Protein AF-0000000086880904 (afdb_homodimer)

Structure (mmCIF, N/CA/C/O backbone):
data_AF-0000000086880904-model_v1
#
loop_
_entity.id
_entity.type
_entity.pdbx_description
1 polymer 'Nitrite reductase'
#
loop_
_atom_site.group_PDB
_atom_site.id
_atom_site.type_symbol
_atom_site.label_atom_id
_atom_site.label_alt_id
_atom_site.label_comp_id
_atom_site.label_asym_id
_atom_site.label_entity_id
_atom_site.label_seq_id
_atom_site.pdbx_PDB_ins_code
_atom_site.Cartn_x
_atom_site.Cartn_y
_atom_site.Cartn_z
_atom_site.occupancy
_atom_site.B_iso_or_equiv
_atom_site.auth_seq_id
_atom_site.auth_comp_id
_atom_site.auth_asym_id
_atom_site.auth_atom_id
_atom_site.pdbx_PDB_model_num
ATOM 1 N N . MET A 1 1 ? -9.438 -17.25 8.18 1 93.38 1 MET A N 1
ATOM 2 C CA . MET A 1 1 ? -9.383 -15.883 7.664 1 93.38 1 MET A CA 1
ATOM 3 C C . MET A 1 1 ? -9.125 -15.883 6.16 1 93.38 1 MET A C 1
ATOM 5 O O . MET A 1 1 ? -8.273 -16.625 5.672 1 93.38 1 MET A O 1
ATOM 9 N N . ILE A 1 2 ? -9.938 -15.188 5.418 1 96.69 2 ILE A N 1
ATOM 10 C CA . ILE A 1 2 ? -9.773 -15.109 3.971 1 96.69 2 ILE A CA 1
ATOM 11 C C . ILE A 1 2 ? -9.359 -13.695 3.572 1 96.69 2 ILE A C 1
ATOM 13 O O . ILE A 1 2 ? -9.641 -12.734 4.289 1 96.69 2 ILE A O 1
ATOM 17 N N . ALA A 1 3 ? -8.656 -13.586 2.455 1 97.81 3 ALA A N 1
ATOM 18 C CA . ALA A 1 3 ? -8.297 -12.32 1.816 1 97.81 3 ALA A CA 1
ATOM 19 C C . ALA A 1 3 ? -9.117 -12.094 0.554 1 97.81 3 ALA A C 1
ATOM 21 O O . ALA A 1 3 ? -9.172 -12.953 -0.327 1 97.81 3 ALA A O 1
ATOM 22 N N . VAL A 1 4 ? -9.742 -10.961 0.472 1 98.38 4 VAL A N 1
ATOM 23 C CA . VAL A 1 4 ? -10.688 -10.695 -0.604 1 98.38 4 VAL A CA 1
ATOM 24 C C . VAL A 1 4 ? -10.266 -9.445 -1.367 1 98.38 4 VAL A C 1
ATOM 26 O O . VAL A 1 4 ? -9.906 -8.43 -0.76 1 98.38 4 VAL A O 1
ATOM 29 N N . SER A 1 5 ? -10.281 -9.477 -2.67 1 97.69 5 SER A N 1
ATOM 30 C CA . SER A 1 5 ? -9.922 -8.336 -3.506 1 97.69 5 SER A CA 1
ATOM 31 C C . SER A 1 5 ? -10.68 -8.367 -4.832 1 97.69 5 SER A C 1
ATOM 33 O O . SER A 1 5 ? -11.172 -9.414 -5.246 1 97.69 5 SER A O 1
ATOM 35 N N . PRO A 1 6 ? -10.828 -7.203 -5.488 1 96.56 6 PRO A N 1
ATOM 36 C CA . PRO A 1 6 ? -11.297 -7.254 -6.875 1 96.56 6 PRO A CA 1
ATOM 37 C C . PRO A 1 6 ? -10.273 -7.871 -7.824 1 96.56 6 PRO A C 1
ATOM 39 O O . PRO A 1 6 ? -9.125 -8.086 -7.438 1 96.56 6 PRO A O 1
ATOM 42 N N . PRO A 1 7 ? -10.719 -8.227 -8.984 1 94.75 7 PRO A N 1
ATOM 43 C CA . PRO A 1 7 ? -9.773 -8.781 -9.953 1 94.75 7 PRO A CA 1
ATOM 44 C C . PRO A 1 7 ? -8.844 -7.719 -10.539 1 94.75 7 PRO A C 1
ATOM 46 O O . PRO A 1 7 ? -9.102 -6.52 -10.398 1 94.75 7 PRO A O 1
ATOM 49 N N . ILE A 1 8 ? -7.75 -8.172 -11.094 1 93.94 8 ILE A N 1
ATOM 50 C CA . ILE A 1 8 ? -6.934 -7.277 -11.898 1 93.94 8 ILE A CA 1
ATOM 51 C C . ILE A 1 8 ? -7.758 -6.746 -13.07 1 93.94 8 ILE A C 1
ATOM 53 O O . ILE A 1 8 ? -8.328 -7.523 -13.844 1 93.94 8 ILE A O 1
ATOM 57 N N . GLN A 1 9 ? -7.871 -5.473 -13.172 1 91.62 9 GLN A N 1
ATOM 58 C CA . GLN A 1 9 ? -8.719 -4.844 -14.188 1 91.62 9 GLN A CA 1
ATOM 59 C C . GLN A 1 9 ? -8.219 -3.441 -14.523 1 91.62 9 GLN A C 1
ATOM 61 O O . GLN A 1 9 ? -7.402 -2.873 -13.797 1 91.62 9 GLN A O 1
ATOM 66 N N . VAL A 1 10 ? -8.648 -2.93 -15.656 1 88.38 10 VAL A N 1
ATOM 67 C CA . VAL A 1 10 ? -8.32 -1.559 -16.031 1 88.38 10 VAL A CA 1
ATOM 68 C C . VAL A 1 10 ? -8.906 -0.588 -15.008 1 88.38 10 VAL A C 1
ATOM 70 O O . VAL A 1 10 ? -10.055 -0.751 -14.57 1 88.38 10 VAL A O 1
ATOM 73 N N . GLY A 1 11 ? -8.133 0.399 -14.656 1 86.19 11 GLY A N 1
ATOM 74 C CA . GLY A 1 11 ? -8.625 1.425 -13.742 1 86.19 11 GLY A CA 1
ATOM 75 C C . GLY A 1 11 ? -8.25 1.169 -12.297 1 86.19 11 GLY A C 1
ATOM 76 O O . GLY A 1 11 ? -8.516 1.998 -11.43 1 86.19 11 GLY A O 1
ATOM 77 N N . GLY A 1 12 ? -7.668 -0.008 -12 1 89.06 12 GLY A N 1
ATOM 78 C CA . GLY A 1 12 ? -7.16 -0.252 -10.656 1 89.06 12 GLY A CA 1
ATOM 79 C C . GLY A 1 12 ? -8.016 -1.216 -9.859 1 89.06 12 GLY A C 1
ATOM 80 O O . GLY A 1 12 ? -8.719 -2.055 -10.438 1 89.06 12 GLY A O 1
ATOM 81 N N . SER A 1 13 ? -7.801 -1.229 -8.508 1 94.12 13 SER A N 1
ATOM 82 C CA . SER A 1 13 ? -8.57 -2.074 -7.598 1 94.12 13 SER A CA 1
ATOM 83 C C . SER A 1 13 ? -9.945 -1.471 -7.316 1 94.12 13 SER A C 1
ATOM 85 O O . SER A 1 13 ? -10.117 -0.738 -6.34 1 94.12 13 SER A O 1
ATOM 87 N N . LEU A 1 14 ? -10.859 -1.812 -8.141 1 96.44 14 LEU A N 1
ATOM 88 C CA . LEU A 1 14 ? -12.18 -1.19 -8.125 1 96.44 14 LEU A CA 1
ATOM 89 C C . LEU A 1 14 ? -13.219 -2.137 -7.539 1 96.44 14 LEU A C 1
ATOM 91 O O . LEU A 1 14 ? -13.352 -3.279 -7.984 1 96.44 14 LEU A O 1
ATOM 95 N N . PHE A 1 15 ? -13.883 -1.699 -6.531 1 97.94 15 PHE A N 1
ATOM 96 C CA . PHE A 1 15 ? -15.008 -2.418 -5.949 1 97.94 15 PHE A CA 1
ATOM 97 C C . PHE A 1 15 ? -16.328 -1.832 -6.422 1 97.94 15 PHE A C 1
ATOM 99 O O . PHE A 1 15 ? -16.469 -0.613 -6.551 1 97.94 15 PHE A O 1
ATOM 106 N N . THR A 1 16 ? -17.281 -2.668 -6.691 1 97.81 16 THR A N 1
ATOM 107 C CA . THR A 1 16 ? -18.641 -2.217 -6.938 1 97.81 16 THR A CA 1
ATOM 108 C C . THR A 1 16 ? -19.422 -2.107 -5.629 1 97.81 16 THR A C 1
ATOM 110 O O . THR A 1 16 ? -18.984 -2.635 -4.602 1 97.81 16 THR A O 1
ATOM 113 N N . ALA A 1 17 ? -20.578 -1.416 -5.785 1 97.62 17 ALA A N 1
ATOM 114 C CA . ALA A 1 17 ? -21.453 -1.32 -4.629 1 97.62 17 ALA A CA 1
ATOM 115 C C . ALA A 1 17 ? -21.891 -2.705 -4.148 1 97.62 17 ALA A C 1
ATOM 117 O O . ALA A 1 17 ? -21.938 -2.967 -2.945 1 97.62 17 ALA A O 1
ATOM 118 N N . VAL A 1 18 ? -22.188 -3.574 -5.051 1 97.69 18 VAL A N 1
ATOM 119 C CA . VAL A 1 18 ? -22.641 -4.93 -4.754 1 97.69 18 VAL A CA 1
ATOM 120 C C . VAL A 1 18 ? -21.547 -5.684 -3.992 1 97.69 18 VAL A C 1
ATOM 122 O O . VAL A 1 18 ? -21.844 -6.359 -3.002 1 97.69 18 VAL A O 1
ATOM 125 N N . GLN A 1 19 ? -20.391 -5.555 -4.379 1 98.19 19 GLN A N 1
ATOM 126 C CA . GLN A 1 19 ? -19.266 -6.254 -3.768 1 98.19 19 GLN A CA 1
ATOM 127 C C . GLN A 1 19 ? -19.016 -5.766 -2.344 1 98.19 19 GLN A C 1
ATOM 129 O O . GLN A 1 19 ? -18.859 -6.57 -1.424 1 98.19 19 GLN A O 1
ATOM 134 N N . LEU A 1 20 ? -18.984 -4.434 -2.123 1 98.19 20 LEU A N 1
ATOM 135 C CA . LEU A 1 20 ? -18.781 -3.885 -0.788 1 98.19 20 LEU A CA 1
ATOM 136 C C . LEU A 1 20 ? -19.938 -4.273 0.139 1 98.19 20 LEU A C 1
ATOM 138 O O . LEU A 1 20 ? -19.703 -4.574 1.313 1 98.19 20 LEU A O 1
ATOM 142 N N . SER A 1 21 ? -21.094 -4.246 -0.4 1 97.44 21 SER A N 1
ATOM 143 C CA . SER A 1 21 ? -22.266 -4.656 0.382 1 97.44 21 SER A CA 1
ATOM 144 C C . SER A 1 21 ? -22.156 -6.117 0.807 1 97.44 21 SER A C 1
ATOM 146 O O . SER A 1 21 ? -22.469 -6.461 1.949 1 97.44 21 SER A O 1
ATOM 148 N N . ALA A 1 22 ? -21.781 -6.93 -0.114 1 97.5 22 ALA A N 1
ATOM 149 C CA . ALA A 1 22 ? -21.641 -8.352 0.195 1 97.5 22 ALA A CA 1
ATOM 150 C C . ALA A 1 22 ? -20.609 -8.562 1.306 1 97.5 22 ALA A C 1
ATOM 152 O O . ALA A 1 22 ? -20.828 -9.383 2.205 1 97.5 22 ALA A O 1
ATOM 153 N N . ILE A 1 23 ? -19.5 -7.871 1.259 1 97.88 23 ILE A N 1
ATOM 154 C CA . ILE A 1 23 ? -18.453 -7.969 2.285 1 97.88 23 ILE A CA 1
ATOM 155 C C . ILE A 1 23 ? -19.031 -7.512 3.629 1 97.88 23 ILE A C 1
ATOM 157 O O . ILE A 1 23 ? -18.844 -8.18 4.648 1 97.88 23 ILE A O 1
ATOM 161 N N . SER A 1 24 ? -19.703 -6.395 3.607 1 97.5 24 SER A N 1
ATOM 162 C CA . SER A 1 24 ? -20.297 -5.852 4.824 1 97.5 24 SER A CA 1
ATOM 163 C C . SER A 1 24 ? -21.266 -6.852 5.465 1 97.5 24 SER A C 1
ATOM 165 O O . SER A 1 24 ? -21.312 -6.984 6.688 1 97.5 24 SER A O 1
ATOM 167 N N . LYS A 1 25 ? -21.969 -7.602 4.734 1 96.12 25 LYS A N 1
ATOM 168 C CA . LYS A 1 25 ? -23 -8.523 5.215 1 96.12 25 LYS A CA 1
ATOM 169 C C . LYS A 1 25 ? -22.375 -9.758 5.852 1 96.12 25 LYS A C 1
ATOM 171 O O . LYS A 1 25 ? -23.031 -10.484 6.598 1 96.12 25 LYS A O 1
ATOM 176 N N . LEU A 1 26 ? -21.156 -10.039 5.527 1 95.44 26 LEU A N 1
ATOM 177 C CA . LEU A 1 26 ? -20.469 -11.18 6.117 1 95.44 26 LEU A CA 1
ATOM 178 C C . LEU A 1 26 ? -20.047 -10.875 7.555 1 95.44 26 LEU A C 1
ATOM 180 O O . LEU A 1 26 ? -19.688 -11.781 8.305 1 95.44 26 LEU A O 1
ATOM 184 N N . MET A 1 27 ? -20.094 -9.594 7.973 1 94.88 27 MET A N 1
ATOM 185 C CA . MET A 1 27 ? -19.5 -9.141 9.227 1 94.88 27 MET A CA 1
ATOM 186 C C . MET A 1 27 ? -20.531 -9.102 10.344 1 94.88 27 MET A C 1
ATOM 188 O O . MET A 1 27 ? -21.656 -8.648 10.141 1 94.88 27 MET A O 1
ATOM 192 N N . GLY A 1 28 ? -20.141 -9.617 11.484 1 91.75 28 GLY A N 1
ATOM 193 C CA . GLY A 1 28 ? -20.953 -9.422 12.672 1 91.75 28 GLY A CA 1
ATOM 194 C C . GLY A 1 28 ? -20.984 -7.984 13.156 1 91.75 28 GLY A C 1
ATOM 195 O O . GLY A 1 28 ? -20.203 -7.156 12.688 1 91.75 28 GLY A O 1
ATOM 196 N N . PRO A 1 29 ? -21.844 -7.727 14.102 1 90.69 29 PRO A N 1
ATOM 197 C CA . PRO A 1 29 ? -22.047 -6.344 14.539 1 90.69 29 PRO A CA 1
ATOM 198 C C . PRO A 1 29 ? -20.781 -5.719 15.125 1 90.69 29 PRO A C 1
ATOM 200 O O . PRO A 1 29 ? -20.578 -4.508 15 1 90.69 29 PRO A O 1
ATOM 203 N N . GLU A 1 30 ? -19.969 -6.469 15.703 1 92.88 30 GLU A N 1
ATOM 204 C CA . GLU A 1 30 ? -18.766 -5.922 16.344 1 92.88 30 GLU A CA 1
ATOM 205 C C . GLU A 1 30 ? -17.516 -6.25 15.547 1 92.88 30 GLU A C 1
ATOM 207 O O . GLU A 1 30 ? -16.391 -5.961 15.992 1 92.88 30 GLU A O 1
ATOM 212 N N . GLN A 1 31 ? -17.719 -6.934 14.5 1 94.5 31 GLN A N 1
ATOM 213 C CA . GLN A 1 31 ? -16.578 -7.371 13.711 1 94.5 31 GLN A CA 1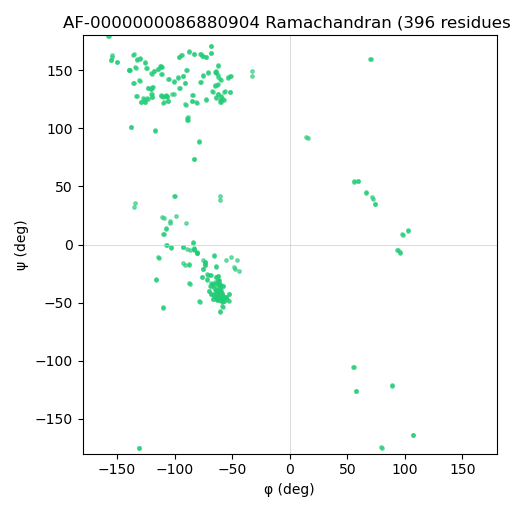
ATOM 214 C C . GLN A 1 31 ? -16.016 -6.227 12.867 1 94.5 31 GLN A C 1
ATOM 216 O O . GLN A 1 31 ? -16.781 -5.391 12.375 1 94.5 31 GLN A O 1
ATOM 221 N N . LYS A 1 32 ? -14.766 -6.172 12.789 1 96.06 32 LYS A N 1
ATOM 222 C CA . LYS A 1 32 ? -14.07 -5.25 11.898 1 96.06 32 LYS A CA 1
ATOM 223 C C . LYS A 1 32 ? -13.234 -6.008 10.867 1 96.06 32 LYS A C 1
ATOM 225 O O . LYS A 1 32 ? -12.828 -7.148 11.102 1 96.06 32 LYS A O 1
ATOM 230 N N . THR A 1 33 ? -13.102 -5.426 9.734 1 96.62 33 THR A N 1
ATOM 231 C CA . THR A 1 33 ? -12.258 -6.031 8.703 1 96.62 33 THR A CA 1
ATOM 232 C C . THR A 1 33 ? -11.109 -5.102 8.32 1 96.62 33 THR A C 1
ATOM 234 O O . THR A 1 33 ? -11.312 -3.895 8.156 1 96.62 33 THR A O 1
ATOM 237 N N . GLU A 1 34 ? -9.984 -5.688 8.219 1 95.31 34 GLU A N 1
ATOM 238 C CA . GLU A 1 34 ? -8.773 -4.926 7.918 1 95.31 34 GLU A CA 1
ATOM 239 C C . GLU A 1 34 ? -8.617 -4.711 6.414 1 95.31 34 GLU A C 1
ATOM 241 O O . GLU A 1 34 ? -8.719 -5.66 5.633 1 95.31 34 GLU A O 1
ATOM 246 N N . MET A 1 35 ? -8.414 -3.473 5.996 1 96.25 35 MET A N 1
ATOM 247 C CA . MET A 1 35 ? -7.883 -3.156 4.676 1 96.25 35 MET A CA 1
ATOM 248 C C . MET A 1 35 ? -6.355 -3.191 4.68 1 96.25 35 MET A C 1
ATOM 250 O O . MET A 1 35 ? -5.719 -2.482 5.461 1 96.25 35 MET A O 1
ATOM 254 N N . THR A 1 36 ? -5.805 -3.988 3.816 1 93.62 36 THR A N 1
ATOM 255 C CA . THR A 1 36 ? -4.359 -4.172 3.82 1 93.62 36 THR A CA 1
ATOM 256 C C . THR A 1 36 ? -3.689 -3.219 2.832 1 93.62 36 THR A C 1
ATOM 258 O O . THR A 1 36 ? -4.352 -2.672 1.946 1 93.62 36 THR A O 1
ATOM 261 N N . PRO A 1 37 ? -2.4 -2.998 2.936 1 90.31 37 PRO A N 1
ATOM 262 C CA . PRO A 1 37 ? -1.683 -2.164 1.968 1 90.31 37 PRO A CA 1
ATOM 263 C C . PRO A 1 37 ? -1.645 -2.781 0.571 1 90.31 37 PRO A C 1
ATOM 265 O O . PRO A 1 37 ? -1.263 -2.113 -0.393 1 90.31 37 PRO A O 1
ATOM 268 N N . PHE A 1 38 ? -2.053 -3.99 0.419 1 89.88 38 PHE A N 1
ATOM 269 C CA . PHE A 1 38 ? -2.045 -4.656 -0.879 1 89.88 38 PHE A CA 1
ATOM 270 C C . PHE A 1 38 ? -3.453 -4.734 -1.455 1 89.88 38 PHE A C 1
ATOM 272 O O . PHE A 1 38 ? -3.73 -5.574 -2.316 1 89.88 38 PHE A O 1
ATOM 279 N N . LYS A 1 39 ? -4.293 -3.924 -0.942 1 93.69 39 LYS A N 1
ATOM 280 C CA . LYS A 1 39 ? -5.625 -3.678 -1.479 1 93.69 39 LYS A CA 1
ATOM 281 C C . LYS A 1 39 ? -6.504 -4.918 -1.357 1 93.69 39 LYS A C 1
ATOM 283 O O . LYS A 1 39 ? -7.168 -5.312 -2.318 1 93.69 39 LYS A O 1
ATOM 288 N N . GLN A 1 40 ? -6.422 -5.508 -0.217 1 96.56 40 GLN A N 1
ATOM 289 C CA . GLN A 1 40 ? -7.289 -6.629 0.138 1 96.56 40 GLN A CA 1
ATOM 290 C C . GLN A 1 40 ? -8.023 -6.359 1.447 1 96.56 40 GLN A C 1
ATOM 292 O O . GLN A 1 40 ? -7.562 -5.57 2.275 1 96.56 40 GLN A O 1
ATOM 297 N N . PHE A 1 41 ? -9.133 -7.031 1.588 1 97.81 41 PHE A N 1
ATOM 298 C CA . PHE A 1 41 ? -9.773 -7.148 2.895 1 97.81 41 PHE A CA 1
ATOM 299 C C . PHE A 1 41 ? -9.461 -8.5 3.529 1 97.81 41 PHE A C 1
ATOM 301 O O . PHE A 1 41 ? -9.609 -9.539 2.891 1 97.81 41 PHE A O 1
ATOM 308 N N . TYR A 1 42 ? -9.016 -8.477 4.742 1 96.56 42 TYR A N 1
ATOM 309 C CA . TYR A 1 42 ? -8.953 -9.688 5.559 1 96.56 42 TYR A CA 1
ATOM 310 C C . TYR A 1 42 ? -10.242 -9.883 6.348 1 96.56 42 TYR A C 1
ATOM 312 O O . TYR A 1 42 ? -10.617 -9.023 7.152 1 96.56 42 TYR A O 1
ATOM 320 N N . ILE A 1 43 ? -10.875 -10.945 6.125 1 96.12 43 ILE A N 1
ATOM 321 C CA . ILE A 1 43 ? -12.172 -11.18 6.746 1 96.12 43 ILE A CA 1
ATOM 322 C C . ILE A 1 43 ? -12.133 -12.477 7.551 1 96.12 43 ILE A C 1
ATOM 324 O O . ILE A 1 43 ? -11.766 -13.531 7.027 1 96.12 43 ILE A O 1
ATOM 328 N N . GLU A 1 44 ? -12.492 -12.32 8.781 1 94.38 44 GLU A N 1
ATOM 329 C CA . GLU A 1 44 ? -12.617 -13.508 9.617 1 94.38 44 GLU A CA 1
ATOM 330 C C . GLU A 1 44 ? -13.953 -14.211 9.375 1 94.38 44 GLU A C 1
ATOM 332 O O . GLU A 1 44 ? -15.016 -13.625 9.562 1 94.38 44 GLU A O 1
ATOM 337 N N . ILE A 1 45 ? -13.844 -15.383 9.008 1 93.38 45 ILE A N 1
ATOM 338 C CA . ILE A 1 45 ? -15.047 -16.172 8.805 1 93.38 45 ILE A CA 1
ATOM 339 C C . ILE A 1 45 ? -14.891 -17.547 9.461 1 93.38 45 ILE A C 1
ATOM 341 O O . ILE A 1 45 ? -13.766 -18 9.688 1 93.38 45 ILE A O 1
ATOM 345 N N . SER A 1 46 ? -16.031 -18.141 9.867 1 91.69 46 SER A N 1
ATOM 346 C CA . SER A 1 46 ? -15.969 -19.484 10.445 1 91.69 46 SER A CA 1
ATOM 347 C C . SER A 1 46 ? -15.492 -20.5 9.414 1 91.69 46 SER A C 1
ATOM 349 O O . SER A 1 46 ? -15.828 -20.406 8.234 1 91.69 46 SER A O 1
ATOM 351 N N . ALA A 1 47 ? -14.773 -21.562 9.945 1 91.31 47 ALA A N 1
ATOM 352 C CA . ALA A 1 47 ? -14.266 -22.609 9.062 1 91.31 47 ALA A CA 1
ATOM 353 C C . ALA A 1 47 ? -15.406 -23.328 8.352 1 91.31 47 ALA A C 1
ATOM 355 O O . ALA A 1 47 ? -15.281 -23.703 7.184 1 91.31 47 ALA A O 1
ATOM 356 N N . GLU A 1 48 ? -16.5 -23.406 9.023 1 92.75 48 GLU A N 1
ATOM 357 C CA . GLU A 1 48 ? -17.656 -24.156 8.508 1 92.75 48 GLU A CA 1
ATOM 358 C C . GLU A 1 48 ? -18.297 -23.438 7.332 1 92.75 48 GLU A C 1
ATOM 360 O O . GLU A 1 48 ? -18.875 -24.062 6.449 1 92.75 48 GLU A O 1
ATOM 365 N N . SER A 1 49 ? -18.109 -22.109 7.324 1 92.38 49 SER A N 1
ATOM 366 C CA . SER A 1 49 ? -18.812 -21.328 6.309 1 92.38 49 SER A CA 1
ATOM 367 C C . SER A 1 49 ? -17.859 -20.922 5.184 1 92.38 49 SER A C 1
ATOM 369 O O . SER A 1 49 ? -18.297 -20.344 4.188 1 92.38 49 SER A O 1
ATOM 371 N N . GLU A 1 50 ? -16.625 -21.25 5.277 1 93.38 50 GLU A N 1
ATOM 372 C CA . GLU A 1 50 ? -15.617 -20.703 4.375 1 93.38 50 GLU A CA 1
ATOM 373 C C . GLU A 1 50 ? -15.93 -21.047 2.924 1 93.38 50 GLU A C 1
ATOM 375 O O . GLU A 1 50 ? -15.844 -20.188 2.045 1 93.38 50 GLU A O 1
ATOM 380 N N . GLY A 1 51 ? -16.281 -22.297 2.672 1 95 51 GLY A N 1
ATOM 381 C CA . GLY A 1 51 ? -16.578 -22.719 1.312 1 95 51 GLY A CA 1
ATOM 382 C C . GLY A 1 51 ? -17.719 -21.922 0.682 1 95 51 GLY A C 1
ATOM 383 O O . GLY A 1 51 ? -17.562 -21.375 -0.411 1 95 51 GLY A O 1
ATOM 384 N N . VAL A 1 52 ? -18.828 -21.859 1.334 1 95.81 52 VAL A N 1
ATOM 385 C CA . VAL A 1 52 ? -20.016 -21.172 0.829 1 95.81 52 VAL A CA 1
ATOM 386 C C . VAL A 1 52 ? -19.734 -19.688 0.663 1 95.81 52 VAL A C 1
ATOM 388 O O . VAL A 1 52 ? -20.109 -19.078 -0.345 1 95.81 52 VAL A O 1
ATOM 391 N N . VAL A 1 53 ? -19.094 -19.094 1.64 1 96.69 53 VAL A N 1
ATOM 392 C CA . VAL A 1 53 ? -18.781 -17.672 1.608 1 96.69 53 VAL A CA 1
ATOM 393 C C . VAL A 1 53 ? -17.875 -17.375 0.419 1 96.69 53 VAL A C 1
ATOM 395 O O . VAL A 1 53 ? -18.109 -16.422 -0.332 1 96.69 53 VAL A O 1
ATOM 398 N N . THR A 1 54 ? -16.875 -18.203 0.272 1 97.19 54 THR A N 1
ATOM 399 C CA . THR A 1 54 ? -15.93 -18.031 -0.82 1 97.19 54 THR A CA 1
ATOM 400 C C . THR A 1 54 ? -16.625 -18.125 -2.172 1 97.19 54 THR A C 1
ATOM 402 O O . THR A 1 54 ? -16.406 -17.297 -3.051 1 97.19 54 THR A O 1
ATOM 405 N N . ASP A 1 55 ? -17.484 -19.109 -2.342 1 97.44 55 ASP A N 1
ATOM 406 C CA . ASP A 1 55 ? -18.203 -19.281 -3.598 1 97.44 55 ASP A CA 1
ATOM 407 C C . ASP A 1 55 ? -19.094 -18.078 -3.902 1 97.44 55 ASP A C 1
ATOM 409 O O . ASP A 1 55 ? -19.156 -17.625 -5.047 1 97.44 55 ASP A O 1
ATOM 413 N N . ASN A 1 56 ? -19.734 -17.578 -2.949 1 97.38 56 ASN A N 1
ATOM 414 C CA . ASN A 1 56 ? -20.594 -16.406 -3.115 1 97.38 56 ASN A CA 1
ATOM 415 C C . ASN A 1 56 ? -19.797 -15.18 -3.543 1 97.38 56 ASN A C 1
ATOM 417 O O . ASN A 1 56 ? -20.203 -14.453 -4.457 1 97.38 56 ASN A O 1
ATOM 421 N N . LEU A 1 57 ? -18.703 -14.914 -2.881 1 98.31 57 LEU A N 1
ATOM 422 C CA . LEU A 1 57 ? -17.875 -13.766 -3.207 1 98.31 57 LEU A CA 1
ATOM 423 C C . LEU A 1 57 ? -17.312 -13.883 -4.621 1 98.31 57 LEU A C 1
ATOM 425 O O . LEU A 1 57 ? -17.281 -12.898 -5.363 1 98.31 57 LEU A O 1
ATOM 429 N N . ARG A 1 58 ? -16.922 -15.086 -4.957 1 98.06 58 ARG A N 1
ATOM 430 C CA . ARG A 1 58 ? -16.391 -15.312 -6.297 1 98.06 58 ARG A CA 1
ATOM 431 C C . ARG A 1 58 ? -17.469 -15.109 -7.352 1 98.06 58 ARG A C 1
ATOM 433 O O . ARG A 1 58 ? -17.203 -14.617 -8.445 1 98.06 58 ARG A O 1
ATOM 440 N N . SER A 1 59 ? -18.656 -15.492 -7.078 1 98.19 59 SER A N 1
ATOM 441 C CA . SER A 1 59 ? -19.766 -15.391 -8.031 1 98.19 59 SER A CA 1
ATOM 442 C C . SER A 1 59 ? -20.078 -13.938 -8.375 1 98.19 59 SER A C 1
ATOM 444 O O . SER A 1 59 ? -20.672 -13.648 -9.414 1 98.19 59 SER A O 1
ATOM 446 N N . ILE A 1 60 ? -19.625 -13.016 -7.539 1 97.5 60 ILE A N 1
ATOM 447 C CA . ILE A 1 60 ? -19.875 -11.609 -7.812 1 97.5 60 ILE A CA 1
ATOM 448 C C . ILE A 1 60 ? -18.594 -10.922 -8.258 1 97.5 60 ILE A C 1
ATOM 450 O O . ILE A 1 60 ? -18.469 -9.695 -8.18 1 97.5 60 ILE A O 1
ATOM 454 N N . GLY A 1 61 ? -17.609 -11.727 -8.586 1 97.69 61 GLY A N 1
ATOM 455 C CA . GLY A 1 61 ? -16.453 -11.211 -9.305 1 97.69 61 GLY A CA 1
ATOM 456 C C . GLY A 1 61 ? -15.281 -10.898 -8.398 1 97.69 61 GLY A C 1
ATOM 457 O O . GLY A 1 61 ? -14.32 -10.258 -8.82 1 97.69 61 GLY A O 1
ATOM 458 N N . LEU A 1 62 ? -15.359 -11.289 -7.145 1 98.31 62 LEU A N 1
ATOM 459 C CA . LEU A 1 62 ? -14.234 -11.062 -6.246 1 98.31 62 LEU A CA 1
ATOM 460 C C . LEU A 1 62 ? -13.273 -12.25 -6.266 1 98.31 62 LEU A C 1
ATOM 462 O O . LEU A 1 62 ? -13.68 -13.367 -6.574 1 98.31 62 LEU A O 1
ATOM 466 N N . GLU A 1 63 ? -12.078 -11.945 -6.043 1 97.94 63 GLU A N 1
ATOM 467 C CA . GLU A 1 63 ? -11.07 -12.977 -5.789 1 97.94 63 GLU A CA 1
ATOM 468 C C . GLU A 1 63 ? -10.953 -13.273 -4.297 1 97.94 63 GLU A C 1
ATOM 470 O O . GLU A 1 63 ? -11.008 -12.359 -3.471 1 97.94 63 GLU A O 1
ATOM 475 N N . VAL A 1 64 ? -10.828 -14.531 -3.982 1 98.12 64 VAL A N 1
ATOM 476 C CA . VAL A 1 64 ? -10.703 -14.961 -2.596 1 98.12 64 VAL A CA 1
ATOM 477 C C . VAL A 1 64 ? -9.492 -15.883 -2.449 1 98.12 64 VAL A C 1
ATOM 479 O O . VAL A 1 64 ? -9.391 -16.891 -3.148 1 98.12 64 VAL A O 1
ATOM 482 N N . ASN A 1 65 ? -8.586 -15.547 -1.606 1 97.38 65 ASN A N 1
ATOM 483 C CA . ASN A 1 65 ? -7.375 -16.312 -1.329 1 97.38 65 ASN A CA 1
ATOM 484 C C . ASN A 1 65 ? -7.141 -16.469 0.171 1 97.38 65 ASN A C 1
ATOM 486 O O . ASN A 1 65 ? -7.758 -15.766 0.975 1 97.38 65 ASN A O 1
ATOM 490 N N . PRO A 1 66 ? -6.336 -17.469 0.556 1 96 66 PRO A N 1
ATOM 491 C CA . PRO A 1 66 ? -5.965 -17.531 1.972 1 96 66 PRO A CA 1
ATOM 492 C C . PRO A 1 66 ? -5.207 -16.281 2.428 1 96 66 PRO A C 1
ATOM 494 O O . PRO A 1 66 ? -4.41 -15.727 1.669 1 96 66 PRO A O 1
ATOM 497 N N . ALA A 1 67 ? -5.543 -15.922 3.66 1 94.12 67 ALA A N 1
ATOM 498 C CA . ALA A 1 67 ? -4.727 -14.883 4.281 1 94.12 67 ALA A CA 1
ATOM 499 C C . ALA A 1 67 ? -3.463 -15.469 4.898 1 94.12 67 ALA A C 1
ATOM 501 O O . ALA A 1 67 ? -3.309 -16.688 4.965 1 94.12 67 ALA A O 1
ATOM 502 N N . GLY A 1 68 ? -2.447 -14.695 5.23 1 93.25 68 GLY A N 1
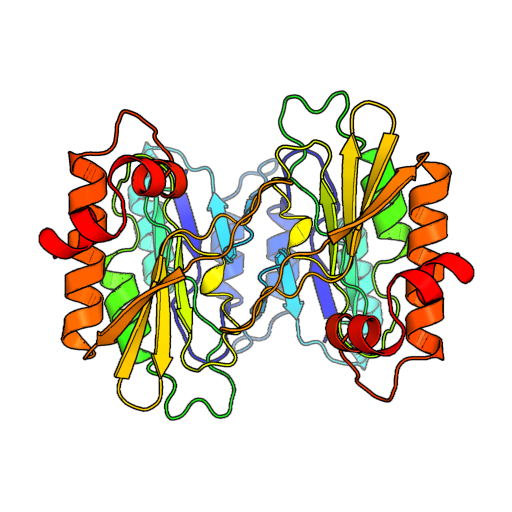ATOM 503 C CA . GLY A 1 68 ? -1.278 -15.156 5.965 1 93.25 68 GLY A CA 1
ATOM 504 C C . GLY A 1 68 ? -0.179 -15.688 5.062 1 93.25 68 GLY A C 1
ATOM 505 O O . GLY A 1 68 ? 0.243 -15.008 4.125 1 93.25 68 GLY A O 1
ATOM 506 N N . TYR A 1 69 ? 0.172 -17 5.332 1 96.12 69 TYR A N 1
ATOM 507 C CA . TYR A 1 69 ? 1.357 -17.594 4.727 1 96.12 69 TYR A CA 1
ATOM 508 C C . TYR A 1 69 ? 1.054 -18.094 3.322 1 96.12 69 TYR A C 1
ATOM 510 O O . TYR A 1 69 ? 1.022 -19.312 3.086 1 96.12 69 TYR A O 1
ATOM 518 N N . ALA A 1 70 ? 0.907 -17.203 2.385 1 97.75 70 ALA A N 1
ATOM 519 C CA . ALA A 1 70 ? 0.608 -17.484 0.984 1 97.75 70 ALA A CA 1
ATOM 520 C C . ALA A 1 70 ? 1.083 -16.359 0.076 1 97.75 70 ALA A C 1
ATOM 522 O O . ALA A 1 70 ? 1.33 -15.242 0.542 1 97.75 70 ALA A O 1
ATOM 523 N N . THR A 1 71 ? 1.253 -16.719 -1.182 1 98.12 71 THR A N 1
ATOM 524 C CA . THR A 1 71 ? 1.383 -15.648 -2.164 1 98.12 71 THR A CA 1
ATOM 525 C C . THR A 1 71 ? 0.115 -14.805 -2.209 1 98.12 71 THR A C 1
ATOM 527 O O . THR A 1 71 ? -0.992 -15.336 -2.307 1 98.12 71 THR A O 1
ATOM 530 N N . LYS A 1 72 ? 0.278 -13.547 -2.125 1 97.5 72 LYS A N 1
ATOM 531 C CA . LYS A 1 72 ? -0.857 -12.633 -2.234 1 97.5 72 LYS A CA 1
ATOM 532 C C . LYS A 1 72 ? -1.317 -12.5 -3.682 1 97.5 72 LYS A C 1
ATOM 534 O O . LYS A 1 72 ? -0.588 -12.859 -4.605 1 97.5 72 LYS A O 1
ATOM 539 N N . ALA A 1 73 ? -2.578 -11.984 -3.771 1 96.81 73 ALA A N 1
ATOM 540 C CA . ALA A 1 73 ? -2.977 -11.555 -5.109 1 96.81 73 ALA A CA 1
ATOM 541 C C . ALA A 1 73 ? -1.959 -10.586 -5.699 1 96.81 73 ALA A C 1
ATOM 543 O O . ALA A 1 73 ? -1.414 -9.734 -4.984 1 96.81 73 ALA A O 1
ATOM 544 N N . LEU A 1 74 ? -1.78 -10.742 -7.023 1 97.19 74 LEU A N 1
ATOM 545 C CA . LEU A 1 74 ? -0.814 -9.914 -7.734 1 97.19 74 LEU A CA 1
ATOM 546 C C . LEU A 1 74 ? -1.112 -8.438 -7.527 1 97.19 74 LEU A C 1
ATOM 548 O O . LEU A 1 74 ? -2.27 -8.016 -7.594 1 97.19 74 LEU A O 1
ATOM 552 N N . ILE A 1 75 ? -0.066 -7.727 -7.191 1 95.56 75 ILE A N 1
ATOM 553 C CA . ILE A 1 75 ? -0.176 -6.277 -7.059 1 95.56 75 ILE A CA 1
ATOM 554 C C . ILE A 1 75 ? 0.102 -5.613 -8.406 1 95.56 75 ILE A C 1
ATOM 556 O O . ILE A 1 75 ? 1.239 -5.617 -8.883 1 95.56 75 ILE A O 1
ATOM 560 N N . ALA A 1 76 ? -0.92 -5.078 -9.008 1 93.12 76 ALA A N 1
ATOM 561 C CA . ALA A 1 76 ? -0.778 -4.492 -10.336 1 93.12 76 ALA A CA 1
ATOM 562 C C . ALA A 1 76 ? -1.234 -3.035 -10.344 1 93.12 76 ALA A C 1
ATOM 564 O O . ALA A 1 76 ? -2.02 -2.619 -9.492 1 93.12 76 ALA A O 1
ATOM 565 N N . CYS A 1 77 ? -0.664 -2.291 -11.211 1 86.5 77 CYS A N 1
ATOM 566 C CA . CYS A 1 77 ? -1.121 -0.921 -11.414 1 86.5 77 CYS A CA 1
ATOM 567 C C . CYS A 1 77 ? -2.477 -0.898 -12.109 1 86.5 77 CYS A C 1
ATOM 569 O O . CYS A 1 77 ? -2.822 -1.832 -12.836 1 86.5 77 CYS A O 1
ATOM 571 N N . ASN A 1 78 ? -3.326 0.167 -11.789 1 75.75 78 ASN A N 1
ATOM 572 C CA . ASN A 1 78 ? -4.613 0.362 -12.453 1 75.75 78 ASN A CA 1
ATOM 573 C C . ASN A 1 78 ? -4.445 0.558 -13.961 1 75.75 78 ASN A C 1
ATOM 575 O O . ASN A 1 78 ? -5.43 0.701 -14.68 1 75.75 78 ASN A O 1
ATOM 579 N N . PHE A 1 79 ? -3.588 -0.137 -14.477 1 70.56 79 PHE A N 1
ATOM 580 C CA . PHE A 1 79 ? -3.244 0.019 -15.883 1 70.56 79 PHE A CA 1
ATOM 581 C C . PHE A 1 79 ? -3.807 1.324 -16.438 1 70.56 79 PHE A C 1
ATOM 583 O O . PHE A 1 79 ? -5 1.597 -16.297 1 70.56 79 PHE A O 1
ATOM 590 N N . CYS A 1 80 ? -2.76 2.461 -16.328 1 66.38 80 CYS A N 1
ATOM 591 C CA . CYS A 1 80 ? -3.061 3.812 -16.797 1 66.38 80 CYS A CA 1
ATOM 592 C C . CYS A 1 80 ? -3.994 3.787 -18 1 66.38 80 CYS A C 1
ATOM 594 O O . CYS A 1 80 ? -4.117 2.764 -18.672 1 66.38 80 CYS A O 1
ATOM 596 N N . ARG A 1 81 ? -4.84 4.777 -18.203 1 52.22 81 ARG A N 1
ATOM 597 C CA . ARG A 1 81 ? -5.719 5.016 -19.344 1 52.22 81 ARG A CA 1
ATOM 598 C C . ARG A 1 81 ? -4.965 4.871 -20.656 1 52.22 81 ARG A C 1
ATOM 600 O O . ARG A 1 81 ? -5.578 4.809 -21.719 1 52.22 81 ARG A O 1
ATOM 607 N N . GLY A 1 82 ? -3.719 4.93 -20.719 1 52.62 82 GLY A N 1
ATOM 608 C CA . GLY A 1 82 ? -2.986 4.762 -21.953 1 52.62 82 GLY A CA 1
ATOM 609 C C . GLY A 1 82 ? -2.598 3.32 -22.234 1 52.62 82 GLY A 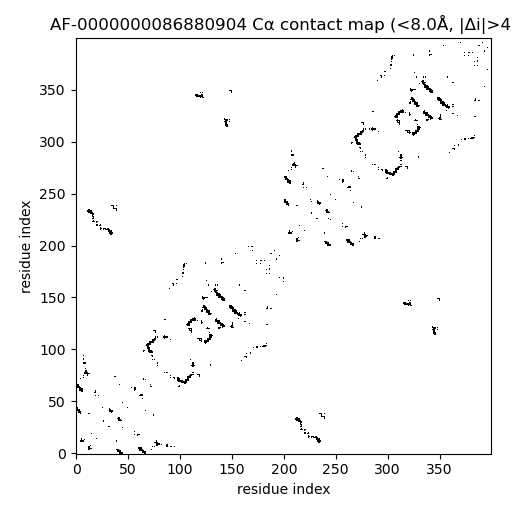C 1
ATOM 610 O O . GLY A 1 82 ? -1.676 3.057 -23 1 52.62 82 GLY A O 1
ATOM 611 N N . ALA A 1 83 ? -3.262 2.406 -21.578 1 52.94 83 ALA A N 1
ATOM 612 C CA . ALA A 1 83 ? -3.111 0.961 -21.438 1 52.94 83 ALA A CA 1
ATOM 613 C C . ALA A 1 83 ? -2.83 0.3 -22.781 1 52.94 83 ALA A C 1
ATOM 615 O O . ALA A 1 83 ? -2.66 -0.919 -22.859 1 52.94 83 ALA A O 1
ATOM 616 N N . GLU A 1 84 ? -3.1 0.758 -23.797 1 56.38 84 GLU A N 1
ATOM 617 C CA . GLU A 1 84 ? -3.289 -0.21 -24.875 1 56.38 84 GLU A CA 1
ATOM 618 C C . GLU A 1 84 ? -2.172 -1.248 -24.891 1 56.38 84 GLU A C 1
ATOM 620 O O . GLU A 1 84 ? -2.395 -2.404 -25.266 1 56.38 84 GLU A O 1
ATOM 625 N N . ASP A 1 85 ? -1.044 -0.944 -24.094 1 73.19 85 ASP A N 1
ATOM 626 C CA . ASP A 1 85 ? 0.021 -1.931 -24.25 1 73.19 85 ASP A CA 1
ATOM 627 C C . ASP A 1 85 ? 0.604 -2.32 -22.891 1 73.19 85 ASP A C 1
ATOM 629 O O . ASP A 1 85 ? 1.774 -2.695 -22.797 1 73.19 85 ASP A O 1
ATOM 633 N N . SER A 1 86 ? -0.28 -2.287 -21.891 1 81.75 86 SER A N 1
ATOM 634 C CA . SER A 1 86 ? 0.267 -2.463 -20.547 1 81.75 86 SER A CA 1
ATOM 635 C C . SER A 1 86 ? 0.368 -3.939 -20.188 1 81.75 86 SER A C 1
ATOM 637 O O . SER A 1 86 ? 0.955 -4.289 -19.156 1 81.75 86 SER A O 1
ATOM 639 N N . GLY A 1 87 ? -0.08 -4.848 -20.969 1 89.31 87 GLY A N 1
ATOM 640 C CA . GLY A 1 87 ? 0.032 -6.273 -20.703 1 89.31 87 GLY A CA 1
ATOM 641 C C . GLY A 1 87 ? -0.876 -6.746 -19.594 1 89.31 87 GLY A C 1
ATOM 642 O O . GLY A 1 87 ? -0.465 -7.547 -18.75 1 89.31 87 GLY A O 1
ATOM 643 N N . LEU A 1 88 ? -2.08 -6.215 -19.562 1 90.31 88 LEU A N 1
ATOM 644 C CA . LEU A 1 88 ? -3.055 -6.582 -18.547 1 90.31 88 LEU A CA 1
ATOM 645 C C . LEU A 1 88 ? -3.357 -8.078 -18.594 1 90.31 88 LEU A C 1
ATOM 647 O O . LEU A 1 88 ? -3.539 -8.711 -17.547 1 90.31 88 LEU A O 1
ATOM 651 N N . ASP A 1 89 ? -3.434 -8.586 -19.734 1 91.44 89 ASP A N 1
ATOM 652 C CA . ASP A 1 89 ? -3.707 -10.008 -19.906 1 91.44 89 ASP A CA 1
ATOM 653 C C . ASP A 1 89 ? -2.625 -10.859 -19.25 1 91.44 89 ASP A C 1
ATOM 655 O O . ASP A 1 89 ? -2.924 -11.891 -18.641 1 91.44 89 ASP A O 1
ATOM 659 N N . ILE A 1 90 ? -1.403 -10.43 -19.344 1 93.19 90 ILE A N 1
ATOM 660 C CA . ILE A 1 90 ? -0.285 -11.141 -18.75 1 93.19 90 ILE A CA 1
ATOM 661 C C . ILE A 1 90 ? -0.378 -11.055 -17.219 1 93.19 90 ILE A C 1
ATOM 663 O O . ILE A 1 90 ? -0.157 -12.047 -16.516 1 93.19 90 ILE A O 1
ATOM 667 N N . ALA A 1 91 ? -0.705 -9.914 -16.734 1 95.06 91 ALA A N 1
ATOM 668 C CA . ALA A 1 91 ? -0.885 -9.734 -15.297 1 95.06 91 ALA A CA 1
ATOM 669 C C . ALA A 1 91 ? -1.974 -10.664 -14.766 1 95.06 91 ALA A C 1
ATOM 671 O O . ALA A 1 91 ? -1.812 -11.273 -13.703 1 95.06 91 ALA A O 1
ATOM 672 N N . GLN A 1 92 ? -3.068 -10.742 -15.508 1 95.06 92 GLN A N 1
ATOM 673 C CA . GLN A 1 92 ? -4.176 -11.602 -15.109 1 95.06 92 GLN A CA 1
ATOM 674 C C . GLN A 1 92 ? -3.76 -13.07 -15.094 1 95.06 92 GLN A C 1
ATOM 676 O O . GLN A 1 92 ? -4.078 -13.797 -14.148 1 95.06 92 GLN A O 1
ATOM 681 N N . LYS A 1 93 ? -3.074 -13.469 -16.125 1 96.25 93 LYS A N 1
ATOM 682 C CA . LYS A 1 93 ? -2.586 -14.836 -16.203 1 96.25 93 LYS A CA 1
ATOM 683 C C . LYS A 1 93 ? -1.624 -15.148 -15.055 1 96.25 93 LYS A C 1
ATOM 685 O O . LYS A 1 93 ? -1.722 -16.203 -14.422 1 96.25 93 LYS A O 1
ATOM 690 N N . LEU A 1 94 ? -0.732 -14.258 -14.797 1 97.31 94 LEU A N 1
ATOM 691 C CA . LEU A 1 94 ? 0.209 -14.43 -13.695 1 97.31 94 LEU A CA 1
ATOM 692 C C . LEU A 1 94 ? -0.526 -14.539 -12.367 1 97.31 94 LEU A C 1
ATOM 694 O O . LEU A 1 94 ? -0.223 -15.414 -11.555 1 97.31 94 LEU A O 1
ATOM 698 N N . ASN A 1 95 ? -1.447 -13.641 -12.141 1 97.38 95 ASN A N 1
ATOM 699 C CA . ASN A 1 95 ? -2.23 -13.672 -10.914 1 97.38 95 ASN A CA 1
ATOM 700 C C . ASN A 1 95 ? -2.926 -15.016 -10.719 1 97.38 95 ASN A C 1
ATOM 702 O O . ASN A 1 95 ? -2.91 -15.578 -9.625 1 97.38 95 ASN A O 1
ATOM 706 N N . GLN A 1 96 ? -3.523 -15.5 -11.781 1 97 96 GLN A N 1
ATOM 707 C CA . GLN A 1 96 ? -4.215 -16.781 -11.719 1 97 96 GLN A CA 1
ATOM 708 C C . GLN A 1 96 ? -3.258 -17.906 -11.336 1 97 96 GLN A C 1
ATOM 710 O O . GLN A 1 96 ? -3.639 -18.844 -10.625 1 97 96 GLN A O 1
ATOM 715 N N . ALA A 1 97 ? -2.084 -17.797 -11.781 1 97.75 97 ALA A N 1
ATOM 716 C CA . ALA A 1 97 ? -1.098 -18.859 -11.555 1 97.75 97 ALA A CA 1
ATOM 717 C C . ALA A 1 97 ? -0.57 -18.812 -10.125 1 97.75 97 ALA A C 1
ATOM 719 O O . ALA A 1 97 ? -0.231 -19.844 -9.555 1 97.75 97 ALA A O 1
ATOM 720 N N . ILE A 1 98 ? -0.558 -17.641 -9.477 1 98 98 ILE A N 1
ATOM 721 C CA . ILE A 1 98 ? 0.299 -17.562 -8.297 1 98 98 ILE A CA 1
ATOM 722 C C . ILE A 1 98 ? -0.557 -17.328 -7.055 1 98 98 ILE A C 1
ATOM 724 O O . ILE A 1 98 ? -0.13 -17.641 -5.938 1 98 98 ILE A O 1
ATOM 728 N N . ALA A 1 99 ? -1.684 -16.672 -7.203 1 97.94 99 ALA A N 1
ATOM 729 C CA . ALA A 1 99 ? -2.432 -16.188 -6.047 1 97.94 99 ALA A CA 1
ATOM 730 C C . ALA A 1 99 ? -2.859 -17.344 -5.148 1 97.94 99 ALA A C 1
ATOM 732 O O . ALA A 1 99 ? -3.447 -18.312 -5.621 1 97.94 99 ALA A O 1
ATOM 733 N N . GLY A 1 100 ? -2.477 -17.266 -3.838 1 97.69 100 GLY A N 1
ATOM 734 C CA . GLY A 1 100 ? -2.986 -18.203 -2.85 1 97.69 100 GLY A CA 1
ATOM 735 C C . GLY A 1 100 ? -2.084 -19.406 -2.645 1 97.69 100 GLY A C 1
ATOM 736 O O . GLY A 1 100 ? -2.342 -20.234 -1.774 1 97.69 100 GLY A O 1
ATOM 737 N N . ILE A 1 101 ? -1.022 -19.516 -3.432 1 98.25 101 ILE A N 1
ATOM 738 C CA . ILE A 1 101 ? -0.064 -20.594 -3.193 1 98.25 101 ILE A CA 1
ATOM 739 C C . ILE A 1 101 ? 0.516 -20.453 -1.786 1 98.25 101 ILE A C 1
ATOM 741 O O . ILE A 1 101 ? 0.996 -19.391 -1.401 1 98.25 101 ILE A O 1
ATOM 745 N N . LEU A 1 102 ? 0.436 -21.547 -1.032 1 97.75 102 LEU A N 1
ATOM 746 C CA . LEU A 1 102 ? 1.01 -21.516 0.308 1 97.75 102 LEU A CA 1
ATOM 747 C C . LEU A 1 102 ? 2.529 -21.406 0.246 1 97.75 102 LEU A C 1
ATOM 749 O O . LEU A 1 102 ? 3.174 -22.109 -0.541 1 97.75 102 LEU A O 1
ATOM 753 N N . THR A 1 103 ? 3.145 -20.531 0.979 1 98.38 103 THR A N 1
ATOM 754 C CA . THR A 1 103 ? 4.578 -20.281 1.023 1 98.38 103 THR A CA 1
ATOM 755 C C . THR A 1 103 ? 5.059 -20.125 2.465 1 98.38 103 THR A C 1
ATOM 757 O O . THR A 1 103 ? 4.25 -19.938 3.377 1 98.38 103 THR A O 1
ATOM 760 N N . PRO A 1 104 ? 6.371 -20.234 2.697 1 97.94 104 PRO A N 1
ATOM 761 C CA . PRO A 1 104 ? 6.906 -20.156 4.059 1 97.94 104 PRO A CA 1
ATOM 762 C C . PRO A 1 104 ? 6.508 -18.875 4.781 1 97.94 104 PRO A C 1
ATOM 764 O O . PRO A 1 104 ? 6.18 -18.906 5.969 1 97.94 104 PRO A O 1
ATOM 767 N N . THR A 1 105 ? 6.598 -17.766 4.176 1 97.69 105 THR A N 1
ATOM 768 C CA . THR A 1 105 ? 6.082 -16.469 4.598 1 97.69 105 THR A CA 1
ATOM 769 C C . THR A 1 105 ? 5.293 -15.812 3.473 1 97.69 105 THR A C 1
ATOM 771 O O . THR A 1 105 ? 5.355 -16.25 2.322 1 97.69 105 THR A O 1
ATOM 774 N N . PRO A 1 106 ? 4.453 -14.867 3.816 1 96.94 106 PRO A N 1
ATOM 775 C CA . PRO A 1 106 ? 3.709 -14.211 2.744 1 96.94 106 PRO A CA 1
ATOM 776 C C . PRO A 1 106 ? 4.613 -13.695 1.627 1 96.94 106 PRO A C 1
ATOM 778 O O . PRO A 1 106 ? 5.66 -13.102 1.9 1 96.94 106 PRO A O 1
ATOM 781 N N . LEU A 1 107 ? 4.262 -13.992 0.431 1 98.19 107 LEU A N 1
ATOM 782 C CA . LEU A 1 107 ? 5.012 -13.547 -0.741 1 98.19 107 LEU A CA 1
ATOM 783 C C . LEU A 1 107 ? 4.223 -12.508 -1.528 1 98.19 107 LEU A C 1
ATOM 785 O O . LEU A 1 107 ? 3.066 -12.742 -1.889 1 98.19 107 LEU A O 1
ATOM 789 N N . LYS A 1 108 ? 4.809 -11.414 -1.81 1 97.75 108 LYS A N 1
ATOM 790 C CA . LYS A 1 108 ? 4.203 -10.336 -2.58 1 97.75 108 LYS A CA 1
ATOM 791 C C . LYS A 1 108 ? 4.852 -10.203 -3.953 1 97.75 108 LYS A C 1
ATOM 793 O O . LYS A 1 108 ? 6.055 -9.945 -4.055 1 97.75 108 LYS A O 1
ATOM 798 N N . ILE A 1 109 ? 4.039 -10.328 -4.93 1 98.38 109 ILE A N 1
ATOM 799 C CA . ILE A 1 109 ? 4.504 -10.25 -6.309 1 98.38 109 ILE A CA 1
ATOM 800 C C . ILE A 1 109 ? 3.809 -9.094 -7.02 1 98.38 109 ILE A C 1
ATOM 802 O O . ILE A 1 109 ? 2.586 -8.953 -6.953 1 98.38 109 ILE A O 1
ATOM 806 N N . GLY A 1 110 ? 4.602 -8.25 -7.594 1 97 110 GLY A N 1
ATOM 807 C CA . GLY A 1 110 ? 4.066 -7.086 -8.281 1 97 110 GLY A CA 1
ATOM 808 C C . GLY A 1 110 ? 4.273 -7.137 -9.789 1 97 110 GLY A C 1
ATOM 809 O O . GLY A 1 110 ? 5.219 -7.762 -10.266 1 97 110 GLY A O 1
ATOM 810 N N . TYR A 1 111 ? 3.385 -6.445 -10.516 1 96.38 111 TYR A N 1
ATOM 811 C CA . TYR A 1 111 ? 3.451 -6.289 -11.961 1 96.38 111 TYR A CA 1
ATOM 812 C C . TYR A 1 111 ? 3.227 -4.836 -12.367 1 96.38 111 TYR A C 1
ATOM 814 O O . TYR A 1 111 ? 2.256 -4.211 -11.938 1 96.38 111 TYR A O 1
ATOM 822 N N . ALA A 1 112 ? 4.125 -4.348 -13.141 1 94.94 112 ALA A N 1
ATOM 823 C CA . ALA A 1 112 ? 3.969 -3.025 -13.734 1 94.94 112 ALA A CA 1
ATOM 824 C C . ALA A 1 112 ? 3.99 -3.104 -15.258 1 94.94 112 ALA A C 1
ATOM 826 O O . ALA A 1 112 ? 4.883 -3.725 -15.844 1 94.94 112 ALA A O 1
ATOM 827 N N . GLY A 1 113 ? 3.051 -2.43 -15.836 1 92.81 113 GLY A N 1
ATOM 828 C CA . GLY A 1 113 ? 2.932 -2.465 -17.281 1 92.81 113 GLY A CA 1
ATOM 829 C C . GLY A 1 113 ? 3.902 -1.534 -17.984 1 92.81 113 GLY A C 1
ATOM 830 O O . GLY A 1 113 ? 3.996 -1.536 -19.219 1 92.81 113 GLY A O 1
ATOM 831 N N . CYS A 1 114 ? 4.598 -0.738 -17.297 1 92.06 114 CYS A N 1
ATOM 832 C CA . CYS A 1 114 ? 5.625 0.137 -17.859 1 92.06 114 CYS A CA 1
ATOM 833 C C . CYS A 1 114 ? 6.637 0.541 -16.797 1 92.06 114 CYS A C 1
ATOM 835 O O . CYS A 1 114 ? 6.48 0.19 -15.617 1 92.06 114 CYS A O 1
ATOM 837 N N . ALA A 1 115 ? 7.621 1.312 -17.188 1 91.25 115 ALA A N 1
ATOM 838 C CA . ALA A 1 115 ? 8.75 1.654 -16.328 1 91.25 115 ALA A CA 1
ATOM 839 C C . ALA A 1 115 ? 8.336 2.656 -15.258 1 91.25 115 ALA A C 1
ATOM 841 O O . ALA A 1 115 ? 9.07 2.873 -14.289 1 91.25 115 ALA A O 1
ATOM 842 N N . LEU A 1 116 ? 7.188 3.359 -15.414 1 89.69 116 LEU A N 1
ATOM 843 C CA . LEU A 1 116 ? 6.73 4.27 -14.367 1 89.69 116 LEU A CA 1
ATOM 844 C C . LEU A 1 116 ? 6.441 3.51 -13.078 1 89.69 116 LEU A C 1
ATOM 846 O O . LEU A 1 116 ? 6.551 4.07 -11.984 1 89.69 116 LEU A O 1
ATOM 850 N N . GLY A 1 117 ? 6.094 2.223 -13.258 1 90.88 117 GLY A N 1
ATOM 851 C CA . GLY A 1 117 ? 6.035 1.309 -12.125 1 90.88 117 GLY A CA 1
ATOM 852 C C . GLY A 1 117 ? 5.129 1.794 -11.016 1 90.88 117 GLY A C 1
ATOM 853 O O . GLY A 1 117 ? 5.531 1.831 -9.852 1 90.88 117 GLY A O 1
ATOM 854 N N . THR A 1 118 ? 3.855 2.105 -11.352 1 88.94 118 THR A N 1
ATOM 855 C CA . THR A 1 118 ? 2.941 2.68 -10.367 1 88.94 118 THR A CA 1
ATOM 856 C C . THR A 1 118 ? 2.498 1.624 -9.359 1 88.94 118 THR A C 1
ATOM 858 O O . THR A 1 118 ? 1.987 1.957 -8.289 1 88.94 118 THR A O 1
ATOM 861 N N . SER A 1 119 ? 2.734 0.345 -9.719 1 92.38 119 SER A N 1
ATOM 862 C CA . SER A 1 119 ? 2.426 -0.74 -8.789 1 92.38 119 SER A CA 1
ATOM 863 C C . SER A 1 119 ? 3.561 -0.958 -7.793 1 92.38 119 SER A C 1
ATOM 865 O O . SER A 1 119 ? 3.525 -1.902 -7.004 1 92.38 119 SER A O 1
ATOM 867 N N . GLU A 1 120 ? 4.574 -0.189 -7.852 1 95 120 GLU A N 1
ATOM 868 C CA . GLU A 1 120 ? 5.719 -0.228 -6.945 1 95 120 GLU A CA 1
ATOM 869 C C . GLU A 1 120 ? 6.41 -1.589 -6.984 1 95 120 GLU A C 1
ATOM 871 O O . GLU A 1 120 ? 6.641 -2.203 -5.941 1 95 120 GLU A O 1
ATOM 876 N N . PRO A 1 121 ? 6.785 -1.997 -8.188 1 96.56 121 PRO A N 1
ATOM 877 C CA . PRO A 1 121 ? 7.281 -3.365 -8.344 1 96.56 121 PRO A CA 1
ATOM 878 C C . PRO A 1 121 ? 8.578 -3.613 -7.578 1 96.56 121 PRO A C 1
ATOM 880 O O . PRO A 1 121 ? 8.82 -4.727 -7.102 1 96.56 121 PRO A O 1
ATOM 883 N N . LEU A 1 122 ? 9.391 -2.668 -7.336 1 97.81 122 LEU A N 1
ATOM 884 C CA . LEU A 1 122 ? 10.688 -2.879 -6.711 1 97.81 122 LEU A CA 1
ATOM 885 C C . LEU A 1 122 ? 10.555 -3.012 -5.199 1 97.81 122 LEU A C 1
ATOM 887 O O . LEU A 1 122 ? 11.523 -3.32 -4.508 1 97.81 122 LEU A O 1
ATOM 891 N N . LEU A 1 123 ? 9.414 -2.781 -4.727 1 97.12 123 LEU A N 1
ATOM 892 C CA . LEU A 1 123 ? 9.18 -2.951 -3.295 1 97.12 123 LEU A CA 1
ATOM 893 C C . LEU A 1 123 ? 8.664 -4.352 -2.992 1 97.12 123 LEU A C 1
ATOM 895 O O . LEU A 1 123 ? 8.469 -4.707 -1.828 1 97.12 123 LEU A O 1
ATOM 899 N N . ARG A 1 124 ? 8.461 -5.156 -3.949 1 97.5 124 ARG A N 1
ATOM 900 C CA . ARG A 1 124 ? 7.879 -6.484 -3.809 1 97.5 124 ARG A CA 1
ATOM 901 C C . ARG A 1 124 ? 8.969 -7.551 -3.725 1 97.5 124 ARG A C 1
ATOM 903 O O . ARG A 1 124 ? 10.102 -7.316 -4.129 1 97.5 124 ARG A O 1
ATOM 910 N N . ASP A 1 125 ? 8.555 -8.719 -3.203 1 98.31 125 ASP A N 1
ATOM 911 C CA . ASP A 1 125 ? 9.484 -9.844 -3.219 1 98.31 125 ASP A CA 1
ATOM 912 C C . ASP A 1 125 ? 9.945 -10.156 -4.641 1 98.31 125 ASP A C 1
ATOM 914 O O . ASP A 1 125 ? 11.133 -10.406 -4.875 1 98.31 125 ASP A O 1
ATOM 918 N N . ILE A 1 126 ? 9.008 -10.234 -5.484 1 98.5 126 ILE A N 1
ATOM 919 C CA . ILE A 1 126 ? 9.227 -10.398 -6.918 1 98.5 126 ILE A CA 1
ATOM 920 C C . ILE A 1 126 ? 8.461 -9.328 -7.684 1 98.5 126 ILE A C 1
ATOM 922 O O . ILE A 1 126 ? 7.266 -9.117 -7.449 1 98.5 126 ILE A O 1
ATOM 926 N N . GLY A 1 127 ? 9.141 -8.578 -8.531 1 98.25 127 GLY A N 1
ATOM 927 C CA . GLY A 1 127 ? 8.531 -7.562 -9.367 1 98.25 127 GLY A CA 1
ATOM 928 C C . GLY A 1 127 ? 8.734 -7.805 -10.852 1 98.25 127 GLY A C 1
ATOM 929 O O . GLY A 1 127 ? 9.852 -8.086 -11.289 1 98.25 127 GLY A O 1
ATOM 930 N N . ILE A 1 128 ? 7.699 -7.758 -11.586 1 98.06 128 ILE A N 1
ATOM 931 C CA . ILE A 1 128 ? 7.738 -7.852 -13.047 1 98.06 128 ILE A CA 1
ATOM 932 C C . ILE A 1 128 ? 7.438 -6.488 -13.656 1 98.06 128 ILE A C 1
ATOM 934 O O . ILE A 1 128 ? 6.438 -5.852 -13.312 1 98.06 128 ILE A O 1
ATOM 938 N N . VAL A 1 129 ? 8.289 -6.043 -14.555 1 96.5 129 VAL A N 1
ATOM 939 C CA . VAL A 1 129 ? 8.094 -4.766 -15.227 1 96.5 129 VAL A CA 1
ATOM 940 C C . VAL A 1 129 ? 8.133 -4.965 -16.734 1 96.5 129 VAL A C 1
ATOM 942 O O . VAL A 1 129 ? 9.109 -5.492 -17.281 1 96.5 129 VAL A O 1
ATOM 945 N N . LYS A 1 130 ? 7.09 -4.574 -17.391 1 95.38 130 LYS A N 1
ATOM 946 C CA . LYS A 1 130 ? 7.078 -4.617 -18.859 1 95.38 130 LYS A CA 1
ATOM 947 C C . LYS A 1 130 ? 7.965 -3.525 -19.438 1 95.38 130 LYS A C 1
ATOM 949 O O . LYS A 1 130 ? 7.844 -2.355 -19.078 1 95.38 130 LYS A O 1
ATOM 954 N N . MET A 1 131 ? 8.844 -3.932 -20.234 1 93.62 131 MET A N 1
ATOM 955 C CA . MET A 1 131 ? 9.742 -3.057 -20.984 1 93.62 131 MET A CA 1
ATOM 956 C C . MET A 1 131 ? 9.531 -3.203 -22.484 1 93.62 131 MET A C 1
ATOM 958 O O . MET A 1 131 ? 10.102 -4.098 -23.109 1 93.62 131 MET A O 1
ATOM 962 N N . LYS A 1 132 ? 8.75 -2.25 -23.031 1 89.62 132 LYS A N 1
ATOM 963 C CA . LYS A 1 132 ? 8.367 -2.34 -24.438 1 89.62 132 LYS A CA 1
ATOM 964 C C . LYS A 1 132 ? 7.699 -3.678 -24.734 1 89.62 132 LYS A C 1
ATOM 966 O O . LYS A 1 132 ? 6.566 -3.922 -24.312 1 89.62 132 LYS A O 1
ATOM 971 N N . ASP A 1 133 ? 8.414 -4.59 -25.406 1 90.5 133 ASP A N 1
ATOM 972 C CA . ASP A 1 133 ? 7.766 -5.836 -25.812 1 90.5 133 ASP A CA 1
ATOM 973 C C . ASP A 1 133 ? 8.289 -7.016 -25 1 90.5 133 ASP A C 1
ATOM 975 O O . ASP A 1 133 ? 8.008 -8.172 -25.312 1 90.5 133 ASP A O 1
ATOM 979 N N . LYS A 1 134 ? 9.062 -6.672 -23.969 1 96.31 134 LYS A N 1
ATOM 980 C CA . LYS A 1 134 ? 9.617 -7.699 -23.094 1 96.31 134 LYS A CA 1
ATOM 981 C C . LYS A 1 134 ? 9.383 -7.355 -21.625 1 96.31 134 LYS A C 1
ATOM 983 O O . LYS A 1 134 ? 8.625 -6.434 -21.312 1 96.31 134 LYS A O 1
ATOM 988 N N . PHE A 1 135 ? 9.977 -8.219 -20.766 1 97.44 135 PHE A N 1
ATOM 989 C CA . PHE A 1 135 ? 9.75 -8.055 -19.344 1 97.44 135 PHE A CA 1
ATOM 990 C C . PHE A 1 135 ? 11.055 -8.203 -18.562 1 97.44 135 PHE A C 1
ATOM 992 O O . PHE A 1 135 ? 11.875 -9.062 -18.891 1 97.44 135 PHE A O 1
ATOM 999 N N . ASP A 1 136 ? 11.18 -7.371 -17.625 1 98.06 136 ASP A N 1
ATOM 1000 C CA . ASP A 1 136 ? 12.25 -7.523 -16.656 1 98.06 136 ASP A CA 1
ATOM 1001 C C . ASP A 1 136 ? 11.711 -8.031 -15.32 1 98.06 136 ASP A C 1
ATOM 1003 O O . ASP A 1 136 ? 10.602 -7.668 -14.914 1 98.06 136 ASP A O 1
ATOM 1007 N N . MET A 1 137 ? 12.484 -8.875 -14.703 1 98.44 137 MET A N 1
ATOM 1008 C CA . MET A 1 137 ? 12.141 -9.398 -13.383 1 98.44 137 MET A CA 1
ATOM 1009 C C . MET A 1 137 ? 13.094 -8.875 -12.32 1 98.44 137 MET A C 1
ATOM 1011 O O . MET A 1 137 ? 14.312 -8.922 -12.492 1 98.44 137 MET A O 1
ATOM 1015 N N . TYR A 1 138 ? 12.555 -8.344 -11.305 1 98.25 138 TYR A N 1
ATOM 1016 C CA . TYR A 1 138 ? 13.281 -7.883 -10.133 1 98.25 138 TYR A CA 1
ATOM 1017 C C . TYR A 1 138 ? 12.969 -8.758 -8.922 1 98.25 138 TYR A C 1
ATOM 1019 O O . TYR A 1 138 ? 11.844 -9.25 -8.773 1 98.25 138 TYR A O 1
ATOM 1027 N N . ILE A 1 139 ? 13.961 -8.969 -8 1 97.94 139 ILE A N 1
ATOM 1028 C CA . ILE A 1 139 ? 13.68 -9.789 -6.832 1 97.94 139 ILE A CA 1
ATOM 1029 C C . ILE A 1 139 ? 14.344 -9.172 -5.598 1 97.94 139 ILE A C 1
ATOM 1031 O O . ILE A 1 139 ? 15.328 -8.445 -5.715 1 97.94 139 ILE A O 1
ATOM 1035 N N . GLY A 1 140 ? 13.711 -9.414 -4.445 1 96.62 140 GLY A N 1
ATOM 1036 C CA . GLY A 1 140 ? 14.383 -9.156 -3.182 1 96.62 140 GLY A CA 1
ATOM 1037 C C . GLY A 1 140 ? 13.922 -7.879 -2.508 1 96.62 140 GLY A C 1
ATOM 1038 O O . GLY A 1 140 ? 14.594 -7.367 -1.612 1 96.62 140 GLY A O 1
ATOM 1039 N N . GLY A 1 141 ? 12.859 -7.285 -2.959 1 97.19 141 GLY A N 1
ATOM 1040 C CA . GLY A 1 141 ? 12.328 -6.109 -2.281 1 97.19 141 GLY A CA 1
ATOM 1041 C C . GLY A 1 141 ? 11.82 -6.406 -0.884 1 97.19 141 GLY A C 1
ATOM 1042 O O . GLY A 1 141 ? 11.227 -7.461 -0.645 1 97.19 141 GLY A O 1
ATOM 1043 N N . ASP A 1 142 ? 12.109 -5.582 0.053 1 96.06 142 ASP A N 1
ATOM 1044 C CA . ASP A 1 142 ? 11.594 -5.609 1.421 1 96.06 142 ASP A CA 1
ATOM 1045 C C . ASP A 1 142 ? 11.242 -4.207 1.903 1 96.06 142 ASP A C 1
ATOM 1047 O O . ASP A 1 142 ? 12.117 -3.453 2.334 1 96.06 142 ASP A O 1
ATOM 1051 N N . PRO A 1 143 ? 10.031 -3.906 1.881 1 94.56 143 PRO A N 1
ATOM 1052 C CA . PRO A 1 143 ? 9.625 -2.516 2.109 1 94.56 143 PRO A CA 1
ATOM 1053 C C . PRO A 1 143 ? 9.531 -2.164 3.592 1 94.56 143 PRO A C 1
ATOM 1055 O O . PRO A 1 143 ? 9.289 -1.007 3.943 1 94.56 143 PRO A O 1
ATOM 1058 N N . LYS A 1 144 ? 9.711 -3.031 4.512 1 92.81 144 LYS A N 1
ATOM 1059 C CA . LYS A 1 144 ? 9.414 -2.793 5.922 1 92.81 144 LYS A CA 1
ATOM 1060 C C . LYS A 1 144 ? 10.672 -2.389 6.688 1 92.81 144 LYS A C 1
ATOM 1062 O O . LYS A 1 144 ? 11.758 -2.91 6.426 1 92.81 144 LYS A O 1
ATOM 1067 N N . GLY A 1 145 ? 10.367 -1.426 7.676 1 91 145 GLY A N 1
ATOM 1068 C CA . GLY A 1 145 ? 11.359 -1.109 8.688 1 91 145 GLY A CA 1
ATOM 1069 C C . GLY A 1 145 ? 12.43 -0.146 8.203 1 91 145 GLY A C 1
ATOM 1070 O O . GLY A 1 145 ? 12.328 0.393 7.102 1 91 145 GLY A O 1
ATOM 1071 N N . ILE A 1 146 ? 13.406 0.079 9.086 1 93.31 146 ILE A N 1
ATOM 1072 C CA . ILE A 1 146 ? 14.484 1.018 8.805 1 93.31 146 ILE A CA 1
ATOM 1073 C C . ILE A 1 146 ? 15.562 0.327 7.977 1 93.31 146 ILE A C 1
ATOM 1075 O O . ILE A 1 146 ? 16.516 0.971 7.52 1 93.31 146 ILE A O 1
ATOM 1079 N N . LYS A 1 147 ? 15.414 -0.95 7.734 1 93.94 147 LYS A N 1
ATOM 1080 C CA . LYS A 1 147 ? 16.312 -1.707 6.871 1 93.94 147 LYS A CA 1
ATOM 1081 C C . LYS A 1 147 ? 15.633 -2.096 5.562 1 93.94 147 LYS A C 1
ATOM 1083 O O . LYS A 1 147 ? 15.961 -3.127 4.973 1 93.94 147 LYS A O 1
ATOM 1088 N N . ALA A 1 148 ? 14.648 -1.388 5.195 1 96.44 148 ALA A N 1
ATOM 1089 C CA . ALA A 1 148 ? 13.945 -1.61 3.938 1 96.44 148 ALA A CA 1
ATOM 1090 C C . ALA A 1 148 ? 14.922 -1.668 2.766 1 96.44 148 ALA A C 1
ATOM 1092 O O . ALA A 1 148 ? 15.961 -1.006 2.785 1 96.44 148 ALA A O 1
ATOM 1093 N N . SER A 1 149 ? 14.656 -2.477 1.778 1 96.5 149 SER A N 1
ATOM 1094 C CA . SER A 1 149 ? 15.508 -2.635 0.606 1 96.5 149 SER A CA 1
ATOM 1095 C C . SER A 1 149 ? 14.68 -2.75 -0.669 1 96.5 149 SER A C 1
ATOM 1097 O O . SER A 1 149 ? 13.547 -3.244 -0.64 1 96.5 149 SER A O 1
ATOM 1099 N N . LEU A 1 150 ? 15.219 -2.307 -1.764 1 97.69 150 LEU A N 1
ATOM 1100 C CA . LEU A 1 150 ? 14.594 -2.398 -3.078 1 97.69 150 LEU A CA 1
ATOM 1101 C C . LEU A 1 150 ? 15.031 -3.67 -3.801 1 97.69 150 LEU A C 1
ATOM 1103 O O . LEU A 1 150 ? 16.172 -4.113 -3.646 1 97.69 150 LEU A O 1
ATOM 1107 N N . ALA A 1 151 ? 14.117 -4.18 -4.52 1 97.75 151 ALA A N 1
ATOM 1108 C CA . ALA A 1 151 ? 14.453 -5.324 -5.363 1 97.75 151 ALA A CA 1
ATOM 1109 C C . ALA A 1 151 ? 15.5 -4.945 -6.406 1 97.75 151 ALA A C 1
ATOM 1111 O O . ALA A 1 151 ? 15.609 -3.775 -6.789 1 97.75 151 ALA A O 1
ATOM 1112 N N . GLU A 1 152 ? 16.266 -5.945 -6.844 1 96.75 152 GLU A N 1
ATOM 1113 C CA . GLU A 1 152 ? 17.297 -5.754 -7.863 1 96.75 152 GLU A CA 1
ATOM 1114 C C . GLU A 1 152 ? 16.953 -6.516 -9.141 1 96.75 152 GLU A C 1
ATOM 1116 O O . GLU A 1 152 ? 16.266 -7.547 -9.094 1 96.75 152 GLU A O 1
ATOM 1121 N N . LEU A 1 153 ? 17.469 -5.926 -10.234 1 97.69 153 LEU A N 1
ATOM 1122 C CA . LEU A 1 153 ? 17.25 -6.617 -11.508 1 97.69 153 LEU A CA 1
ATOM 1123 C C . LEU A 1 153 ? 17.828 -8.031 -11.461 1 97.69 153 LEU A C 1
ATOM 1125 O O . LEU A 1 153 ? 19 -8.219 -11.133 1 97.69 153 LEU A O 1
ATOM 1129 N N . PHE A 1 154 ? 16.984 -8.969 -11.758 1 97.88 154 PHE A N 1
ATOM 1130 C CA . PHE A 1 154 ? 17.359 -10.375 -11.68 1 97.88 154 PHE A CA 1
ATOM 1131 C C . PHE A 1 154 ? 17.453 -10.984 -13.07 1 97.88 154 PHE A C 1
ATOM 1133 O O . PHE A 1 154 ? 18.484 -11.578 -13.422 1 97.88 154 PHE A O 1
ATOM 1140 N N . LEU A 1 155 ? 16.438 -10.891 -13.883 1 97.88 155 LEU A N 1
ATOM 1141 C CA . LEU A 1 155 ? 16.391 -11.312 -15.281 1 97.88 155 LEU A CA 1
ATOM 1142 C C . LEU A 1 155 ? 15.836 -10.203 -16.172 1 97.88 155 LEU A C 1
ATOM 1144 O O . LEU A 1 155 ? 14.883 -9.523 -15.789 1 97.88 155 LEU A O 1
ATOM 1148 N N . ALA A 1 156 ? 16.453 -10.086 -17.375 1 97.38 156 ALA A N 1
ATOM 1149 C CA . ALA A 1 156 ? 16.016 -9.07 -18.328 1 97.38 156 ALA A CA 1
ATOM 1150 C C . ALA A 1 156 ? 15.539 -9.695 -19.641 1 97.38 156 ALA A C 1
ATOM 1152 O O . ALA A 1 156 ? 16.031 -10.758 -20.031 1 97.38 156 ALA A O 1
ATOM 1153 N N . GLY A 1 157 ? 14.539 -9 -20.203 1 97.62 157 GLY A N 1
ATOM 1154 C CA . GLY A 1 157 ? 14.148 -9.336 -21.578 1 97.62 157 GLY A CA 1
ATOM 1155 C C . GLY A 1 157 ? 13.375 -10.641 -21.672 1 97.62 157 GLY A C 1
ATOM 1156 O O . GLY A 1 157 ? 13.523 -11.391 -22.641 1 97.62 157 GLY A O 1
ATOM 1157 N N . LEU A 1 158 ? 12.609 -10.93 -20.734 1 97.88 158 LEU A N 1
ATOM 1158 C CA . LEU A 1 158 ? 11.805 -12.148 -20.734 1 97.88 158 LEU A CA 1
ATOM 1159 C C . LEU A 1 158 ? 10.625 -12.023 -21.688 1 97.88 158 LEU A C 1
ATOM 1161 O O . LEU A 1 158 ? 10.055 -10.945 -21.828 1 97.88 158 LEU A O 1
ATOM 1165 N N . THR A 1 159 ? 10.258 -13.148 -22.328 1 97 159 THR A N 1
ATOM 1166 C CA . THR A 1 159 ? 9 -13.219 -23.062 1 97 159 THR A CA 1
ATOM 1167 C C . THR A 1 159 ? 7.828 -13.406 -22.094 1 97 159 THR A C 1
ATOM 1169 O O . THR A 1 159 ? 8.016 -13.75 -20.938 1 97 159 THR A O 1
ATOM 1172 N N . GLU A 1 160 ? 6.641 -13.156 -22.609 1 92.56 160 GLU A N 1
ATOM 1173 C CA . GLU A 1 160 ? 5.434 -13.344 -21.812 1 92.56 160 GLU A CA 1
ATOM 1174 C C . GLU A 1 160 ? 5.379 -14.75 -21.219 1 92.56 160 GLU A C 1
ATOM 1176 O O . GLU A 1 160 ? 5.094 -14.922 -20.031 1 92.56 160 GLU A O 1
ATOM 1181 N N . ALA A 1 161 ? 5.617 -15.719 -22 1 93.44 161 ALA A N 1
ATOM 1182 C CA . ALA A 1 161 ? 5.555 -17.109 -21.562 1 93.44 161 ALA A CA 1
ATOM 1183 C C . ALA A 1 161 ? 6.582 -17.391 -20.469 1 93.44 161 ALA A C 1
ATOM 1185 O O . ALA A 1 161 ? 6.312 -18.156 -19.531 1 93.44 161 ALA A O 1
ATOM 1186 N N . GLU A 1 162 ? 7.688 -16.766 -20.562 1 97.12 162 GLU A N 1
ATOM 1187 C CA . G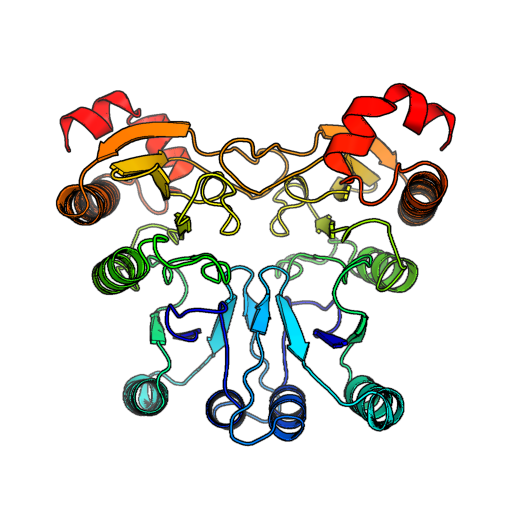LU A 1 162 ? 8.773 -17 -19.609 1 97.12 162 GLU A CA 1
ATOM 1188 C C . GLU A 1 162 ? 8.445 -16.406 -18.234 1 97.12 162 GLU A C 1
ATOM 1190 O O . GLU A 1 162 ? 8.898 -16.922 -17.219 1 97.12 162 GLU A O 1
ATOM 1195 N N . VAL A 1 163 ? 7.684 -15.352 -18.203 1 97.38 163 VAL A N 1
ATOM 1196 C CA . VAL A 1 163 ? 7.422 -14.641 -16.953 1 97.38 163 VAL A CA 1
ATOM 1197 C C . VAL A 1 163 ? 6.746 -15.57 -15.961 1 97.38 163 VAL A C 1
ATOM 1199 O O . VAL A 1 163 ? 7.281 -15.828 -14.875 1 97.38 163 VAL A O 1
ATOM 1202 N N . THR A 1 164 ? 5.613 -16.109 -16.344 1 97.44 164 THR A N 1
ATOM 1203 C CA . THR A 1 164 ? 4.848 -16.953 -15.438 1 97.44 164 THR A CA 1
ATOM 1204 C C . THR A 1 164 ? 5.645 -18.203 -15.062 1 97.44 164 THR A C 1
ATOM 1206 O O . THR A 1 164 ? 5.684 -18.594 -13.891 1 97.44 164 THR A O 1
ATOM 1209 N N . GLN A 1 165 ? 6.262 -18.781 -16.031 1 97.5 165 GLN A N 1
ATOM 1210 C CA . GLN A 1 165 ? 7.043 -20 -15.812 1 97.5 165 GLN A CA 1
ATOM 1211 C C . GLN A 1 165 ? 8.148 -19.75 -14.789 1 97.5 165 GLN A C 1
ATOM 1213 O O . GLN A 1 165 ? 8.312 -20.547 -13.852 1 97.5 165 GLN A O 1
ATOM 1218 N N . LYS A 1 166 ? 8.883 -18.734 -14.953 1 98.12 166 LYS A N 1
ATOM 1219 C CA . LYS A 1 166 ? 10.023 -18.469 -14.094 1 98.12 166 LYS A CA 1
ATOM 1220 C C . LYS A 1 166 ? 9.57 -18.062 -12.688 1 98.12 166 LYS A C 1
ATOM 1222 O O . LYS A 1 166 ? 10.188 -18.453 -11.695 1 98.12 166 LYS A O 1
ATOM 1227 N N . VAL A 1 167 ? 8.531 -17.266 -12.562 1 98.19 167 VAL A N 1
ATOM 1228 C CA . VAL A 1 167 ? 7.992 -16.906 -11.258 1 98.19 167 VAL A CA 1
ATOM 1229 C C . VAL A 1 167 ? 7.578 -18.156 -10.5 1 98.19 167 VAL A C 1
ATOM 1231 O O . VAL A 1 167 ? 7.902 -18.328 -9.32 1 98.19 167 VAL A O 1
ATOM 1234 N N . MET A 1 168 ? 6.906 -19.062 -11.234 1 97.94 168 MET A N 1
ATOM 1235 C CA . MET A 1 168 ? 6.461 -20.312 -10.625 1 97.94 168 MET A CA 1
ATOM 1236 C C . MET A 1 168 ? 7.648 -21.141 -10.148 1 97.94 168 MET A C 1
ATOM 1238 O O . MET A 1 168 ? 7.617 -21.734 -9.07 1 97.94 168 MET A O 1
ATOM 1242 N N . LYS A 1 169 ? 8.648 -21.172 -10.914 1 97.88 169 LYS A N 1
ATOM 1243 C CA . LYS A 1 169 ? 9.852 -21.906 -10.531 1 97.88 169 LYS A CA 1
ATOM 1244 C C . LYS A 1 169 ? 10.484 -21.312 -9.281 1 97.88 169 LYS A C 1
ATOM 1246 O O . LYS A 1 169 ? 10.961 -22.031 -8.406 1 97.88 169 LYS A O 1
ATOM 1251 N N . ILE A 1 170 ? 10.523 -20.031 -9.219 1 98 170 ILE A N 1
ATOM 1252 C CA . ILE A 1 170 ? 11.086 -19.359 -8.055 1 98 170 ILE A CA 1
ATOM 1253 C C . ILE A 1 170 ? 10.266 -19.688 -6.816 1 98 170 ILE A C 1
ATOM 1255 O O . ILE A 1 170 ? 10.82 -20.016 -5.762 1 98 170 ILE A O 1
ATOM 1259 N N . ILE A 1 171 ? 8.93 -19.594 -6.91 1 98.19 171 ILE A N 1
ATOM 1260 C CA . ILE A 1 171 ? 8.047 -19.906 -5.789 1 98.19 171 ILE A CA 1
ATOM 1261 C C . ILE A 1 171 ? 8.273 -21.344 -5.332 1 98.19 171 ILE A C 1
ATOM 1263 O O . ILE A 1 171 ? 8.414 -21.609 -4.137 1 98.19 171 ILE A O 1
ATOM 1267 N N . ASP A 1 172 ? 8.359 -22.219 -6.297 1 97.69 172 ASP A N 1
ATOM 1268 C CA . ASP A 1 172 ? 8.57 -23.625 -5.969 1 97.69 172 ASP A CA 1
ATOM 1269 C C . ASP A 1 172 ? 9.906 -23.844 -5.266 1 97.69 172 ASP A C 1
ATOM 1271 O O . ASP A 1 172 ? 9.992 -24.562 -4.273 1 97.69 172 ASP A O 1
ATOM 1275 N N . TYR A 1 173 ? 10.914 -23.219 -5.828 1 97.5 173 TYR A N 1
ATOM 1276 C CA . TYR A 1 173 ? 12.242 -23.328 -5.23 1 97.5 173 TYR A CA 1
ATOM 1277 C C . TYR A 1 173 ? 12.25 -22.797 -3.805 1 97.5 173 TYR A C 1
ATOM 1279 O O . TYR A 1 173 ? 12.844 -23.391 -2.91 1 97.5 173 TYR A O 1
ATOM 1287 N N . TYR A 1 174 ? 11.641 -21.703 -3.574 1 97.62 174 TYR A N 1
ATOM 1288 C CA . TYR A 1 174 ? 11.523 -21.094 -2.256 1 97.62 174 TYR A CA 1
ATOM 1289 C C . TYR A 1 174 ? 10.82 -22.031 -1.281 1 97.62 174 TYR A C 1
ATOM 1291 O O . TYR A 1 174 ? 11.305 -22.266 -0.172 1 97.62 174 TYR A O 1
ATOM 1299 N N . LYS A 1 175 ? 9.742 -22.641 -1.699 1 97.62 175 LYS A N 1
ATOM 1300 C CA . LYS A 1 175 ? 8.953 -23.547 -0.87 1 97.62 175 LYS A CA 1
ATOM 1301 C C . LYS A 1 175 ? 9.789 -24.75 -0.425 1 97.62 175 LYS A C 1
ATOM 1303 O O . LYS A 1 175 ? 9.641 -25.219 0.703 1 97.62 175 LYS A O 1
ATOM 1308 N N . ILE A 1 176 ? 10.641 -25.141 -1.234 1 96.56 176 ILE A N 1
ATOM 1309 C CA . ILE A 1 176 ? 11.391 -26.375 -0.994 1 96.56 176 ILE A CA 1
ATOM 1310 C C . ILE A 1 176 ? 12.625 -26.062 -0.148 1 96.56 176 ILE A C 1
ATOM 1312 O O . ILE A 1 176 ? 13.008 -26.859 0.711 1 96.56 176 ILE A O 1
ATOM 1316 N N . HIS A 1 177 ? 13.195 -24.922 -0.314 1 96.62 177 HIS A N 1
ATOM 1317 C CA . HIS A 1 177 ? 14.555 -24.75 0.202 1 96.62 177 HIS A CA 1
ATOM 1318 C C . HIS A 1 177 ? 14.578 -23.719 1.336 1 96.62 177 HIS A C 1
ATOM 1320 O O . HIS A 1 177 ? 15.602 -23.578 2.012 1 96.62 177 HIS A O 1
ATOM 1326 N N . ALA A 1 178 ? 13.492 -23 1.524 1 97.19 178 ALA A N 1
ATOM 1327 C CA . ALA A 1 178 ? 13.492 -22.047 2.629 1 97.19 178 ALA A CA 1
ATOM 1328 C C . ALA A 1 178 ? 13.656 -22.766 3.969 1 97.19 178 ALA A C 1
ATOM 1330 O O . ALA A 1 178 ? 13.148 -23.859 4.16 1 97.19 178 ALA A O 1
ATOM 1331 N N . LYS A 1 179 ? 14.312 -22.188 4.906 1 96.94 179 LYS A N 1
ATOM 1332 C CA . LYS A 1 179 ? 14.453 -22.688 6.27 1 96.94 179 LYS A CA 1
ATOM 1333 C C . LYS A 1 179 ? 13.32 -22.172 7.156 1 96.94 179 LYS A C 1
ATOM 1335 O O . LYS A 1 179 ? 13.273 -21 7.504 1 96.94 179 LYS A O 1
ATOM 1340 N N . GLY A 1 180 ? 12.406 -23.016 7.508 1 95.19 180 GLY A N 1
ATOM 1341 C CA . GLY A 1 180 ? 11.281 -22.609 8.344 1 95.19 180 GLY A CA 1
ATOM 1342 C C . GLY A 1 180 ? 10.469 -21.469 7.742 1 95.19 180 GLY A C 1
ATOM 1343 O O . GLY A 1 180 ? 10.008 -21.578 6.605 1 95.19 180 GLY A O 1
ATOM 1344 N N . LYS A 1 181 ? 10.344 -20.438 8.578 1 95.94 181 LYS A N 1
ATOM 1345 C CA . LYS A 1 181 ? 9.594 -19.266 8.133 1 95.94 181 LYS A CA 1
ATOM 1346 C C . LYS A 1 181 ? 10.531 -18.156 7.676 1 95.94 181 LYS A C 1
ATOM 1348 O O . LYS A 1 181 ? 10.32 -16.984 8 1 95.94 181 LYS A O 1
ATOM 1353 N N . GLU A 1 182 ? 11.531 -18.609 6.961 1 96.56 182 GLU A N 1
ATOM 1354 C CA . GLU A 1 182 ? 12.5 -17.656 6.426 1 96.56 182 GLU A CA 1
ATOM 1355 C C . GLU A 1 182 ? 11.844 -16.703 5.426 1 96.56 182 GLU A C 1
ATOM 1357 O O . GLU A 1 182 ? 11.211 -17.156 4.461 1 96.56 182 GLU A O 1
ATOM 1362 N N . LYS A 1 183 ? 12.023 -15.422 5.68 1 95.62 183 LYS A N 1
ATOM 1363 C CA . LYS A 1 183 ? 11.516 -14.422 4.734 1 95.62 183 LYS A CA 1
ATOM 1364 C C . LYS A 1 183 ? 12.227 -14.539 3.389 1 95.62 183 LYS A C 1
ATOM 1366 O O . LYS A 1 183 ? 13.414 -14.852 3.33 1 95.62 183 LYS A O 1
ATOM 1371 N N . PHE A 1 184 ? 11.531 -14.234 2.328 1 96.75 184 PHE A N 1
ATOM 1372 C CA . PHE A 1 184 ? 12.07 -14.383 0.984 1 96.75 184 PHE A CA 1
ATOM 1373 C C . PHE A 1 184 ? 13.344 -13.562 0.818 1 96.75 184 PHE A C 1
ATOM 1375 O O . PHE A 1 184 ? 14.312 -14.023 0.21 1 96.75 184 PHE A O 1
ATOM 1382 N N . SER A 1 185 ? 13.352 -12.312 1.284 1 94.31 185 SER A N 1
ATOM 1383 C CA . SER A 1 185 ? 14.531 -11.461 1.18 1 94.31 185 SER A CA 1
ATOM 1384 C C . SER A 1 185 ? 15.727 -12.094 1.878 1 94.31 185 SER A C 1
ATOM 1386 O O . SER A 1 185 ? 16.844 -12.062 1.356 1 94.31 185 SER A O 1
ATOM 1388 N N . LYS A 1 186 ? 15.547 -12.602 3.047 1 94.12 186 LYS A N 1
ATOM 1389 C CA . LYS A 1 186 ? 16.609 -13.297 3.773 1 94.12 186 LYS A CA 1
ATOM 1390 C C . LYS A 1 186 ? 17.047 -14.555 3.037 1 94.12 186 LYS A C 1
ATOM 1392 O O . LYS A 1 186 ? 18.234 -14.875 2.986 1 94.12 186 LYS A O 1
ATOM 1397 N N . PHE A 1 187 ? 16.047 -15.305 2.535 1 96.75 187 PHE A N 1
ATOM 1398 C CA . PHE A 1 187 ? 16.297 -16.5 1.734 1 96.75 187 PHE A CA 1
ATOM 1399 C C . PHE A 1 187 ? 17.234 -16.188 0.57 1 96.75 187 PHE A C 1
ATOM 1401 O O . PHE A 1 187 ? 18.172 -16.922 0.308 1 96.75 187 PHE A O 1
ATOM 1408 N N . LEU A 1 188 ? 17 -15.047 -0.083 1 95.69 188 LEU A N 1
ATOM 1409 C CA . LEU A 1 188 ? 17.812 -14.648 -1.232 1 95.69 188 LEU A CA 1
ATOM 1410 C C . LEU A 1 188 ? 19.234 -14.305 -0.805 1 95.69 188 LEU A C 1
ATOM 1412 O O . LEU A 1 188 ? 20.188 -14.508 -1.566 1 95.69 188 LEU A O 1
ATOM 1416 N N . LYS A 1 189 ? 19.391 -13.711 0.36 1 93.44 189 LYS A N 1
ATOM 1417 C CA . LYS A 1 189 ? 20.719 -13.414 0.876 1 93.44 189 LYS A CA 1
ATOM 1418 C C . LYS A 1 189 ? 21.5 -14.695 1.152 1 93.44 189 LYS A C 1
ATOM 1420 O O . LYS A 1 189 ? 22.719 -14.719 1.018 1 93.44 189 LYS A O 1
ATOM 1425 N N . ARG A 1 190 ? 20.828 -15.727 1.529 1 94.88 190 ARG A N 1
ATOM 1426 C CA . ARG A 1 190 ? 21.453 -17 1.856 1 94.88 190 ARG A CA 1
ATOM 1427 C C . ARG A 1 190 ? 21.812 -17.781 0.592 1 94.88 190 ARG A C 1
ATOM 1429 O O . ARG A 1 190 ? 22.938 -18.266 0.458 1 94.88 190 ARG A O 1
ATOM 1436 N N . ILE A 1 191 ? 21.016 -17.984 -0.399 1 91.69 191 ILE A N 1
ATOM 1437 C CA . ILE A 1 191 ? 21.266 -18.828 -1.566 1 91.69 191 ILE A CA 1
ATOM 1438 C C . ILE A 1 191 ? 21.875 -17.969 -2.682 1 91.69 191 ILE A C 1
ATOM 1440 O O . ILE A 1 191 ? 22.438 -18.516 -3.641 1 91.69 191 ILE A O 1
ATOM 1444 N N . THR A 1 192 ? 21.875 -16.75 -2.74 1 84.69 192 THR A N 1
ATOM 1445 C CA . THR A 1 192 ? 22.359 -15.758 -3.689 1 84.69 192 THR A CA 1
ATOM 1446 C C . THR A 1 192 ? 21.531 -15.789 -4.973 1 84.69 192 THR A C 1
ATOM 1448 O O . THR A 1 192 ? 20.922 -16.812 -5.301 1 84.69 192 THR A O 1
ATOM 1451 N N . ALA A 1 193 ? 21.562 -14.75 -5.711 1 86.5 193 ALA A N 1
ATOM 1452 C CA . ALA A 1 193 ? 20.859 -14.617 -6.984 1 86.5 193 ALA A CA 1
ATOM 1453 C C . ALA A 1 193 ? 21.453 -15.539 -8.039 1 86.5 193 ALA A C 1
ATOM 1455 O O . ALA A 1 193 ? 20.734 -16.078 -8.883 1 86.5 193 ALA A O 1
ATOM 1456 N N . GLU A 1 194 ? 22.719 -15.719 -7.922 1 88.75 194 GLU A N 1
ATOM 1457 C CA . GLU A 1 194 ? 23.422 -16.562 -8.883 1 88.75 194 GLU A CA 1
ATOM 1458 C C . GLU A 1 194 ? 22.969 -18.031 -8.758 1 88.75 194 GLU A C 1
ATOM 1460 O O . GLU A 1 194 ? 22.75 -18.703 -9.766 1 88.75 194 GLU A O 1
ATOM 1465 N N . GLU A 1 195 ? 22.859 -18.469 -7.609 1 90.94 195 GLU A N 1
ATOM 1466 C CA . GLU A 1 195 ? 22.375 -19.828 -7.383 1 90.94 195 GLU A CA 1
ATOM 1467 C C . GLU A 1 195 ? 20.938 -19.984 -7.871 1 90.94 195 GLU A C 1
ATOM 1469 O O . GLU A 1 195 ? 20.578 -21 -8.469 1 90.94 195 GLU A O 1
ATOM 1474 N N . LEU A 1 196 ? 20.109 -19 -7.59 1 93.19 196 LEU A N 1
ATOM 1475 C CA . LEU A 1 196 ? 18.719 -19.031 -8.023 1 93.19 196 LEU A CA 1
ATOM 1476 C C . LEU A 1 196 ? 18.625 -19.062 -9.547 1 93.19 196 LEU A C 1
ATOM 1478 O O . LEU A 1 196 ? 17.781 -19.75 -10.109 1 93.19 196 LEU A O 1
ATOM 1482 N N . LYS A 1 197 ? 19.531 -18.422 -10.227 1 92.69 197 LYS A N 1
ATOM 1483 C CA . LYS A 1 197 ? 19.547 -18.391 -11.688 1 92.69 197 LYS A CA 1
ATOM 1484 C C . LYS A 1 197 ? 19.859 -19.766 -12.266 1 92.69 197 LYS A C 1
ATOM 1486 O O . LYS A 1 197 ? 19.297 -20.141 -13.297 1 92.69 197 LYS A O 1
ATOM 1491 N N . ARG A 1 198 ? 20.641 -20.453 -11.586 1 91.06 198 ARG A N 1
ATOM 1492 C CA . ARG A 1 198 ? 21.047 -21.781 -12.062 1 91.06 198 ARG A CA 1
ATOM 1493 C C . ARG A 1 198 ? 19.875 -22.75 -12.016 1 91.06 198 ARG A C 1
ATOM 1495 O O . ARG A 1 198 ? 19.812 -23.703 -12.805 1 91.06 198 ARG A O 1
ATOM 1502 N N . MET A 1 199 ? 19.016 -22.453 -11.164 1 87.44 199 MET A N 1
ATOM 1503 C CA . MET A 1 199 ? 17.891 -23.359 -10.984 1 87.44 199 MET A CA 1
ATOM 1504 C C . MET A 1 199 ? 16.75 -23.031 -11.953 1 87.44 199 MET A C 1
ATOM 1506 O O . MET A 1 199 ? 15.859 -23.859 -12.172 1 87.44 199 MET A O 1
ATOM 1510 N N . LEU A 1 200 ? 16.734 -21.844 -12.562 1 85.75 200 LEU A N 1
ATOM 1511 C CA . LEU A 1 200 ? 15.641 -21.375 -13.398 1 85.75 200 LEU A CA 1
ATOM 1512 C C . LEU A 1 200 ? 15.789 -21.875 -14.836 1 85.75 200 LEU A C 1
ATOM 1514 O O . LEU A 1 200 ? 14.797 -22.078 -15.539 1 85.75 200 LEU A O 1
ATOM 1518 N N . MET B 1 1 ? -14.109 14.43 -5.949 1 93.5 1 MET B N 1
ATOM 1519 C CA . MET B 1 1 ? -13.688 13.109 -5.48 1 93.5 1 MET B CA 1
ATOM 1520 C C . MET B 1 1 ? -13.148 13.188 -4.055 1 93.5 1 MET B C 1
ATOM 1522 O O . MET B 1 1 ? -12.367 14.086 -3.73 1 93.5 1 MET B O 1
ATOM 1526 N N . ILE B 1 2 ? -13.641 12.367 -3.182 1 96.75 2 ILE B N 1
ATOM 1527 C CA . ILE B 1 2 ? -13.188 12.352 -1.795 1 96.75 2 ILE B CA 1
ATOM 1528 C C . ILE B 1 2 ? -12.422 11.055 -1.519 1 96.75 2 ILE B C 1
ATOM 1530 O O . ILE B 1 2 ? -12.641 10.047 -2.188 1 96.75 2 ILE B O 1
ATOM 1534 N N . ALA B 1 3 ? -11.508 11.117 -0.554 1 97.88 3 ALA B N 1
ATOM 1535 C CA . ALA B 1 3 ? -10.789 9.961 -0.024 1 97.88 3 ALA B CA 1
ATOM 1536 C C . ALA B 1 3 ? -11.289 9.594 1.372 1 97.88 3 ALA B C 1
ATOM 1538 O O . ALA B 1 3 ? -11.336 10.453 2.262 1 97.88 3 ALA B O 1
ATOM 1539 N N . VAL B 1 4 ? -11.633 8.367 1.54 1 98.44 4 VAL B N 1
ATOM 1540 C CA . VAL B 1 4 ? -12.273 7.938 2.777 1 98.44 4 VAL B CA 1
ATOM 1541 C C . VAL B 1 4 ? -11.461 6.812 3.416 1 98.44 4 VAL B C 1
ATOM 1543 O O . VAL B 1 4 ? -11.031 5.883 2.729 1 98.44 4 VAL B O 1
ATOM 1546 N N . SER B 1 5 ? -11.234 6.875 4.703 1 97.75 5 SER B N 1
ATOM 1547 C CA . SER B 1 5 ? -10.492 5.844 5.43 1 97.75 5 SER B CA 1
ATOM 1548 C C . SER B 1 5 ? -10.961 5.742 6.875 1 97.75 5 SER B C 1
ATOM 1550 O O . SER B 1 5 ? -11.562 6.68 7.406 1 97.75 5 SER B O 1
ATOM 1552 N N . PRO B 1 6 ? -10.742 4.59 7.523 1 96.69 6 PRO B N 1
ATOM 1553 C CA . PRO B 1 6 ? -10.93 4.566 8.977 1 96.69 6 PRO B CA 1
ATOM 1554 C C . PRO B 1 6 ? -9.883 5.391 9.719 1 96.69 6 PRO B C 1
ATOM 1556 O O . PRO B 1 6 ? -8.891 5.82 9.125 1 96.69 6 PRO B O 1
ATOM 1559 N N . PRO B 1 7 ? -10.164 5.668 10.953 1 94.81 7 PRO B N 1
ATOM 1560 C CA . PRO B 1 7 ? -9.164 6.414 11.727 1 94.81 7 PRO B CA 1
ATOM 1561 C C . PRO B 1 7 ? -7.949 5.57 12.094 1 94.81 7 PRO B C 1
ATOM 1563 O O . PRO B 1 7 ? -7.988 4.344 11.984 1 94.81 7 PRO B O 1
ATOM 1566 N N . ILE B 1 8 ? -6.883 6.242 12.43 1 94.06 8 ILE B N 1
ATOM 1567 C CA . ILE B 1 8 ? -5.758 5.539 13.047 1 94.06 8 ILE B CA 1
ATOM 1568 C C . ILE B 1 8 ? -6.211 4.887 14.352 1 94.06 8 ILE B C 1
ATOM 1570 O O . ILE B 1 8 ? -6.762 5.551 15.227 1 94.06 8 ILE B O 1
ATOM 1574 N N . GLN B 1 9 ? -6.043 3.625 14.453 1 91.75 9 GLN B N 1
ATOM 1575 C CA . GLN B 1 9 ? -6.527 2.863 15.602 1 91.75 9 GLN B CA 1
ATOM 1576 C C . GLN B 1 9 ? -5.703 1.599 15.812 1 91.75 9 GLN B C 1
ATOM 1578 O O . GLN B 1 9 ? -4.941 1.192 14.93 1 91.75 9 GLN B O 1
ATOM 1583 N N . VAL B 1 10 ? -5.809 1.019 16.984 1 88.25 10 VAL B N 1
ATOM 1584 C CA . VAL B 1 10 ? -5.145 -0.249 17.266 1 88.25 10 VAL B CA 1
ATOM 1585 C C . VAL B 1 10 ? -5.699 -1.339 16.359 1 88.25 10 VAL B C 1
ATOM 1587 O O . VAL B 1 10 ? -6.91 -1.425 16.141 1 88.25 10 VAL B O 1
ATOM 1590 N N . GLY B 1 11 ? -4.824 -2.148 15.836 1 86 11 GLY B N 1
ATOM 1591 C CA . GLY B 1 11 ? -5.25 -3.273 15.016 1 86 11 GLY B CA 1
ATOM 1592 C C . GLY B 1 11 ? -5.227 -2.969 13.531 1 86 11 GLY B C 1
ATOM 1593 O O . GLY B 1 11 ? -5.496 -3.85 12.711 1 86 11 GLY B O 1
ATOM 1594 N N . GLY B 1 12 ? -4.961 -1.712 13.148 1 89 12 GLY B N 1
ATOM 1595 C CA . GLY B 1 12 ? -4.785 -1.392 11.742 1 89 12 GLY B CA 1
ATOM 1596 C C . GLY B 1 12 ? -5.957 -0.631 11.156 1 89 12 GLY B C 1
ATOM 1597 O O . GLY B 1 12 ? -6.684 0.057 11.875 1 89 12 GLY B O 1
ATOM 1598 N N . SER B 1 13 ? -6.02 -0.594 9.773 1 94.12 13 SER B N 1
ATOM 1599 C CA . SER B 1 13 ? -7.105 0.063 9.055 1 94.12 13 SER B CA 1
ATOM 1600 C C . SER B 1 13 ? -8.359 -0.809 9.031 1 94.12 13 SER B C 1
ATOM 1602 O O . SER B 1 13 ? -8.555 -1.594 8.102 1 94.12 13 SER B O 1
ATOM 1604 N N . LEU B 1 14 ? -9.141 -0.637 10.031 1 96.38 14 LEU B N 1
ATOM 1605 C CA . LEU B 1 14 ? -10.289 -1.514 10.258 1 96.38 14 LEU B CA 1
ATOM 1606 C C . LEU B 1 14 ? -11.594 -0.808 9.906 1 96.38 14 LEU B C 1
ATOM 1608 O O . LEU B 1 14 ? -11.859 0.289 10.398 1 96.38 14 LEU B O 1
ATOM 1612 N N . PHE B 1 15 ? -12.344 -1.387 9.039 1 97.88 15 PHE B N 1
ATOM 1613 C CA . PHE B 1 15 ? -13.68 -0.922 8.703 1 97.88 15 PHE B CA 1
ATOM 1614 C C . PHE B 1 15 ? -14.734 -1.754 9.422 1 97.88 15 PHE B C 1
ATOM 1616 O O . PHE B 1 15 ? -14.594 -2.971 9.547 1 97.88 15 PHE B O 1
ATOM 1623 N N . THR B 1 16 ? -15.75 -1.114 9.891 1 97.75 16 THR B N 1
ATOM 1624 C CA . THR B 1 16 ? -16.922 -1.827 10.391 1 97.75 16 THR B CA 1
ATOM 1625 C C . THR B 1 16 ? -17.906 -2.117 9.258 1 97.75 16 THR B C 1
ATOM 1627 O O . THR B 1 16 ? -17.797 -1.535 8.172 1 97.75 16 THR B O 1
ATOM 1630 N N . ALA B 1 17 ? -18.844 -3.029 9.625 1 97.56 17 ALA B N 1
ATOM 1631 C CA . ALA B 1 17 ? -19.906 -3.326 8.664 1 97.56 17 ALA B CA 1
ATOM 1632 C C . ALA B 1 17 ? -20.688 -2.066 8.312 1 97.56 17 ALA B C 1
ATOM 1634 O O . ALA B 1 17 ? -21.031 -1.843 7.141 1 97.56 17 ALA B O 1
ATOM 1635 N N . VAL B 1 18 ? -20.984 -1.259 9.273 1 97.69 18 VAL B N 1
ATOM 1636 C CA . VAL B 1 18 ? -21.75 -0.028 9.102 1 97.69 18 VAL B CA 1
ATOM 1637 C C . VAL B 1 18 ? -21.016 0.913 8.156 1 97.69 18 VAL B C 1
ATOM 1639 O O . VAL B 1 18 ? -21.625 1.5 7.254 1 97.69 18 VAL B O 1
ATOM 1642 N N . GLN B 1 19 ? -19.781 1.031 8.305 1 98.19 19 GLN B N 1
ATOM 1643 C CA . GLN B 1 19 ? -18.969 1.932 7.496 1 98.19 19 GLN B CA 1
ATOM 1644 C C . GLN B 1 19 ? -18.922 1.471 6.043 1 98.19 19 GLN B C 1
ATOM 1646 O O . GLN B 1 19 ? -19.109 2.271 5.125 1 98.19 19 GLN B O 1
ATOM 1651 N N . LEU B 1 20 ? -18.672 0.163 5.793 1 98.19 20 LEU B N 1
ATOM 1652 C CA . LEU B 1 20 ? -18.625 -0.361 4.434 1 98.19 20 LEU B CA 1
ATOM 1653 C C . LEU B 1 20 ? -19.984 -0.233 3.758 1 98.19 20 LEU B C 1
ATOM 1655 O O . LEU B 1 20 ? -20.062 0.083 2.568 1 98.19 20 LEU B O 1
ATOM 1659 N N . SER B 1 21 ? -21 -0.473 4.512 1 97.5 21 SER B N 1
ATOM 1660 C CA . SER B 1 21 ? -22.344 -0.322 3.986 1 97.5 21 SER B CA 1
ATOM 1661 C C . SER B 1 21 ? -22.625 1.121 3.578 1 97.5 21 SER B C 1
ATOM 1663 O O . SER B 1 21 ? -23.219 1.373 2.525 1 97.5 21 SER B O 1
ATOM 1665 N N . ALA B 1 22 ? -22.25 2.01 4.422 1 97.5 22 ALA B N 1
ATOM 1666 C CA . ALA B 1 22 ? -22.453 3.426 4.117 1 97.5 22 ALA B CA 1
ATOM 1667 C C . ALA B 1 22 ? -21.734 3.818 2.83 1 97.5 22 ALA B C 1
ATOM 1669 O O . ALA B 1 22 ? -22.281 4.555 2.006 1 97.5 22 ALA B O 1
ATOM 1670 N N . ILE B 1 23 ? -20.516 3.359 2.646 1 97.88 23 ILE B N 1
ATOM 1671 C CA . ILE B 1 23 ? -19.75 3.645 1.438 1 97.88 23 ILE B CA 1
ATOM 1672 C C . ILE B 1 23 ? -20.469 3.057 0.223 1 97.88 23 ILE B C 1
ATOM 1674 O O . ILE B 1 23 ? -20.625 3.732 -0.798 1 97.88 23 ILE B O 1
ATOM 1678 N N . SER B 1 24 ? -20.891 1.826 0.356 1 97.5 24 SER B N 1
ATOM 1679 C CA . SER B 1 24 ? -21.594 1.155 -0.734 1 97.5 24 SER B CA 1
ATOM 1680 C C . SER B 1 24 ? -22.844 1.927 -1.145 1 97.5 24 SER B C 1
ATOM 1682 O O . SER B 1 24 ? -23.156 2.025 -2.334 1 97.5 24 SER B O 1
ATOM 1684 N N . LYS B 1 25 ? -23.516 2.529 -0.28 1 96.06 25 LYS B N 1
ATOM 1685 C CA . LYS B 1 25 ? -24.781 3.213 -0.526 1 96.06 25 LYS B CA 1
ATOM 1686 C C . LYS B 1 25 ? -24.562 4.539 -1.246 1 96.06 25 LYS B C 1
ATOM 1688 O O . LYS B 1 25 ? -25.5 5.098 -1.831 1 96.06 25 LYS B O 1
ATOM 1693 N N . LEU B 1 26 ? -23.391 5.066 -1.159 1 95.44 26 LEU B N 1
ATOM 1694 C CA . LEU B 1 26 ? -23.062 6.309 -1.851 1 95.44 26 LEU B CA 1
ATOM 1695 C C . LEU B 1 26 ? -22.906 6.07 -3.348 1 95.44 26 LEU B C 1
ATOM 1697 O O . LEU B 1 26 ? -22.891 7.02 -4.133 1 95.44 26 LEU B O 1
ATOM 1701 N N . MET B 1 27 ? -22.766 4.793 -3.773 1 94.88 27 MET B N 1
ATOM 1702 C CA . MET B 1 27 ? -22.344 4.461 -5.129 1 94.88 27 MET B CA 1
ATOM 1703 C C . MET B 1 27 ? -23.547 4.188 -6.023 1 94.88 27 MET B C 1
ATOM 1705 O O . MET B 1 27 ? -24.5 3.512 -5.609 1 94.88 27 MET B O 1
ATOM 1709 N N . GLY B 1 28 ? -23.516 4.742 -7.191 1 91.69 28 GLY B N 1
ATOM 1710 C CA . GLY B 1 28 ? -24.5 4.359 -8.203 1 91.69 28 GLY B CA 1
ATOM 1711 C C . GLY B 1 28 ? -24.312 2.938 -8.695 1 91.69 28 GLY B C 1
ATOM 1712 O O . GLY B 1 28 ? -23.297 2.301 -8.414 1 91.69 28 GLY B O 1
ATOM 1713 N N . PRO B 1 29 ? -25.281 2.477 -9.461 1 90.81 29 PRO B N 1
ATOM 1714 C CA . PRO B 1 29 ? -25.266 1.071 -9.867 1 90.81 29 PRO B CA 1
ATOM 1715 C C . PRO B 1 29 ? -24.047 0.708 -10.719 1 90.81 29 PRO B C 1
ATOM 1717 O O . PRO B 1 29 ? -23.578 -0.427 -10.656 1 90.81 29 PRO B O 1
ATOM 1720 N N . GLU B 1 30 ? -23.547 1.601 -11.445 1 92.94 30 GLU B N 1
ATOM 1721 C CA . GLU B 1 30 ? -22.422 1.297 -12.328 1 92.94 30 GLU B CA 1
ATOM 1722 C C . GLU B 1 30 ? -21.125 1.894 -11.789 1 92.94 30 GLU B C 1
ATOM 1724 O O . GLU B 1 30 ? -20.078 1.826 -12.453 1 92.94 30 GLU B O 1
ATOM 1729 N N . GLN B 1 31 ? -21.25 2.529 -10.703 1 94.69 31 GLN B N 1
ATOM 1730 C CA . GLN B 1 31 ? -20.078 3.205 -10.148 1 94.69 31 GLN B CA 1
ATOM 1731 C C . GLN B 1 31 ? -19.156 2.213 -9.453 1 94.69 31 GLN B C 1
ATOM 1733 O O . GLN B 1 31 ? -19.609 1.246 -8.844 1 94.69 31 GLN B O 1
ATOM 1738 N N . LYS B 1 32 ? -17.906 2.412 -9.633 1 96.19 32 LYS B N 1
ATOM 1739 C CA . LYS B 1 32 ? -16.891 1.67 -8.906 1 96.19 32 LYS B CA 1
ATOM 1740 C C . LYS B 1 32 ? -16.031 2.604 -8.039 1 96.19 32 LYS B C 1
ATOM 1742 O O . LYS B 1 32 ? -15.922 3.795 -8.336 1 96.19 32 LYS B O 1
ATOM 1747 N N . THR B 1 33 ? -15.562 2.084 -6.961 1 96.69 33 THR B N 1
ATOM 1748 C CA . THR B 1 33 ? -14.68 2.865 -6.105 1 96.69 33 THR B CA 1
ATOM 1749 C C . THR B 1 33 ? -13.312 2.191 -5.984 1 96.69 33 THR B C 1
ATOM 1751 O O . THR B 1 33 ? -13.227 0.973 -5.809 1 96.69 33 THR B O 1
ATOM 1754 N N . GLU B 1 34 ? -12.328 2.996 -6.098 1 95.38 34 GLU B N 1
ATOM 1755 C CA . GLU B 1 34 ? -10.961 2.496 -6.059 1 95.38 34 GLU B CA 1
ATOM 1756 C C . GLU B 1 34 ? -10.461 2.35 -4.621 1 95.38 34 GLU B C 1
ATOM 1758 O O . GLU B 1 34 ? -10.594 3.273 -3.818 1 95.38 34 GLU B O 1
ATOM 1763 N N . MET B 1 35 ? -9.93 1.188 -4.277 1 96.31 35 MET B N 1
ATOM 1764 C CA . MET B 1 35 ? -9.094 1.01 -3.096 1 96.31 35 MET B CA 1
ATOM 1765 C C . MET B 1 35 ? -7.641 1.354 -3.4 1 96.31 35 MET B C 1
ATOM 1767 O O . MET B 1 35 ? -7.039 0.778 -4.309 1 96.31 35 MET B O 1
ATOM 1771 N N . THR B 1 36 ? -7.113 2.262 -2.646 1 93.69 36 THR B N 1
ATOM 1772 C CA . THR B 1 36 ? -5.762 2.732 -2.932 1 93.69 36 THR B CA 1
ATOM 1773 C C . THR B 1 36 ? -4.734 1.945 -2.121 1 93.69 36 THR B C 1
ATOM 1775 O O . THR B 1 36 ? -5.082 1.285 -1.141 1 93.69 36 THR B O 1
ATOM 1778 N N . PRO B 1 37 ? -3.477 1.979 -2.48 1 90.38 37 PRO B N 1
ATOM 1779 C CA . PRO B 1 37 ? -2.43 1.32 -1.696 1 90.38 37 PRO B CA 1
ATOM 1780 C C . PRO B 1 37 ? -2.234 1.955 -0.321 1 90.38 37 PRO B C 1
ATOM 1782 O O . PRO B 1 37 ? -1.54 1.393 0.53 1 90.38 37 PRO B O 1
ATOM 1785 N N . PHE B 1 38 ? -2.82 3.062 -0.066 1 90.12 38 PHE B N 1
ATOM 1786 C CA . PHE B 1 38 ? -2.686 3.73 1.223 1 90.12 38 PHE B CA 1
ATOM 1787 C C . PHE B 1 38 ? -3.945 3.551 2.061 1 90.12 38 PHE B C 1
ATOM 1789 O O . PHE B 1 38 ? -4.207 4.34 2.971 1 90.12 38 PHE B O 1
ATOM 1796 N N . LYS B 1 39 ? -4.688 2.584 1.715 1 93.75 39 LYS B N 1
ATOM 1797 C CA . LYS B 1 39 ? -5.812 2.082 2.5 1 93.75 39 LYS B CA 1
ATOM 1798 C C . LYS B 1 39 ? -6.93 3.117 2.584 1 93.75 39 LYS B C 1
ATOM 1800 O O . LYS B 1 39 ? -7.453 3.387 3.666 1 93.75 39 LYS B O 1
ATOM 1805 N N . GLN B 1 40 ? -7.211 3.693 1.463 1 96.62 40 GLN B N 1
ATOM 1806 C CA . GLN B 1 40 ? -8.336 4.605 1.312 1 96.62 40 GLN B CA 1
ATOM 1807 C C . GLN B 1 40 ? -9.25 4.168 0.169 1 96.62 40 GLN B C 1
ATOM 1809 O O . GLN B 1 40 ? -8.812 3.463 -0.744 1 96.62 40 GLN B O 1
ATOM 1814 N N . PHE B 1 41 ? -10.469 4.625 0.264 1 97.81 41 PHE B N 1
ATOM 1815 C CA . PHE B 1 41 ? -11.359 4.586 -0.89 1 97.81 41 PHE B CA 1
ATOM 1816 C C . PHE B 1 41 ? -11.461 5.957 -1.547 1 97.81 41 PHE B C 1
ATOM 1818 O O . PHE B 1 41 ? -11.695 6.961 -0.869 1 97.81 41 PHE B O 1
ATOM 1825 N N . TYR B 1 42 ? -11.273 6 -2.822 1 96.62 42 TYR B N 1
ATOM 1826 C CA . TYR B 1 42 ? -11.609 7.18 -3.609 1 96.62 42 TYR B CA 1
ATOM 1827 C C . TYR B 1 42 ? -13.039 7.094 -4.129 1 96.62 42 TYR B C 1
ATOM 1829 O O . TYR B 1 42 ? -13.391 6.164 -4.859 1 96.62 42 TYR B O 1
ATOM 1837 N N . ILE B 1 43 ? -13.82 8.016 -3.785 1 96.25 43 ILE B N 1
ATOM 1838 C CA . ILE B 1 43 ? -15.234 7.977 -4.133 1 96.25 43 ILE B CA 1
ATOM 1839 C C . ILE B 1 43 ? -15.617 9.242 -4.906 1 96.25 43 ILE B C 1
ATOM 1841 O O . ILE B 1 43 ? -15.367 10.352 -4.441 1 96.25 43 ILE B O 1
ATOM 1845 N N . GLU B 1 44 ? -16.188 8.984 -6.035 1 94.5 44 GLU B N 1
ATOM 1846 C CA . GLU B 1 44 ? -16.719 10.109 -6.805 1 94.5 44 GLU B CA 1
ATOM 1847 C C . GLU B 1 44 ? -18.078 10.531 -6.289 1 94.5 44 GLU B C 1
ATOM 1849 O O . GLU B 1 44 ? -19.016 9.727 -6.273 1 94.5 44 GLU B O 1
ATOM 1854 N N . ILE B 1 45 ? -18.156 11.711 -5.93 1 93.5 45 ILE B N 1
ATOM 1855 C CA . ILE B 1 45 ? -19.438 12.242 -5.473 1 93.5 45 ILE B CA 1
ATOM 1856 C C . ILE B 1 45 ? -19.688 13.594 -6.125 1 93.5 45 ILE B C 1
ATOM 1858 O O . ILE B 1 45 ? -18.75 14.273 -6.562 1 93.5 45 ILE B O 1
ATOM 1862 N N . SER B 1 46 ? -20.984 13.938 -6.285 1 91.88 46 SER B N 1
ATOM 1863 C CA . SER B 1 46 ? -21.312 15.25 -6.828 1 91.88 46 SER B CA 1
ATOM 1864 C C . SER B 1 46 ? -20.844 16.359 -5.898 1 91.88 46 SER B C 1
ATOM 1866 O O . SER B 1 46 ? -20.906 16.219 -4.676 1 91.88 46 SER B O 1
ATOM 1868 N N . ALA B 1 47 ? -20.484 17.531 -6.539 1 91.5 47 ALA B N 1
ATOM 1869 C CA . ALA B 1 47 ? -20.031 18.672 -5.762 1 91.5 47 ALA B CA 1
ATOM 1870 C C . ALA B 1 47 ? -21.125 19.172 -4.824 1 91.5 47 ALA B C 1
ATOM 1872 O O . ALA B 1 47 ? -20.859 19.578 -3.695 1 91.5 47 ALA B O 1
ATOM 1873 N N . GLU B 1 48 ? -22.328 19.016 -5.25 1 92.94 48 GLU B N 1
ATOM 1874 C CA . GLU B 1 48 ? -23.469 19.531 -4.504 1 92.94 48 GLU B CA 1
ATOM 1875 C C . GLU B 1 48 ? -23.719 18.719 -3.238 1 92.94 48 GLU B C 1
ATOM 1877 O O . GLU B 1 48 ? -24.219 19.234 -2.244 1 92.94 48 GLU B O 1
ATOM 1882 N N . SER B 1 49 ? -23.281 17.469 -3.291 1 92.38 49 SER B N 1
ATOM 1883 C CA . SER B 1 49 ? -23.594 16.578 -2.176 1 92.38 49 SER B CA 1
ATOM 1884 C C . SER B 1 49 ? -22.375 16.391 -1.264 1 92.38 49 SER B C 1
ATOM 1886 O O . SER B 1 49 ? -22.484 15.75 -0.214 1 92.38 49 SER B O 1
ATOM 1888 N N . GLU B 1 50 ? -21.281 16.953 -1.586 1 93.44 50 GLU B N 1
ATOM 1889 C CA . GLU B 1 50 ? -20.016 16.641 -0.916 1 93.44 50 GLU B CA 1
ATOM 1890 C C . GLU B 1 50 ? -20.094 16.953 0.579 1 93.44 50 GLU B C 1
ATOM 1892 O O . GLU B 1 50 ? -19.672 16.141 1.403 1 93.44 50 GLU B O 1
ATOM 1897 N N . GLY B 1 51 ? -20.625 18.109 0.91 1 95 51 GLY B N 1
ATOM 1898 C CA . GLY B 1 51 ? -20.734 18.484 2.311 1 95 51 GLY B CA 1
ATOM 1899 C C . GLY B 1 51 ? -21.531 17.484 3.137 1 95 51 GLY B C 1
ATOM 1900 O O . GLY B 1 51 ? -21.062 17 4.164 1 95 51 GLY B O 1
ATOM 1901 N N . VAL B 1 52 ? -22.719 17.188 2.717 1 95.81 52 VAL B N 1
ATOM 1902 C CA . VAL B 1 52 ? -23.625 16.297 3.432 1 95.81 52 VAL B CA 1
ATOM 1903 C C . VAL B 1 52 ? -23.016 14.891 3.51 1 95.81 52 VAL B C 1
ATOM 1905 O O . VAL B 1 52 ? -23.062 14.25 4.559 1 95.81 52 VAL B O 1
ATOM 1908 N N . VAL B 1 53 ? -22.484 14.43 2.414 1 96.69 53 VAL B N 1
ATOM 1909 C CA . VAL B 1 53 ? -21.875 13.102 2.355 1 96.69 53 VAL B CA 1
ATOM 1910 C C . VAL B 1 53 ? -20.719 13.016 3.338 1 96.69 53 VAL B C 1
ATOM 1912 O O . VAL B 1 53 ? -20.609 12.055 4.102 1 96.69 53 VAL B O 1
ATOM 1915 N N . THR B 1 54 ? -19.906 14.023 3.305 1 97.19 54 THR B N 1
ATOM 1916 C CA . THR B 1 54 ? -18.75 14.078 4.188 1 97.19 54 THR B CA 1
ATOM 1917 C C . THR B 1 54 ? -19.188 14.047 5.648 1 97.19 54 THR B C 1
ATOM 1919 O O . THR B 1 54 ? -18.625 13.289 6.453 1 97.19 54 THR B O 1
ATOM 1922 N N . ASP B 1 55 ? -20.172 14.844 6.004 1 97.44 55 ASP B N 1
ATOM 1923 C CA . ASP B 1 55 ? -20.656 14.898 7.379 1 97.44 55 ASP B C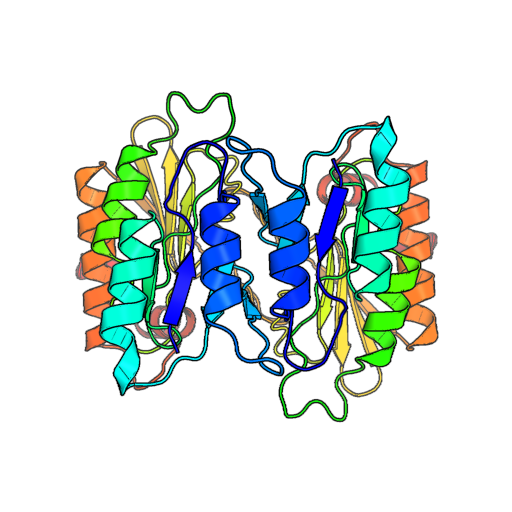A 1
ATOM 1924 C C . ASP B 1 55 ? -21.188 13.547 7.828 1 97.44 55 ASP B C 1
ATOM 1926 O O . ASP B 1 55 ? -20.938 13.109 8.953 1 97.44 55 ASP B O 1
ATOM 1930 N N . ASN B 1 56 ? -21.891 12.906 7.004 1 97.38 56 ASN B N 1
ATOM 1931 C CA . ASN B 1 56 ? -22.453 11.594 7.312 1 97.38 56 ASN B CA 1
ATOM 1932 C C . ASN B 1 56 ? -21.359 10.555 7.555 1 97.38 56 ASN B C 1
ATOM 1934 O O . ASN B 1 56 ? -21.422 9.789 8.516 1 97.38 56 ASN B O 1
ATOM 1938 N N . LEU B 1 57 ? -20.375 10.508 6.688 1 98.38 57 LEU B N 1
ATOM 1939 C CA . LEU B 1 57 ? -19.281 9.555 6.82 1 98.38 57 LEU B CA 1
ATOM 1940 C C . LEU B 1 57 ? -18.5 9.805 8.102 1 98.38 57 LEU B C 1
ATOM 1942 O O . LEU B 1 57 ? -18.109 8.867 8.805 1 98.38 57 LEU B O 1
ATOM 1946 N N . ARG B 1 58 ? -18.281 11.078 8.375 1 98.06 58 ARG B N 1
ATOM 1947 C CA . ARG B 1 58 ? -17.562 11.43 9.586 1 98.06 58 ARG B CA 1
ATOM 1948 C C . ARG B 1 58 ? -18.344 11.031 10.828 1 98.06 58 ARG B C 1
ATOM 1950 O O . ARG B 1 58 ? -17.766 10.625 11.844 1 98.06 58 ARG B O 1
ATOM 1957 N N . SER B 1 59 ? -19.625 11.156 10.805 1 98.25 59 SER B N 1
ATOM 1958 C CA . SER B 1 59 ? -20.484 10.859 11.953 1 98.25 59 SER B CA 1
ATOM 1959 C C . SER B 1 59 ? -20.406 9.375 12.32 1 98.25 59 SER B C 1
ATOM 1961 O O . SER B 1 59 ? -20.719 9 13.445 1 98.25 59 SER B O 1
ATOM 1963 N N . ILE B 1 60 ? -19.953 8.547 11.391 1 97.5 60 ILE B N 1
ATOM 1964 C CA . ILE B 1 60 ? -19.859 7.125 11.68 1 97.5 60 ILE B CA 1
ATOM 1965 C C . ILE B 1 60 ? -18.391 6.727 11.852 1 97.5 60 ILE B C 1
ATOM 1967 O O . ILE B 1 60 ? -18.047 5.551 11.727 1 97.5 60 ILE B O 1
ATOM 1971 N N . GLY B 1 61 ? -17.547 7.715 12 1 97.69 61 GLY B N 1
ATOM 1972 C CA . GLY B 1 61 ? -16.188 7.461 12.469 1 97.69 61 GLY B CA 1
ATOM 1973 C C . GLY B 1 61 ? -15.172 7.383 11.344 1 97.69 61 GLY B C 1
ATOM 1974 O O . GLY B 1 61 ? -14.039 6.965 11.555 1 97.69 61 GLY B O 1
ATOM 1975 N N . LEU B 1 62 ? -15.586 7.711 10.133 1 98.31 62 LEU B N 1
ATOM 1976 C CA . LEU B 1 62 ? -14.641 7.699 9.023 1 98.31 62 LEU B CA 1
ATOM 1977 C C . LEU B 1 62 ? -13.953 9.055 8.883 1 98.31 62 LEU B C 1
ATOM 1979 O O . LEU B 1 62 ? -14.508 10.078 9.297 1 98.31 62 LEU B O 1
ATOM 1983 N N . GLU B 1 63 ? -12.789 8.992 8.422 1 98 63 GLU B N 1
ATOM 1984 C CA . GLU B 1 63 ? -12.086 10.203 7.992 1 98 63 GLU B CA 1
ATOM 1985 C C . GLU B 1 63 ? -12.328 10.484 6.512 1 98 63 GLU B C 1
ATOM 1987 O O . GLU B 1 63 ? -12.359 9.562 5.695 1 98 63 GLU B O 1
ATOM 1992 N N . VAL B 1 64 ? -12.523 11.734 6.203 1 98.19 64 VAL B N 1
ATOM 1993 C CA . VAL B 1 64 ? -12.766 12.156 4.828 1 98.19 64 VAL B CA 1
ATOM 1994 C C . VAL B 1 64 ? -11.82 13.305 4.465 1 98.19 64 VAL B C 1
ATOM 1996 O O . VAL B 1 64 ? -11.781 14.328 5.152 1 98.19 64 VAL B O 1
ATOM 1999 N N . ASN B 1 65 ? -11.047 13.133 3.453 1 97.5 65 ASN B N 1
ATOM 2000 C CA . ASN B 1 65 ? -10.094 14.117 2.957 1 97.5 65 ASN B CA 1
ATOM 2001 C C . ASN B 1 65 ? -10.195 14.281 1.442 1 97.5 65 ASN B C 1
ATOM 2003 O O . ASN B 1 65 ? -10.805 13.453 0.763 1 97.5 65 ASN B O 1
ATOM 2007 N N . PRO B 1 66 ? -9.703 15.43 0.928 1 96.12 66 PRO B N 1
ATOM 2008 C CA . PRO B 1 66 ? -9.625 15.523 -0.532 1 96.12 66 PRO B CA 1
ATOM 2009 C C . PRO B 1 66 ? -8.742 14.445 -1.149 1 96.12 66 PRO B C 1
ATOM 2011 O O . PRO B 1 66 ? -7.719 14.078 -0.572 1 96.12 66 PRO B O 1
ATOM 2014 N N . ALA B 1 67 ? -9.25 14 -2.293 1 94.25 67 ALA B N 1
ATOM 2015 C CA . ALA B 1 67 ? -8.383 13.125 -3.082 1 94.25 67 ALA B CA 1
ATOM 2016 C C . ALA B 1 67 ? -7.41 13.945 -3.928 1 94.25 67 ALA B C 1
ATOM 2018 O O . ALA B 1 67 ? -7.512 15.172 -3.994 1 94.25 67 ALA B O 1
ATOM 2019 N N . GLY B 1 68 ? -6.344 13.391 -4.473 1 93.38 68 GLY B N 1
ATOM 2020 C CA . GLY B 1 68 ? -5.461 14.055 -5.414 1 93.38 68 GLY B CA 1
ATOM 2021 C C . GLY B 1 68 ? -4.332 14.812 -4.742 1 93.38 68 GLY B C 1
ATOM 2022 O O . GLY B 1 68 ? -3.605 14.258 -3.92 1 93.38 68 GLY B O 1
ATOM 2023 N N . TYR B 1 69 ? -4.32 16.172 -5.047 1 96.19 69 TYR B N 1
ATOM 2024 C CA . TYR B 1 69 ? -3.184 17 -4.672 1 96.19 69 TYR B CA 1
ATOM 2025 C C . TYR B 1 69 ? -3.297 17.469 -3.225 1 96.19 69 TYR B C 1
ATOM 2027 O O . TYR B 1 69 ? -3.529 18.641 -2.959 1 96.19 69 TYR B O 1
ATOM 2035 N N . ALA B 1 70 ? -3.062 16.562 -2.307 1 97.81 70 ALA B N 1
ATOM 2036 C CA . ALA B 1 70 ? -3.131 16.812 -0.869 1 97.81 70 ALA B CA 1
ATOM 2037 C C . ALA B 1 70 ? -2.266 15.82 -0.099 1 97.81 70 ALA B C 1
ATOM 2039 O O . ALA B 1 70 ? -1.896 14.773 -0.628 1 97.81 70 ALA B O 1
ATOM 2040 N N . THR B 1 71 ? -1.924 16.234 1.116 1 98.19 71 THR B N 1
ATOM 2041 C CA . THR B 1 71 ? -1.385 15.234 2.031 1 98.19 71 THR B CA 1
ATOM 2042 C C . THR B 1 71 ? -2.418 14.148 2.312 1 98.19 71 THR B C 1
ATOM 2044 O O . THR B 1 71 ? -3.564 14.445 2.652 1 98.19 71 THR B O 1
ATOM 2047 N N . LYS B 1 72 ? -2.025 12.945 2.164 1 97.56 72 LYS B N 1
ATOM 2048 C CA . LYS B 1 72 ? -2.908 11.828 2.471 1 97.56 72 LYS B CA 1
ATOM 2049 C C . LYS B 1 72 ? -3.033 11.617 3.977 1 97.56 72 LYS B C 1
ATOM 2051 O O . LYS B 1 72 ? -2.221 12.133 4.75 1 97.56 72 LYS B O 1
ATOM 2056 N N . ALA B 1 73 ? -4.125 10.867 4.309 1 97.06 73 ALA B N 1
ATOM 2057 C CA . ALA B 1 73 ? -4.152 10.391 5.688 1 97.06 73 ALA B CA 1
ATOM 2058 C C . ALA B 1 73 ? -2.867 9.648 6.039 1 97.06 73 ALA B C 1
ATOM 2060 O O . ALA B 1 73 ? -2.322 8.914 5.211 1 97.06 73 ALA B O 1
ATOM 2061 N N . LEU B 1 74 ? -2.469 9.859 7.309 1 97.19 74 LEU B N 1
ATOM 2062 C CA . LEU B 1 74 ? -1.231 9.258 7.793 1 97.19 74 LEU B CA 1
ATOM 2063 C C . LEU B 1 74 ? -1.259 7.742 7.625 1 97.19 74 LEU B C 1
ATOM 2065 O O . LEU B 1 74 ? -2.27 7.102 7.91 1 97.19 74 LEU B O 1
ATOM 2069 N N . ILE B 1 75 ? -0.177 7.25 7.066 1 95.56 75 ILE B N 1
ATOM 2070 C CA . ILE B 1 75 ? -0.014 5.805 6.934 1 95.56 75 ILE B CA 1
ATOM 2071 C C . ILE B 1 75 ? 0.649 5.238 8.188 1 95.56 75 ILE B C 1
ATOM 2073 O O . ILE B 1 75 ? 1.833 5.48 8.43 1 95.56 75 ILE B O 1
ATOM 2077 N N . ALA B 1 76 ? -0.098 4.508 8.961 1 93.12 76 ALA B N 1
ATOM 2078 C CA . ALA B 1 76 ? 0.415 3.986 10.227 1 93.12 76 ALA B CA 1
ATOM 2079 C C . ALA B 1 76 ? 0.271 2.469 10.289 1 93.12 76 ALA B C 1
ATOM 2081 O O . ALA B 1 76 ? -0.559 1.887 9.586 1 93.12 76 ALA B O 1
ATOM 2082 N N . CYS B 1 77 ? 1.133 1.8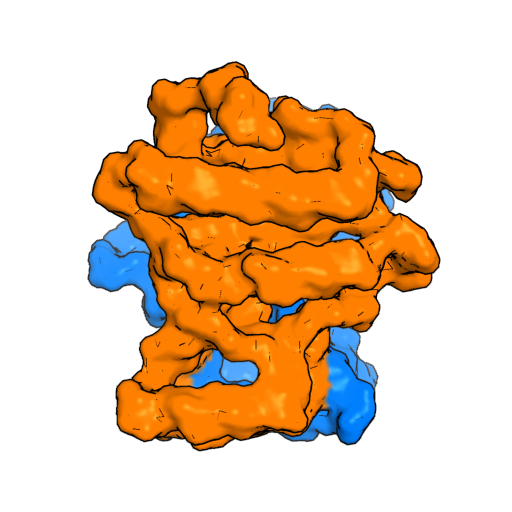67 11.023 1 86.62 77 CYS B N 1
ATOM 2083 C CA . CYS B 1 77 ? 1.021 0.436 11.281 1 86.62 77 CYS B CA 1
ATOM 2084 C C . CYS B 1 77 ? -0.149 0.138 12.211 1 86.62 77 CYS B C 1
ATOM 2086 O O . CYS B 1 77 ? -0.539 0.986 13.016 1 86.62 77 CYS B O 1
ATOM 2088 N N . ASN B 1 78 ? -0.83 -1.085 12.023 1 76.06 78 ASN B N 1
ATOM 2089 C CA . ASN B 1 78 ? -1.899 -1.534 12.906 1 76.06 78 ASN B CA 1
ATOM 2090 C C . ASN B 1 78 ? -1.405 -1.704 14.344 1 76.06 78 ASN B C 1
ATOM 2092 O O . ASN B 1 78 ? -2.191 -1.999 15.242 1 76.06 78 ASN B O 1
ATOM 2096 N N . PHE B 1 79 ? -0.688 -0.869 14.742 1 70.31 79 PHE B N 1
ATOM 2097 C CA . PHE B 1 79 ? -0.03 -0.951 16.047 1 70.31 79 PHE B CA 1
ATOM 2098 C C . PHE B 1 79 ? -0.09 -2.371 16.594 1 70.31 79 PHE B C 1
ATOM 2100 O O . PHE B 1 79 ? -1.172 -2.945 16.719 1 70.31 79 PHE B O 1
ATOM 2107 N N . CYS B 1 80 ? 1.108 -3.176 16.203 1 66.62 80 CYS B N 1
ATOM 2108 C CA . CYS B 1 80 ? 1.286 -4.562 16.625 1 66.62 80 CYS B CA 1
ATOM 2109 C C . CYS B 1 80 ? 0.677 -4.801 18 1 66.62 80 CYS B C 1
ATOM 2111 O O . CYS B 1 80 ? 0.486 -3.857 18.766 1 66.62 80 CYS B O 1
ATOM 2113 N N . ARG B 1 81 ? 0.079 -5.969 18.328 1 52.62 81 ARG B N 1
ATOM 2114 C CA . ARG B 1 81 ? -0.51 -6.426 19.578 1 52.62 81 ARG B CA 1
ATOM 2115 C C . ARG B 1 81 ? 0.424 -6.16 20.75 1 52.62 81 ARG B C 1
ATOM 2117 O O . ARG B 1 81 ? 0.011 -6.234 21.906 1 52.62 81 ARG B O 1
ATOM 2124 N N . GLY B 1 82 ? 1.618 -5.98 20.656 1 53.28 82 GLY B N 1
ATOM 2125 C CA . GLY B 1 82 ? 2.508 -5.703 21.781 1 53.28 82 GLY B CA 1
ATOM 2126 C C . GLY B 1 82 ? 2.811 -4.223 21.938 1 53.28 82 GLY B C 1
ATOM 2127 O O . GLY B 1 82 ? 3.814 -3.855 22.562 1 53.28 82 GLY B O 1
ATOM 2128 N N . ALA B 1 83 ? 1.895 -3.369 21.438 1 53.84 83 ALA B N 1
ATOM 2129 C CA . ALA B 1 83 ? 1.741 -1.95 21.125 1 53.84 83 ALA B CA 1
ATOM 2130 C C . ALA B 1 83 ? 2.027 -1.087 22.344 1 53.84 83 ALA B C 1
ATOM 2132 O O . ALA B 1 83 ? 2.076 0.142 22.25 1 53.84 83 ALA B O 1
ATOM 2133 N N . GLU B 1 84 ? 2.105 -1.541 23.438 1 57.69 84 GLU B N 1
ATOM 2134 C CA . GLU B 1 84 ? 1.854 -0.644 24.547 1 57.69 84 GLU B CA 1
ATOM 2135 C C . GLU B 1 84 ? 2.68 0.633 24.438 1 57.69 84 GLU B C 1
ATOM 2137 O O . GLU B 1 84 ? 2.25 1.7 24.875 1 57.69 84 GLU B O 1
ATOM 2142 N N . ASP B 1 85 ? 3.643 0.587 23.484 1 74.88 85 ASP B N 1
ATOM 2143 C CA . ASP B 1 85 ? 4.469 1.791 23.469 1 74.88 85 ASP B CA 1
ATOM 2144 C C . ASP B 1 85 ? 4.684 2.295 22.047 1 74.88 85 ASP B C 1
ATOM 2146 O O . ASP B 1 85 ? 5.711 2.91 21.75 1 74.88 85 ASP B O 1
ATOM 2150 N N . SER B 1 86 ? 3.637 2.109 21.312 1 81.5 86 SER B N 1
ATOM 2151 C CA . SER B 1 86 ? 3.865 2.379 19.891 1 81.5 86 SER B CA 1
ATOM 2152 C C . SER B 1 86 ? 3.584 3.84 19.562 1 81.5 86 SER B C 1
ATOM 2154 O O . SER B 1 86 ? 3.881 4.297 18.453 1 81.5 86 SER B O 1
ATOM 2156 N N . GLY B 1 87 ? 3.121 4.68 20.469 1 89.19 87 GLY B N 1
ATOM 2157 C CA . GLY B 1 87 ? 2.887 6.094 20.219 1 89.19 87 GLY B CA 1
ATOM 2158 C C . GLY B 1 87 ? 1.695 6.355 19.312 1 89.19 87 GLY B C 1
ATOM 2159 O O . GLY B 1 87 ? 1.76 7.203 18.422 1 89.19 87 GLY B O 1
ATOM 2160 N N . LEU B 1 88 ? 0.639 5.594 19.531 1 90.06 88 LEU B N 1
ATOM 2161 C CA . LEU B 1 88 ? -0.574 5.738 18.719 1 90.06 88 LEU B CA 1
ATOM 2162 C C . LEU B 1 88 ? -1.154 7.141 18.875 1 90.06 88 LEU B C 1
ATOM 2164 O O . LEU B 1 88 ? -1.665 7.707 17.906 1 90.06 88 LEU B O 1
ATOM 2168 N N . ASP B 1 89 ? -1.098 7.648 20.031 1 91.38 89 ASP B N 1
ATOM 2169 C CA . ASP B 1 89 ? -1.611 8.992 20.281 1 91.38 89 ASP B CA 1
ATOM 2170 C C . ASP B 1 89 ? -0.874 10.031 19.453 1 91.38 89 ASP B C 1
ATOM 2172 O O . ASP B 1 89 ? -1.487 10.969 18.938 1 91.38 89 ASP B O 1
ATOM 2176 N N . ILE B 1 90 ? 0.398 9.859 19.297 1 93.19 90 ILE B N 1
ATOM 2177 C CA . ILE B 1 90 ? 1.21 10.773 18.5 1 93.19 90 ILE B CA 1
ATOM 2178 C C . ILE B 1 90 ? 0.837 10.656 17.031 1 93.19 90 ILE B C 1
ATOM 2180 O O . ILE B 1 90 ? 0.709 11.656 16.328 1 93.19 90 ILE B O 1
ATOM 2184 N N . ALA B 1 91 ? 0.653 9.453 16.578 1 95 91 ALA B N 1
ATOM 2185 C CA . ALA B 1 91 ? 0.23 9.227 15.203 1 95 91 ALA B CA 1
ATOM 2186 C C . ALA B 1 91 ? -1.107 9.898 14.914 1 95 91 ALA B C 1
ATOM 2188 O O . ALA B 1 91 ? -1.287 10.516 13.859 1 95 91 ALA B O 1
ATOM 2189 N N . GLN B 1 92 ? -2.016 9.766 15.867 1 95.12 92 GLN B N 1
ATOM 2190 C CA . GLN B 1 92 ? -3.334 10.375 15.711 1 95.12 92 GLN B CA 1
ATOM 2191 C C . GLN B 1 92 ? -3.232 11.898 15.648 1 95.12 92 GLN B C 1
ATOM 2193 O O . GLN B 1 92 ? -3.871 12.531 14.805 1 95.12 92 GLN B O 1
ATOM 2198 N N . LYS B 1 93 ? -2.461 12.445 16.531 1 96.25 93 LYS B N 1
ATOM 2199 C CA . LYS B 1 93 ? -2.256 13.891 16.547 1 96.25 93 LYS B CA 1
ATOM 2200 C C . LYS B 1 93 ? -1.622 14.367 15.234 1 96.25 93 LYS B C 1
ATOM 2202 O O . LYS B 1 93 ? -2.055 15.367 14.664 1 96.25 93 LYS B O 1
ATOM 2207 N N . LEU B 1 94 ? -0.637 13.672 14.797 1 97.31 94 LEU B N 1
ATOM 2208 C CA . LEU B 1 94 ? 0.014 14.016 13.539 1 97.31 94 LEU B CA 1
ATOM 2209 C C . LEU B 1 94 ? -0.975 13.953 12.375 1 97.31 94 LEU B C 1
ATOM 2211 O O . LEU B 1 94 ? -1.022 14.859 11.539 1 97.31 94 LEU B O 1
ATOM 2215 N N . ASN B 1 95 ? -1.72 12.883 12.32 1 97.5 95 ASN B N 1
ATOM 2216 C CA . ASN B 1 95 ? -2.721 12.727 11.273 1 97.5 95 ASN B CA 1
ATOM 2217 C C . ASN B 1 95 ? -3.697 13.898 11.25 1 97.5 95 ASN B C 1
ATOM 2219 O O . ASN B 1 95 ? -4.016 14.43 10.188 1 97.5 95 ASN B O 1
ATOM 2223 N N . GLN B 1 96 ? -4.168 14.273 12.406 1 97 96 GLN B N 1
ATOM 2224 C CA . GLN B 1 96 ? -5.105 15.383 12.516 1 97 96 GLN B CA 1
ATOM 2225 C C . GLN B 1 96 ? -4.488 16.672 11.977 1 97 96 GLN B C 1
ATOM 2227 O O . GLN B 1 96 ? -5.184 17.5 11.375 1 97 96 GLN B O 1
ATOM 2232 N N . ALA B 1 97 ? -3.244 16.812 12.18 1 97.75 97 ALA B N 1
ATOM 2233 C CA . ALA B 1 97 ? -2.559 18.031 11.789 1 97.75 97 ALA B CA 1
ATOM 2234 C C . ALA B 1 97 ? -2.324 18.078 10.281 1 97.75 97 ALA B C 1
ATOM 2236 O O . ALA B 1 97 ? -2.32 19.156 9.672 1 97.75 97 ALA B O 1
ATOM 2237 N N . ILE B 1 98 ? -2.209 16.922 9.617 1 98 98 ILE B N 1
ATOM 2238 C CA . ILE B 1 98 ? -1.603 17 8.289 1 98 98 ILE B CA 1
ATOM 2239 C C . ILE B 1 98 ? -2.623 16.578 7.23 1 98 98 ILE B C 1
ATOM 2241 O O . ILE B 1 98 ? -2.498 16.953 6.062 1 98 98 ILE B O 1
ATOM 2245 N N . ALA B 1 99 ? -3.529 15.703 7.578 1 98 99 ALA B N 1
ATOM 2246 C CA . ALA B 1 99 ? -4.379 15.062 6.578 1 98 99 ALA B CA 1
ATOM 2247 C C . ALA B 1 99 ? -5.203 16.094 5.812 1 98 99 ALA B C 1
ATOM 2249 O O . ALA B 1 99 ? -5.867 16.938 6.414 1 98 99 ALA B O 1
ATOM 2250 N N . GLY B 1 100 ? -5.086 16.078 4.457 1 97.75 100 GLY B N 1
ATOM 2251 C CA . GLY B 1 100 ? -5.965 16.875 3.615 1 97.75 100 GLY B CA 1
ATOM 2252 C C . GLY B 1 100 ? -5.383 18.219 3.262 1 97.75 100 GLY B C 1
ATOM 2253 O O . GLY B 1 100 ? -5.977 18.969 2.486 1 97.75 100 GLY B O 1
ATOM 2254 N N . ILE B 1 101 ? -4.23 18.547 3.818 1 98.31 101 ILE B N 1
ATOM 2255 C CA . ILE B 1 101 ? -3.576 19.797 3.42 1 98.31 101 ILE B CA 1
ATOM 2256 C C . ILE B 1 101 ? -3.275 19.766 1.923 1 98.31 101 ILE B C 1
ATOM 2258 O O . ILE B 1 101 ? -2.676 18.812 1.426 1 98.31 101 ILE B O 1
ATOM 2262 N N . LEU B 1 102 ? -3.729 20.797 1.224 1 97.81 102 LEU B N 1
ATOM 2263 C CA . LEU B 1 102 ? -3.439 20.859 -0.205 1 97.81 102 LEU B CA 1
ATOM 2264 C C . LEU B 1 102 ? -1.948 21.062 -0.45 1 97.81 102 LEU B C 1
ATOM 2266 O O . LEU B 1 102 ? -1.314 21.891 0.204 1 97.81 102 LEU B O 1
ATOM 2270 N N . THR B 1 103 ? -1.329 20.297 -1.306 1 98.44 103 THR B N 1
ATOM 2271 C CA . THR B 1 103 ? 0.09 20.344 -1.645 1 98.44 103 THR B CA 1
ATOM 2272 C C . THR B 1 103 ? 0.287 20.266 -3.156 1 98.44 103 THR B C 1
ATOM 2274 O O . THR B 1 103 ? -0.63 19.891 -3.889 1 98.44 103 THR B O 1
ATOM 2277 N N . PRO B 1 104 ? 1.481 20.625 -3.641 1 97.94 104 PRO B N 1
ATOM 2278 C CA . PRO B 1 104 ? 1.735 20.641 -5.082 1 97.94 104 PRO B CA 1
ATOM 2279 C C . PRO B 1 104 ? 1.47 19.281 -5.734 1 97.94 104 PRO B C 1
ATOM 2281 O O . PRO B 1 104 ? 0.909 19.219 -6.832 1 97.94 104 PRO B O 1
ATOM 2284 N N . THR B 1 105 ? 1.896 18.25 -5.191 1 97.75 105 THR B N 1
ATOM 2285 C CA . THR B 1 105 ? 1.585 16.859 -5.531 1 97.75 105 THR B CA 1
ATOM 2286 C C . THR B 1 105 ? 1.189 16.078 -4.285 1 97.75 105 THR B C 1
ATOM 2288 O O . THR B 1 105 ? 1.393 16.531 -3.162 1 97.75 105 THR B O 1
ATOM 2291 N N . PRO B 1 106 ? 0.513 14.969 -4.477 1 97 106 PRO B N 1
ATOM 2292 C CA . PRO B 1 106 ? 0.147 14.188 -3.291 1 97 106 PRO B CA 1
ATOM 2293 C C . PRO B 1 106 ? 1.343 13.891 -2.389 1 97 106 PRO B C 1
ATOM 2295 O O . PRO B 1 106 ? 2.412 13.516 -2.877 1 97 106 PRO B O 1
ATO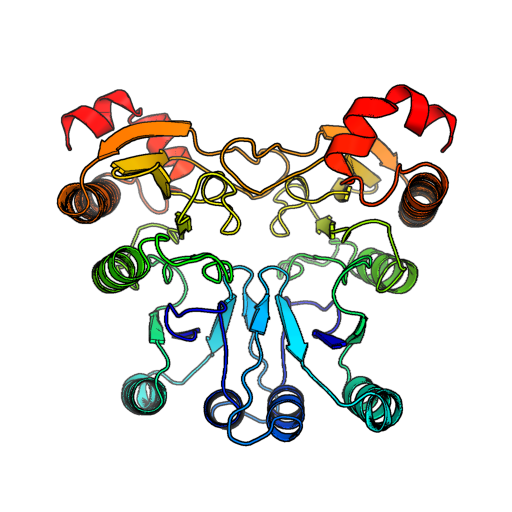M 2298 N N . LEU B 1 107 ? 1.184 14.141 -1.14 1 98.25 107 LEU B N 1
ATOM 2299 C CA . LEU B 1 107 ? 2.225 13.883 -0.149 1 98.25 107 LEU B CA 1
ATOM 2300 C C . LEU B 1 107 ? 1.835 12.727 0.763 1 98.25 107 LEU B C 1
ATOM 2302 O O . LEU B 1 107 ? 0.753 12.734 1.354 1 98.25 107 LEU B O 1
ATOM 2306 N N . LYS B 1 108 ? 2.664 11.773 0.894 1 97.75 108 LYS B N 1
ATOM 2307 C CA . LYS B 1 108 ? 2.455 10.609 1.748 1 97.75 108 LYS B CA 1
ATOM 2308 C C . LYS B 1 108 ? 3.381 10.641 2.961 1 97.75 108 LYS B C 1
ATOM 2310 O O . LYS B 1 108 ? 4.605 10.633 2.812 1 97.75 108 LYS B O 1
ATOM 2315 N N . ILE B 1 109 ? 2.768 10.609 4.094 1 98.38 109 ILE B N 1
ATOM 2316 C CA . ILE B 1 109 ? 3.508 10.648 5.348 1 98.38 109 ILE B CA 1
ATOM 2317 C C . ILE B 1 109 ? 3.221 9.383 6.156 1 98.38 109 ILE B C 1
ATOM 2319 O O . ILE B 1 109 ? 2.061 9 6.328 1 98.38 109 ILE B O 1
ATOM 2323 N N . GLY B 1 110 ? 4.273 8.734 6.539 1 97 110 GLY B N 1
ATOM 2324 C CA . GLY B 1 110 ? 4.137 7.496 7.297 1 97 110 GLY B CA 1
ATOM 2325 C C . GLY B 1 110 ? 4.621 7.617 8.727 1 97 110 GLY B C 1
ATOM 2326 O O . GLY B 1 110 ? 5.496 8.43 9.023 1 97 110 GLY B O 1
ATOM 2327 N N . TYR B 1 111 ? 4.055 6.777 9.617 1 96.31 111 TYR B N 1
ATOM 2328 C CA . TYR B 1 111 ? 4.438 6.664 11.016 1 96.31 111 TYR B CA 1
ATOM 2329 C C . TYR B 1 111 ? 4.602 5.207 11.422 1 96.31 111 TYR B C 1
ATOM 2331 O O . TYR B 1 111 ? 3.715 4.383 11.18 1 96.31 111 TYR B O 1
ATOM 2339 N N . ALA B 1 112 ? 5.715 4.926 11.992 1 94.88 112 ALA B N 1
ATOM 2340 C CA . ALA B 1 112 ? 5.957 3.611 12.586 1 94.88 112 ALA B CA 1
ATOM 2341 C C . ALA B 1 112 ? 6.27 3.727 14.078 1 94.88 112 ALA B C 1
ATOM 2343 O O . ALA B 1 112 ? 7.113 4.531 14.477 1 94.88 112 ALA B O 1
ATOM 2344 N N . GLY B 1 113 ? 5.617 2.885 14.797 1 92.81 113 GLY B N 1
ATOM 2345 C CA . GLY B 1 113 ? 5.789 2.928 16.25 1 92.81 113 GLY B CA 1
ATOM 2346 C C . GLY B 1 113 ? 7.051 2.232 16.719 1 92.81 113 GLY B C 1
ATOM 2347 O O . GLY B 1 113 ? 7.387 2.281 17.906 1 92.81 113 GLY B O 1
ATOM 2348 N N . CYS B 1 114 ? 7.754 1.597 15.898 1 92 114 CYS B N 1
ATOM 2349 C CA . CYS B 1 114 ? 9.031 0.961 16.219 1 92 114 CYS B CA 1
ATOM 2350 C C . CYS B 1 114 ? 9.867 0.749 14.969 1 92 114 CYS B C 1
ATOM 2352 O O . CYS B 1 114 ? 9.414 1.038 13.859 1 92 114 CYS B O 1
ATOM 2354 N N . ALA B 1 115 ? 11.039 0.196 15.148 1 91 115 ALA B N 1
ATOM 2355 C CA . ALA B 1 115 ? 12.016 0.071 14.07 1 91 115 ALA B CA 1
ATOM 2356 C C . ALA B 1 115 ? 11.609 -1.019 13.078 1 91 115 ALA B C 1
ATOM 2358 O O . ALA B 1 115 ? 12.164 -1.105 11.984 1 91 115 ALA B O 1
ATOM 2359 N N . LEU B 1 116 ? 10.68 -1.936 13.453 1 89.56 116 LEU B N 1
ATOM 2360 C CA . LEU B 1 116 ? 10.219 -2.941 12.508 1 89.56 116 LEU B CA 1
ATOM 2361 C C . LEU B 1 116 ? 9.531 -2.289 11.312 1 89.56 116 LEU B C 1
ATOM 2363 O O . LEU B 1 116 ? 9.523 -2.848 10.211 1 89.56 116 LEU B O 1
ATOM 2367 N N . GLY B 1 117 ? 8.977 -1.102 11.57 1 90.75 117 GLY B N 1
ATOM 2368 C CA . GLY B 1 117 ? 8.508 -0.248 10.484 1 90.75 117 GLY B CA 1
ATOM 2369 C C . GLY B 1 117 ? 7.508 -0.932 9.578 1 90.75 117 GLY B C 1
ATOM 2370 O O . GLY B 1 117 ? 7.66 -0.916 8.352 1 90.75 117 GLY B O 1
ATOM 2371 N N . THR B 1 118 ? 6.43 -1.479 10.156 1 88.75 118 THR B N 1
ATOM 2372 C CA . THR B 1 118 ? 5.469 -2.25 9.375 1 88.75 118 THR B CA 1
ATOM 2373 C C . THR B 1 118 ? 4.625 -1.331 8.5 1 88.75 118 THR B C 1
ATOM 2375 O O . THR B 1 118 ? 3.99 -1.785 7.547 1 88.75 118 THR B O 1
ATOM 2378 N N . SER B 1 119 ? 4.664 -0.031 8.82 1 92.25 119 SER B N 1
ATOM 2379 C CA . SER B 1 119 ? 3.957 0.948 8 1 92.25 119 SER B CA 1
ATOM 2380 C C . SER B 1 119 ? 4.797 1.374 6.801 1 92.25 119 SER B C 1
ATOM 2382 O O . SER B 1 119 ? 4.414 2.277 6.059 1 92.25 119 SER B O 1
ATOM 2384 N N . GLU B 1 120 ? 5.945 0.837 6.633 1 94.81 120 GLU B N 1
ATOM 2385 C CA . GLU B 1 120 ? 6.852 1.092 5.52 1 94.81 120 GLU B CA 1
ATOM 2386 C C . GLU B 1 120 ? 7.238 2.566 5.449 1 94.81 120 GLU B C 1
ATOM 2388 O O . GLU B 1 120 ? 7.125 3.193 4.395 1 94.81 120 GLU B O 1
ATOM 2393 N N . PRO B 1 121 ? 7.75 3.07 6.559 1 96.5 121 PRO B N 1
ATOM 2394 C CA . PRO B 1 121 ? 7.984 4.516 6.641 1 96.5 121 PRO B CA 1
ATOM 2395 C C . PRO B 1 121 ? 9.023 5.004 5.633 1 96.5 121 PRO B C 1
ATOM 2397 O O . PRO B 1 121 ? 8.93 6.137 5.148 1 96.5 121 PRO B O 1
ATOM 2400 N N . LEU B 1 122 ? 9.938 4.234 5.215 1 97.75 122 LEU B N 1
ATOM 2401 C CA . LEU B 1 122 ? 11.016 4.688 4.344 1 97.75 122 LEU B CA 1
ATOM 2402 C C . LEU B 1 122 ? 10.555 4.758 2.893 1 97.75 122 LEU B C 1
ATOM 2404 O O . LEU B 1 122 ? 11.289 5.242 2.027 1 97.75 122 LEU B O 1
ATOM 2408 N N . LEU B 1 123 ? 9.422 4.293 2.658 1 97.12 123 LEU B N 1
ATOM 2409 C CA . LEU B 1 123 ? 8.875 4.383 1.311 1 97.12 123 LEU B CA 1
ATOM 2410 C C . LEU B 1 123 ? 8.039 5.648 1.147 1 97.12 123 LEU B C 1
ATOM 2412 O O . LEU B 1 123 ? 7.547 5.938 0.053 1 97.12 123 LEU B O 1
ATOM 2416 N N . ARG B 1 124 ? 7.875 6.41 2.141 1 97.5 124 ARG B N 1
ATOM 2417 C CA . ARG B 1 124 ? 7.023 7.594 2.146 1 97.5 124 ARG B CA 1
ATOM 2418 C C . ARG B 1 124 ? 7.832 8.859 1.868 1 97.5 124 ARG B C 1
ATOM 2420 O O . ARG B 1 124 ? 9.055 8.867 2.039 1 97.5 124 ARG B O 1
ATOM 2427 N N . ASP B 1 125 ? 7.098 9.914 1.465 1 98.31 125 ASP B N 1
ATOM 2428 C CA . ASP B 1 125 ? 7.758 11.203 1.32 1 98.31 125 ASP B CA 1
ATOM 2429 C C . ASP B 1 125 ? 8.422 11.633 2.629 1 98.31 125 ASP B C 1
ATOM 2431 O O . ASP B 1 125 ? 9.555 12.117 2.627 1 98.31 125 ASP B O 1
ATOM 2435 N N . ILE B 1 126 ? 7.672 11.539 3.637 1 98.5 126 ILE B N 1
ATOM 2436 C CA . ILE B 1 126 ? 8.133 11.773 5 1 98.5 126 ILE B CA 1
ATOM 2437 C C . ILE B 1 126 ? 7.773 10.578 5.879 1 98.5 126 ILE B C 1
ATOM 2439 O O . ILE B 1 126 ? 6.625 10.125 5.883 1 98.5 126 ILE B O 1
ATOM 2443 N N . GLY B 1 127 ? 8.75 10 6.551 1 98.25 127 GLY B N 1
ATOM 2444 C CA . GLY B 1 127 ? 8.539 8.898 7.473 1 98.25 127 GLY B CA 1
ATOM 2445 C C . GLY B 1 127 ? 8.977 9.203 8.891 1 98.25 127 GLY B C 1
ATOM 2446 O O . GLY B 1 127 ? 10.078 9.719 9.102 1 98.25 127 GLY B O 1
ATOM 2447 N N . ILE B 1 128 ? 8.141 8.969 9.82 1 98 128 ILE B N 1
ATOM 2448 C CA . ILE B 1 128 ? 8.445 9.094 11.242 1 98 128 ILE B CA 1
ATOM 2449 C C . ILE B 1 128 ? 8.555 7.707 11.875 1 98 128 ILE B C 1
ATOM 2451 O O . ILE B 1 128 ? 7.664 6.871 11.719 1 98 128 ILE B O 1
ATOM 2455 N N . VAL B 1 129 ? 9.648 7.469 12.57 1 96.44 129 VAL B N 1
ATOM 2456 C CA . VAL B 1 129 ? 9.859 6.188 13.242 1 96.44 129 VAL B CA 1
ATOM 2457 C C . VAL B 1 129 ? 10.148 6.426 14.719 1 96.44 129 VAL B C 1
ATOM 2459 O O . VAL B 1 129 ? 11.086 7.152 15.062 1 96.44 129 VAL B O 1
ATOM 2462 N N . LYS B 1 130 ? 9.359 5.848 15.555 1 95.31 130 LYS B N 1
ATOM 2463 C CA . LYS B 1 130 ? 9.633 5.922 16.984 1 95.31 130 LYS B CA 1
ATOM 2464 C C . LYS B 1 130 ? 10.82 5.043 17.375 1 95.31 130 LYS B C 1
ATOM 2466 O O . LYS B 1 130 ? 10.875 3.867 17.016 1 95.31 130 LYS B O 1
ATOM 2471 N N . MET B 1 131 ? 11.727 5.641 17.969 1 93.5 131 MET B N 1
ATOM 2472 C CA . MET B 1 131 ? 12.914 4.984 18.5 1 93.5 131 MET B CA 1
ATOM 2473 C C . MET B 1 131 ? 12.984 5.117 20.016 1 93.5 131 MET B C 1
ATOM 2475 O O . MET B 1 131 ? 13.477 6.117 20.547 1 93.5 131 MET B O 1
ATOM 2479 N N . LYS B 1 132 ? 12.531 4.043 20.719 1 89.31 132 LYS B N 1
ATOM 2480 C CA . LYS B 1 132 ? 12.43 4.082 22.172 1 89.31 132 LYS B CA 1
ATOM 2481 C C . LYS B 1 132 ? 11.57 5.262 22.625 1 89.31 132 LYS B C 1
ATOM 2483 O O . LYS B 1 132 ? 10.352 5.262 22.438 1 89.31 132 LYS B O 1
ATOM 2488 N N . ASP B 1 133 ? 12.211 6.301 23.141 1 90.19 133 ASP B N 1
ATOM 2489 C CA . ASP B 1 133 ? 11.422 7.395 23.688 1 90.19 133 ASP B CA 1
ATOM 2490 C C . ASP B 1 133 ? 11.523 8.641 22.812 1 90.19 133 ASP B C 1
ATOM 2492 O O . ASP B 1 133 ? 11.086 9.727 23.203 1 90.19 133 ASP B O 1
ATOM 2496 N N . LYS B 1 134 ? 12.125 8.445 21.656 1 96.31 134 LYS B N 1
ATOM 2497 C CA . LYS B 1 134 ? 12.281 9.539 20.719 1 96.31 134 LYS B CA 1
ATOM 2498 C C . LYS B 1 134 ? 11.828 9.125 19.312 1 96.31 134 LYS B C 1
ATOM 2500 O O . LYS B 1 134 ? 11.227 8.07 19.141 1 96.31 134 LYS B O 1
ATOM 2505 N N . PHE B 1 135 ? 12.047 10.078 18.375 1 97.38 135 PHE B N 1
ATOM 2506 C CA . PHE B 1 135 ? 11.586 9.836 17.016 1 97.38 135 PHE B CA 1
ATOM 2507 C C . PHE B 1 135 ? 12.648 10.234 16 1 97.38 135 PHE B C 1
ATOM 2509 O O . PHE B 1 135 ? 13.328 11.25 16.172 1 97.38 135 PHE B O 1
ATOM 2516 N N . ASP B 1 136 ? 12.75 9.43 15.047 1 98.06 136 ASP B N 1
ATOM 2517 C CA . ASP B 1 136 ? 13.555 9.773 13.875 1 98.06 136 ASP B CA 1
ATOM 2518 C C . ASP B 1 136 ? 12.664 10.133 12.688 1 98.06 136 ASP B C 1
ATOM 2520 O O . ASP B 1 136 ? 11.594 9.555 12.508 1 98.06 136 ASP B O 1
ATOM 2524 N N . MET B 1 137 ? 13.117 11.102 11.938 1 98.38 137 MET B N 1
ATOM 2525 C CA . MET B 1 137 ? 12.414 11.516 10.727 1 98.38 137 MET B CA 1
ATOM 2526 C C . MET B 1 137 ? 13.234 11.172 9.484 1 98.38 137 MET B C 1
ATOM 2528 O O . MET B 1 137 ? 14.422 11.477 9.414 1 98.38 137 MET B O 1
ATOM 2532 N N . TYR B 1 138 ? 12.617 10.523 8.594 1 98.25 138 TYR B N 1
ATOM 2533 C CA . TYR B 1 138 ? 13.172 10.203 7.285 1 98.25 138 TYR B CA 1
ATOM 2534 C C . TYR B 1 138 ? 12.453 10.969 6.18 1 98.25 138 TYR B C 1
ATOM 2536 O O . TYR B 1 138 ? 11.25 11.211 6.27 1 98.25 138 TYR B O 1
ATOM 2544 N N . ILE B 1 139 ? 13.188 11.359 5.086 1 98 139 ILE B N 1
ATOM 2545 C CA . ILE B 1 139 ? 12.516 12.086 4.012 1 98 139 ILE B CA 1
ATOM 2546 C C . ILE B 1 139 ? 13.031 11.594 2.662 1 98 139 ILE B C 1
ATOM 2548 O O . ILE B 1 139 ? 14.141 11.078 2.564 1 98 139 ILE B O 1
ATOM 2552 N N . GLY B 1 140 ? 12.141 11.68 1.665 1 96.62 140 GLY B N 1
ATOM 2553 C CA . GLY B 1 140 ? 12.586 11.531 0.288 1 96.62 140 GLY B CA 1
ATOM 2554 C C . GLY B 1 140 ? 12.273 10.172 -0.302 1 96.62 140 GLY B C 1
ATOM 2555 O O . GLY B 1 140 ? 12.844 9.781 -1.323 1 96.62 140 GLY B O 1
ATOM 2556 N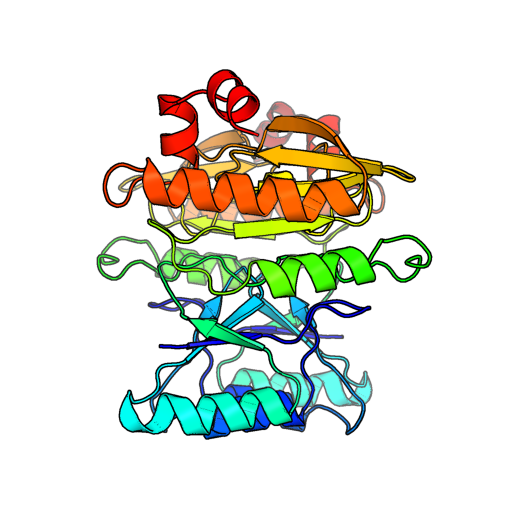 N . GLY B 1 141 ? 11.461 9.375 0.333 1 97.19 141 GLY B N 1
ATOM 2557 C CA . GLY B 1 141 ? 11.055 8.109 -0.249 1 97.19 141 GLY B CA 1
ATOM 2558 C C . GLY B 1 141 ? 10.227 8.266 -1.509 1 97.19 141 GLY B C 1
ATOM 2559 O O . GLY B 1 141 ? 9.391 9.172 -1.6 1 97.19 141 GLY B O 1
ATOM 2560 N N . ASP B 1 142 ? 10.484 7.504 -2.502 1 96.06 142 ASP B N 1
ATOM 2561 C CA . ASP B 1 142 ? 9.711 7.398 -3.738 1 96.06 142 ASP B CA 1
ATOM 2562 C C . ASP B 1 142 ? 9.562 5.941 -4.172 1 96.06 142 ASP B C 1
ATOM 2564 O O . ASP B 1 142 ? 10.477 5.375 -4.781 1 96.06 142 ASP B O 1
ATOM 2568 N N . PRO B 1 143 ? 8.461 5.398 -3.916 1 94.56 143 PRO B N 1
ATOM 2569 C CA . PRO B 1 143 ? 8.312 3.951 -4.09 1 94.56 143 PRO B CA 1
ATOM 2570 C C . PRO B 1 143 ? 8 3.559 -5.531 1 94.56 143 PRO B C 1
ATOM 2572 O O . PRO B 1 143 ? 7.926 2.369 -5.848 1 94.56 143 PRO B O 1
ATOM 2575 N N . LYS B 1 144 ? 7.828 4.422 -6.453 1 92.75 144 LYS B N 1
ATOM 2576 C CA . LYS B 1 144 ? 7.309 4.098 -7.777 1 92.75 144 LYS B CA 1
ATOM 2577 C C . LYS B 1 144 ? 8.445 3.924 -8.781 1 92.75 144 LYS B C 1
ATOM 2579 O O . LYS B 1 144 ? 9.438 4.648 -8.734 1 92.75 144 LYS B O 1
ATOM 2584 N N . GLY B 1 145 ? 8.141 2.898 -9.711 1 91.19 145 GLY B N 1
ATOM 2585 C CA . GLY B 1 145 ? 8.945 2.752 -10.914 1 91.19 145 GLY B CA 1
ATOM 2586 C C . GLY B 1 145 ? 10.266 2.045 -10.664 1 91.19 145 GLY B C 1
ATOM 2587 O O . GLY B 1 145 ? 10.5 1.52 -9.578 1 91.19 145 GLY B O 1
ATOM 2588 N N . ILE B 1 146 ? 11.07 2.006 -11.742 1 93.75 146 ILE B N 1
ATOM 2589 C CA . ILE B 1 146 ? 12.359 1.314 -11.703 1 93.75 146 ILE B CA 1
ATOM 2590 C C . ILE B 1 146 ? 13.422 2.232 -11.094 1 93.75 146 ILE B C 1
ATOM 2592 O O . ILE B 1 146 ? 14.555 1.809 -10.859 1 93.75 146 ILE B O 1
ATOM 2596 N N . LYS B 1 147 ? 13.062 3.453 -10.789 1 94.25 147 LYS B N 1
ATOM 2597 C CA . LYS B 1 147 ? 13.945 4.398 -10.117 1 94.25 147 LYS B CA 1
ATOM 2598 C C . LYS B 1 147 ? 13.469 4.676 -8.695 1 94.25 147 LYS B C 1
ATOM 2600 O O . LYS B 1 147 ? 13.688 5.766 -8.156 1 94.25 147 LYS B O 1
ATOM 2605 N N . ALA B 1 148 ? 12.742 3.789 -8.156 1 96.56 148 ALA B N 1
ATOM 2606 C CA . ALA B 1 148 ? 12.273 3.898 -6.777 1 96.56 148 ALA B CA 1
ATOM 2607 C C . ALA B 1 148 ? 13.43 4.176 -5.824 1 96.56 148 ALA B C 1
ATOM 2609 O O . ALA B 1 148 ? 14.562 3.736 -6.059 1 96.56 148 ALA B O 1
ATOM 2610 N N . SER B 1 149 ? 13.203 4.949 -4.781 1 96.5 149 SER B N 1
ATOM 2611 C CA . SER B 1 149 ? 14.227 5.301 -3.801 1 96.5 149 SER B CA 1
ATOM 2612 C C . SER B 1 149 ? 13.664 5.27 -2.383 1 96.5 149 SER B C 1
ATOM 2614 O O . SER B 1 149 ? 12.469 5.512 -2.178 1 96.5 149 SER B O 1
ATOM 2616 N N . LEU B 1 150 ? 14.492 4.965 -1.423 1 97.69 150 LEU B N 1
ATOM 2617 C CA . LEU B 1 150 ? 14.141 4.953 -0.008 1 97.69 150 LEU B CA 1
ATOM 2618 C C . LEU B 1 150 ? 14.445 6.301 0.64 1 97.69 150 LEU B C 1
ATOM 2620 O O . LEU B 1 150 ? 15.406 6.969 0.268 1 97.69 150 LEU B O 1
ATOM 2624 N N . ALA B 1 151 ? 13.602 6.629 1.538 1 97.75 151 ALA B N 1
ATOM 2625 C CA . ALA B 1 151 ? 13.867 7.836 2.322 1 97.75 151 ALA B CA 1
ATOM 2626 C C . ALA B 1 151 ? 15.156 7.699 3.125 1 97.75 151 ALA B C 1
ATOM 2628 O O . ALA B 1 151 ? 15.578 6.586 3.447 1 97.75 151 ALA B O 1
ATOM 2629 N N . GLU B 1 152 ? 15.766 8.844 3.424 1 96.75 152 GLU B N 1
ATOM 2630 C CA . GLU B 1 152 ? 17 8.891 4.215 1 96.75 152 GLU B CA 1
ATOM 2631 C C . GLU B 1 152 ? 16.766 9.594 5.551 1 96.75 152 GLU B C 1
ATOM 2633 O O . GLU B 1 152 ? 15.898 10.461 5.66 1 96.75 152 GLU B O 1
ATOM 2638 N N . LEU B 1 153 ? 17.594 9.141 6.516 1 97.62 153 LEU B N 1
ATOM 2639 C CA . LEU B 1 153 ? 17.516 9.805 7.816 1 97.62 153 LEU B CA 1
ATOM 2640 C C . LEU B 1 153 ? 17.766 11.297 7.684 1 97.62 153 LEU B C 1
ATOM 2642 O O . LEU B 1 153 ? 18.781 11.719 7.133 1 97.62 153 LEU B O 1
ATOM 2646 N N . PHE B 1 154 ? 16.828 12.055 8.164 1 97.88 154 PHE B N 1
ATOM 2647 C CA . PHE B 1 154 ? 16.875 13.508 8.039 1 97.88 154 PHE B CA 1
ATOM 2648 C C . PHE B 1 154 ? 17.125 14.156 9.398 1 97.88 154 PHE B C 1
ATOM 2650 O O . PHE B 1 154 ? 18.047 14.961 9.547 1 97.88 154 PHE B O 1
ATOM 2657 N N . LEU B 1 155 ? 16.328 13.867 10.391 1 97.88 155 LEU B N 1
ATOM 2658 C CA . LEU B 1 155 ? 16.484 14.297 11.781 1 97.88 155 LEU B CA 1
ATOM 2659 C C . LEU B 1 155 ? 16.344 13.117 12.734 1 97.88 155 LEU B C 1
ATOM 2661 O O . LEU B 1 155 ? 15.5 12.242 12.539 1 97.88 155 LEU B O 1
ATOM 2665 N N . ALA B 1 156 ? 17.203 13.156 13.797 1 97.38 156 ALA B N 1
ATOM 2666 C CA . ALA B 1 156 ? 17.172 12.086 14.797 1 97.38 156 ALA B CA 1
ATOM 2667 C C . ALA B 1 156 ? 16.859 12.633 16.188 1 97.38 156 ALA B C 1
ATOM 2669 O O . ALA B 1 156 ? 17.188 13.781 16.5 1 97.38 156 ALA B O 1
ATOM 2670 N N . GLY B 1 157 ? 16.156 11.758 16.938 1 97.62 157 GLY B N 1
ATOM 2671 C CA . GLY B 1 157 ? 15.984 12.047 18.359 1 97.62 157 GLY B CA 1
ATOM 2672 C C . GLY B 1 157 ? 14.992 13.156 18.625 1 97.62 157 GLY B C 1
ATOM 2673 O O . GLY B 1 157 ? 15.18 13.945 19.562 1 97.62 157 GLY B O 1
ATOM 2674 N N . LEU B 1 158 ? 14.008 13.266 17.875 1 97.88 158 LEU B N 1
ATOM 2675 C CA . LEU B 1 158 ? 12.992 14.297 18.047 1 97.88 158 LEU B CA 1
ATOM 2676 C C . LEU B 1 158 ? 12.07 13.953 19.219 1 97.88 158 LEU B C 1
ATOM 2678 O O . LEU B 1 158 ? 11.781 12.781 19.453 1 97.88 158 LEU B O 1
ATOM 2682 N N . THR B 1 159 ? 11.617 14.992 19.938 1 96.94 159 THR B N 1
ATOM 2683 C CA . THR B 1 159 ? 10.539 14.82 20.906 1 96.94 159 THR B CA 1
ATOM 2684 C C . THR B 1 159 ? 9.188 14.734 20.203 1 96.94 159 THR B C 1
ATOM 2686 O O . THR B 1 159 ? 9.07 15.078 19.016 1 96.94 159 THR B O 1
ATOM 2689 N N . GLU B 1 160 ? 8.195 14.258 20.938 1 92.5 160 GLU B N 1
ATOM 2690 C CA . GLU B 1 160 ? 6.848 14.18 20.391 1 92.5 160 GLU B CA 1
ATOM 2691 C C . GLU B 1 160 ? 6.391 15.523 19.828 1 92.5 160 GLU B C 1
ATOM 2693 O O . GLU B 1 160 ? 5.863 15.602 18.719 1 92.5 160 GLU B O 1
ATOM 2698 N N . ALA B 1 161 ? 6.562 16.531 20.578 1 93.31 161 ALA B N 1
ATOM 2699 C CA . ALA B 1 161 ? 6.133 17.875 20.172 1 93.31 161 ALA B CA 1
ATOM 2700 C C . ALA B 1 161 ? 6.855 18.328 18.922 1 93.31 161 ALA B C 1
ATOM 2702 O O . ALA B 1 161 ? 6.266 18.984 18.062 1 93.31 161 ALA B O 1
ATOM 2703 N N . GLU B 1 162 ? 8.062 17.953 18.797 1 97.06 162 GLU B N 1
ATOM 2704 C CA . GLU B 1 162 ? 8.875 18.391 17.672 1 97.06 162 GLU B CA 1
ATOM 2705 C C . GLU B 1 162 ? 8.422 17.719 16.375 1 97.06 162 GLU B C 1
ATOM 2707 O O . GLU B 1 162 ? 8.547 18.281 15.289 1 97.06 162 GLU B O 1
ATOM 2712 N N . VAL B 1 163 ? 7.902 16.531 16.453 1 97.31 163 VAL B N 1
ATOM 2713 C CA . VAL B 1 163 ? 7.547 15.758 15.273 1 97.31 163 VAL B CA 1
ATOM 2714 C C . VAL B 1 163 ? 6.504 16.516 14.453 1 97.31 163 VAL B C 1
ATOM 2716 O O . VAL B 1 163 ? 6.746 16.859 13.289 1 97.31 163 VAL B O 1
ATOM 2719 N N . THR B 1 164 ? 5.395 16.828 15.078 1 97.38 164 THR B N 1
ATOM 2720 C CA . THR B 1 164 ? 4.305 17.484 14.367 1 97.38 164 THR B CA 1
ATOM 2721 C C . THR B 1 164 ? 4.738 18.859 13.867 1 97.38 164 THR B C 1
ATOM 2723 O O . THR B 1 164 ? 4.465 19.219 12.719 1 97.38 164 THR B O 1
ATOM 2726 N N . GLN B 1 165 ? 5.414 19.562 14.711 1 97.44 165 GLN B N 1
ATOM 2727 C CA . GLN B 1 165 ? 5.867 20.906 14.359 1 97.44 165 GLN B CA 1
ATOM 2728 C C . GLN B 1 165 ? 6.77 20.875 13.125 1 97.44 165 GLN B C 1
ATOM 2730 O O . GLN B 1 165 ? 6.582 21.656 12.195 1 97.44 165 GLN B O 1
ATOM 2735 N N . LYS B 1 166 ? 7.711 20.031 13.125 1 98.06 166 LYS B N 1
ATOM 2736 C CA . LYS B 1 166 ? 8.688 19.984 12.039 1 98.06 166 LYS B CA 1
ATOM 2737 C C . LYS B 1 166 ? 8.062 19.469 10.75 1 98.06 166 LYS B C 1
ATOM 2739 O O . LYS B 1 166 ? 8.367 19.953 9.664 1 98.06 166 LYS B O 1
ATOM 2744 N N . VAL B 1 167 ? 7.199 18.469 10.812 1 98.19 167 VAL B N 1
ATOM 2745 C CA . VAL B 1 167 ? 6.492 17.984 9.633 1 98.19 167 VAL B CA 1
ATOM 2746 C C . VAL B 1 167 ? 5.691 19.109 9.008 1 98.19 167 VAL B C 1
ATOM 2748 O O . VAL B 1 167 ? 5.734 19.312 7.789 1 98.19 167 VAL B O 1
ATOM 2751 N N . MET B 1 168 ? 5.012 19.875 9.883 1 97.88 168 MET B N 1
ATOM 2752 C CA . MET B 1 168 ? 4.211 21 9.398 1 97.88 168 MET B CA 1
ATOM 2753 C C . MET B 1 168 ? 5.086 22.047 8.719 1 97.88 168 MET B C 1
ATOM 2755 O O . MET B 1 168 ? 4.719 22.578 7.672 1 97.88 168 MET B O 1
ATOM 2759 N N . LYS B 1 169 ? 6.188 22.281 9.258 1 97.88 169 LYS B N 1
ATOM 2760 C CA . LYS B 1 169 ? 7.113 23.25 8.656 1 97.88 169 LYS B CA 1
ATOM 2761 C C . LYS B 1 169 ? 7.594 22.766 7.293 1 97.88 169 LYS B C 1
ATOM 2763 O O . LYS B 1 169 ? 7.727 23.562 6.359 1 97.88 169 LYS B O 1
ATOM 2768 N N . ILE B 1 170 ? 7.871 21.516 7.199 1 98 170 ILE B N 1
ATOM 2769 C CA . ILE B 1 170 ? 8.32 20.953 5.934 1 98 170 ILE B CA 1
ATOM 2770 C C . ILE B 1 170 ? 7.215 21.078 4.887 1 98 170 ILE B C 1
ATOM 2772 O O . ILE B 1 170 ? 7.473 21.484 3.752 1 98 170 ILE B O 1
ATOM 2776 N N . ILE B 1 171 ? 5.977 20.719 5.238 1 98.25 171 ILE B N 1
ATOM 2777 C CA . ILE B 1 171 ? 4.844 20.812 4.324 1 98.25 171 ILE B CA 1
ATOM 2778 C C . ILE B 1 171 ? 4.68 22.266 3.863 1 98.25 171 ILE B C 1
ATOM 2780 O O . ILE B 1 171 ? 4.52 22.531 2.67 1 98.25 171 ILE B O 1
ATOM 2784 N N . ASP B 1 172 ? 4.766 23.156 4.809 1 97.62 172 ASP B N 1
ATOM 2785 C CA . ASP B 1 172 ? 4.613 24.578 4.477 1 97.62 172 ASP B CA 1
ATOM 2786 C C . ASP B 1 172 ? 5.715 25.031 3.523 1 97.62 172 ASP B C 1
ATOM 2788 O O . ASP B 1 172 ? 5.441 25.75 2.549 1 97.62 172 ASP B O 1
ATOM 2792 N N . TYR B 1 173 ? 6.926 24.641 3.861 1 97.5 173 TYR B N 1
ATOM 2793 C CA . TYR B 1 173 ? 8.055 25.016 3.016 1 97.5 173 TYR B CA 1
ATOM 2794 C C . TYR B 1 173 ? 7.883 24.469 1.606 1 97.5 173 TYR B C 1
ATOM 2796 O O . TYR B 1 173 ? 8.148 25.156 0.622 1 97.5 173 TYR B O 1
ATOM 2804 N N . TYR B 1 174 ? 7.48 23.266 1.486 1 97.62 174 TYR B N 1
ATOM 2805 C CA . TYR B 1 174 ? 7.23 22.609 0.207 1 97.62 174 TYR B CA 1
ATOM 2806 C C . TYR B 1 174 ? 6.168 23.359 -0.589 1 97.62 174 TYR B C 1
ATOM 2808 O O . TYR B 1 174 ? 6.363 23.672 -1.77 1 97.62 174 TYR B O 1
ATOM 2816 N N . LYS B 1 175 ? 5.102 23.75 0.044 1 97.62 175 LYS B N 1
ATOM 2817 C CA . LYS B 1 175 ? 3.994 24.469 -0.593 1 97.62 175 LYS B CA 1
ATOM 2818 C C . LYS B 1 175 ? 4.457 25.797 -1.172 1 97.62 175 LYS B C 1
ATOM 2820 O O . LYS B 1 175 ? 3.998 26.203 -2.238 1 97.62 175 LYS B O 1
ATOM 2825 N N . ILE B 1 176 ? 5.348 26.375 -0.542 1 96.56 176 ILE B N 1
ATOM 2826 C CA . ILE B 1 176 ? 5.766 27.719 -0.901 1 96.56 176 ILE B CA 1
ATOM 2827 C C . ILE B 1 176 ? 6.844 27.656 -1.981 1 96.56 176 ILE B C 1
ATOM 2829 O O . ILE B 1 176 ? 6.875 28.5 -2.885 1 96.56 176 ILE B O 1
ATOM 2833 N N . HIS B 1 177 ? 7.668 26.656 -1.949 1 96.62 177 HIS B N 1
ATOM 2834 C CA . HIS B 1 177 ? 8.898 26.75 -2.729 1 96.62 177 HIS B CA 1
ATOM 2835 C C . HIS B 1 177 ? 8.906 25.734 -3.867 1 96.62 177 HIS B C 1
ATOM 2837 O O . HIS B 1 177 ? 9.781 25.797 -4.742 1 96.62 177 HIS B O 1
ATOM 2843 N N . ALA B 1 178 ? 7.98 24.812 -3.85 1 97.25 178 ALA B N 1
ATOM 2844 C CA . ALA B 1 178 ? 7.945 23.859 -4.953 1 97.25 178 ALA B CA 1
ATOM 2845 C C . ALA B 1 178 ? 7.691 24.547 -6.281 1 97.25 178 ALA B C 1
ATOM 2847 O O . ALA B 1 178 ? 6.941 25.531 -6.344 1 97.25 178 ALA B O 1
ATOM 2848 N N . LYS B 1 179 ? 8.258 24.109 -7.34 1 97 179 LYS B N 1
ATOM 2849 C CA . LYS B 1 179 ? 8.016 24.594 -8.688 1 97 179 LYS B CA 1
ATOM 2850 C C . LYS B 1 179 ? 6.859 23.844 -9.352 1 97 179 LYS B C 1
ATOM 2852 O O . LYS B 1 179 ? 6.996 22.672 -9.711 1 97 179 LYS B O 1
ATOM 2857 N N . GLY B 1 180 ? 5.734 24.469 -9.508 1 95.25 180 GLY B N 1
ATOM 2858 C CA . GLY B 1 180 ? 4.582 23.828 -10.117 1 95.25 180 GLY B CA 1
ATOM 2859 C C . GLY B 1 180 ? 4.152 22.562 -9.391 1 95.25 180 GLY B C 1
ATOM 2860 O O . GLY B 1 180 ? 3.896 22.594 -8.188 1 95.25 180 GLY B O 1
ATOM 2861 N N . LYS B 1 181 ? 4.074 21.516 -10.195 1 96 181 LYS B N 1
ATOM 2862 C CA . LYS B 1 181 ? 3.682 20.219 -9.633 1 96 181 LYS B CA 1
ATOM 2863 C C . LYS B 1 181 ? 4.898 19.344 -9.398 1 96 181 LYS B C 1
ATOM 2865 O O . LYS B 1 181 ? 4.867 18.141 -9.703 1 96 181 LYS B O 1
ATOM 2870 N N . GLU B 1 182 ? 5.91 20 -8.891 1 96.56 182 GLU B N 1
ATOM 2871 C CA . GLU B 1 182 ? 7.137 19.266 -8.578 1 96.56 182 GLU B CA 1
ATOM 2872 C C . GLU B 1 182 ? 6.898 18.234 -7.484 1 96.56 182 GLU B C 1
ATOM 2874 O O . GLU B 1 182 ? 6.398 18.562 -6.406 1 96.56 182 GLU B O 1
ATOM 2879 N N . LYS B 1 183 ? 7.281 17 -7.801 1 95.69 183 LYS B N 1
ATOM 2880 C CA . LYS B 1 183 ? 7.188 15.945 -6.793 1 95.69 183 LYS B CA 1
ATOM 2881 C C . LYS B 1 183 ? 8.109 16.234 -5.613 1 95.69 183 LYS B C 1
ATOM 2883 O O . LYS B 1 183 ? 9.203 16.781 -5.785 1 95.69 183 LYS B O 1
ATOM 2888 N N . PHE B 1 184 ? 7.719 15.812 -4.445 1 96.81 184 PHE B N 1
ATOM 2889 C CA . PHE B 1 184 ? 8.477 16.109 -3.23 1 96.81 184 PHE B CA 1
ATOM 2890 C C . PHE B 1 184 ? 9.898 15.562 -3.338 1 96.81 184 PHE B C 1
ATOM 2892 O O . PHE B 1 184 ? 10.852 16.234 -2.926 1 96.81 184 PHE B O 1
ATOM 2899 N N . SER B 1 185 ? 10.055 14.32 -3.812 1 94.31 185 SER B N 1
ATOM 2900 C CA . SER B 1 185 ? 11.383 13.734 -3.963 1 94.31 185 SER B CA 1
ATOM 2901 C C . SER B 1 185 ? 12.266 14.586 -4.875 1 94.31 185 SER B C 1
ATOM 2903 O O . SER B 1 185 ? 13.445 14.797 -4.586 1 94.31 185 SER B O 1
ATOM 2905 N N . LYS B 1 186 ? 11.75 15.023 -5.969 1 94.19 186 LYS B N 1
ATOM 2906 C CA . LYS B 1 186 ? 12.484 15.898 -6.875 1 94.19 186 LYS B CA 1
ATOM 2907 C C . LYS B 1 186 ? 12.789 17.25 -6.215 1 94.19 186 LYS B C 1
ATOM 2909 O O . LYS B 1 186 ? 13.867 17.797 -6.398 1 94.19 186 LYS B O 1
ATOM 2914 N N . PHE B 1 187 ? 11.781 17.781 -5.516 1 96.81 187 PHE B N 1
ATOM 2915 C CA . PHE B 1 187 ? 11.938 19.016 -4.754 1 96.81 187 PHE B CA 1
ATOM 2916 C C . PHE B 1 187 ? 13.125 18.922 -3.809 1 96.81 187 PHE B C 1
ATOM 2918 O O . PHE B 1 187 ? 13.93 19.844 -3.727 1 96.81 187 PHE B O 1
ATOM 2925 N N . LEU B 1 188 ? 13.273 17.781 -3.152 1 95.81 188 LEU B N 1
ATOM 2926 C CA . LEU B 1 188 ? 14.359 17.578 -2.195 1 95.81 188 LEU B CA 1
ATOM 2927 C C . LEU B 1 188 ? 15.703 17.516 -2.906 1 95.81 188 LEU B C 1
ATOM 2929 O O . LEU B 1 188 ? 16.719 17.922 -2.346 1 95.81 188 LEU B O 1
ATOM 2933 N N . LYS B 1 189 ? 15.75 16.938 -4.09 1 93.5 189 LYS B N 1
ATOM 2934 C CA . LYS B 1 189 ? 16.984 16.906 -4.871 1 93.5 189 LYS B CA 1
ATOM 2935 C C . LYS B 1 189 ? 17.422 18.328 -5.27 1 93.5 189 LYS B C 1
ATOM 2937 O O . LYS B 1 189 ? 18.609 18.594 -5.379 1 93.5 189 LYS B O 1
ATOM 2942 N N . ARG B 1 190 ? 16.469 19.188 -5.492 1 94.94 190 ARG B N 1
ATOM 2943 C CA . ARG B 1 190 ? 16.75 20.562 -5.91 1 94.94 190 ARG B CA 1
ATOM 2944 C C . ARG B 1 190 ? 17.188 21.406 -4.73 1 94.94 190 ARG B C 1
ATOM 2946 O O . ARG B 1 190 ? 18.188 22.125 -4.816 1 94.94 190 ARG B O 1
ATOM 2953 N N . ILE B 1 191 ? 16.578 21.484 -3.596 1 91.81 191 ILE B N 1
ATOM 2954 C CA . ILE B 1 191 ? 16.891 22.375 -2.484 1 91.81 191 ILE B CA 1
ATOM 2955 C C . ILE B 1 191 ? 17.875 21.688 -1.536 1 91.81 191 ILE B C 1
ATOM 2957 O O . ILE B 1 191 ? 18.5 22.344 -0.703 1 91.81 191 ILE B O 1
ATOM 2961 N N . THR B 1 192 ? 18.109 20.469 -1.488 1 84.94 192 THR B N 1
ATOM 2962 C CA . THR B 1 192 ? 18.953 19.609 -0.68 1 84.94 192 THR B CA 1
ATOM 2963 C C . THR B 1 192 ? 18.422 19.5 0.745 1 84.94 192 THR B C 1
ATOM 2965 O O . THR B 1 192 ? 17.703 20.391 1.214 1 84.94 192 THR B O 1
ATOM 2968 N N . ALA B 1 193 ? 18.797 18.5 1.443 1 86.5 193 ALA B N 1
ATOM 2969 C CA . ALA B 1 193 ? 18.422 18.266 2.832 1 86.5 193 ALA B CA 1
ATOM 2970 C C . ALA B 1 193 ? 19.016 19.312 3.762 1 86.5 193 ALA B C 1
ATOM 2972 O O . ALA B 1 193 ? 18.391 19.719 4.742 1 86.5 193 ALA B O 1
ATOM 2973 N N . GLU B 1 194 ? 20.172 19.734 3.395 1 88.94 194 GLU B N 1
ATOM 2974 C CA . GLU B 1 194 ? 20.875 20.719 4.211 1 88.94 194 GLU B CA 1
ATOM 2975 C C . GLU B 1 194 ? 20.125 22.047 4.211 1 88.94 194 GLU B C 1
ATOM 2977 O O . GLU B 1 194 ? 19.969 22.688 5.258 1 88.94 194 GLU B O 1
ATOM 2982 N N . GLU B 1 195 ? 19.688 22.453 3.125 1 91 195 GLU B N 1
ATOM 2983 C CA . GLU B 1 195 ? 18.906 23.672 3.033 1 91 195 GLU B CA 1
ATOM 2984 C C . GLU B 1 195 ? 17.594 23.562 3.799 1 91 195 GLU B C 1
ATOM 2986 O O . GLU B 1 195 ? 17.172 24.5 4.473 1 91 195 GLU B O 1
ATOM 2991 N N . LEU B 1 196 ? 16.953 22.422 3.66 1 93.19 196 LEU B N 1
ATOM 2992 C CA . LEU B 1 196 ? 15.703 22.188 4.367 1 93.19 196 LEU B CA 1
ATOM 2993 C C . LEU B 1 196 ? 15.906 22.234 5.875 1 93.19 196 LEU B C 1
ATOM 2995 O O . LEU B 1 196 ? 15.062 22.75 6.609 1 93.19 196 LEU B O 1
ATOM 2999 N N . LYS B 1 197 ? 17.047 21.797 6.352 1 92.81 197 LYS B N 1
ATOM 3000 C CA . LYS B 1 197 ? 17.359 21.797 7.777 1 92.81 197 LYS B CA 1
ATOM 3001 C C . LYS B 1 197 ? 17.484 23.234 8.305 1 92.81 197 LYS B C 1
ATOM 3003 O O . LYS B 1 197 ? 17.078 23.516 9.438 1 92.81 197 LYS B O 1
ATOM 3008 N N . ARG B 1 198 ? 17.969 24.047 7.504 1 91.06 198 ARG B N 1
ATOM 3009 C CA . ARG B 1 198 ? 18.172 25.438 7.914 1 91.06 198 ARG B CA 1
ATOM 3010 C C . ARG B 1 198 ? 16.844 26.141 8.117 1 91.06 198 ARG B C 1
ATOM 3012 O O . ARG B 1 198 ? 16.75 27.078 8.922 1 91.06 198 ARG B O 1
ATOM 3019 N N . MET B 1 199 ? 15.914 25.656 7.441 1 87.44 199 MET B N 1
ATOM 3020 C CA . MET B 1 199 ? 14.609 26.328 7.504 1 87.44 199 MET B CA 1
ATOM 3021 C C . MET B 1 199 ? 13.789 25.797 8.672 1 87.44 199 MET B C 1
ATOM 3023 O O . MET B 1 199 ? 12.812 26.422 9.086 1 87.44 199 MET B O 1
ATOM 3027 N N . LEU B 1 200 ? 14.125 24.641 9.242 1 85.88 200 LEU B N 1
ATOM 3028 C CA . LEU B 1 200 ? 13.336 23.984 10.273 1 85.88 200 LEU B CA 1
ATOM 3029 C C . LEU B 1 200 ? 13.656 24.547 11.648 1 85.88 200 LEU B C 1
ATOM 3031 O O . LEU B 1 200 ? 12.812 24.531 12.547 1 85.88 200 LEU B O 1
#

Radius of gyration: 20.74 Å; Cα contacts (8 Å, |Δi|>4): 889; chains: 2; bounding box: 49×54×50 Å

Sequence (400 aa):
MIAVSPPIQVGGSLFTAVQLSAISKLMGPEQKTEMTPFKQFYIEISAESEGVVTDNLRSIGLEVNPAGYATKALIACNFCRGAEDSGLDIAQKLNQAIAGILTPTPLKIGYAGCALGTSEPLLRDIGIVKMKDKFDMYIGGDPKGIKASLAELFLAGLTEAEVTQKVMKIIDYYKIHAKGKEKFSKFLKRITAEELKRMLMIAVSPPIQVGGSLFTAVQLSAISKLMGPEQKTEMTPFKQFYIEISAESEGVVTDNLRSIGLEVNPAGYATKALIACNFCRGAEDSGLDIAQKLNQAIAGILTPTPLKIGYAGCALGTSEPLLRDIGIVKMKDKFDMYIGGDPKGIKASLAELFLAGLTEAEVTQKVMKIIDYYKIHAKGKEKFSKFLKRITAEELKRML

Nearest PDB structures (foldseek):
  7np8-assembly1_B  TM=7.521E-01  e=7.003E-11  Methanocaldococcus jannaschii DSM 2661
  7npa-assembly4_N  TM=7.541E-01  e=3.381E-10  Methanothermococcus thermolithotrophicus DSM 2095
  6c3z-assembly1_A  TM=7.586E-01  e=3.450E-07  Escherichia coli K-12
  5h8v-assembly2_B  TM=6.121E-01  e=2.681E-07  Zea mays
  5h8v-assembly1_A  TM=6.139E-01  e=7.822E-07  Zea mays

Foldseek 3Di:
DKKKFAAQEAQFGDDDPVLVVLLVVQADPPDDWDQDPLGIIDDDDDPVCCVVSQVVNVVVRMDMAHPWQFEAQEQEDSCPPVNPQLPSVLSRVLRVLGHHHGALGYFYAYETSAPVPPSLRFQGQWRWYDDPQFIWIWHQAHCDDPPGDTTDTQDPGHHSVVVSVLVVQLRVVRRVPPDHSDDSNNVCVVCPSVNSVVSD/DKKKFAAQAAQFGDDDPVLVVLLVVQADPPDDWDQDPLGIIDDDDDPVCVVVSQVVNVVVRMDMADPWQFEAQEQEDSQPPVNPQQPSVLSRVLRVLGHHHGALGYFYAYETSAPVPPSLQFQGQWRWYDDPQFIWIWHQAHCDDPPGDTTDTQDPGHHSVVVSVLVVQLRVVRRVPPDHSDDSNNVCVVCPSVNSVVSD

Organism: NCBI:txid248903

pLDDT: mean 94.02, std 7.33, range [52.22, 98.5]

Solvent-accessible surface area (backbone atoms only — not comparable to full-atom values): 20268 Å² total; per-residue (Å²): 87,36,28,36,29,51,50,87,44,80,73,20,46,45,42,40,29,68,50,37,37,53,56,22,69,70,43,49,95,85,38,62,31,36,46,36,64,78,47,28,36,44,39,77,58,58,83,87,46,43,64,62,53,48,52,54,45,40,73,70,57,33,42,74,33,58,49,70,48,10,21,40,66,56,33,56,38,27,43,63,95,79,35,93,68,31,50,63,68,56,52,46,53,39,28,70,73,42,42,36,43,74,34,58,34,62,38,44,38,17,34,13,45,34,63,67,12,80,32,24,17,34,44,17,40,34,11,34,31,29,51,88,90,28,27,32,34,26,37,43,11,35,48,44,13,84,76,43,39,65,28,41,88,70,48,74,70,33,49,78,73,48,49,50,54,48,53,51,50,50,53,51,50,46,57,71,66,46,65,71,68,40,44,68,48,60,44,44,70,70,59,35,68,69,54,53,56,73,73,104,88,38,27,37,29,51,50,87,44,82,71,20,46,46,41,39,29,68,51,36,36,54,56,21,68,68,45,50,95,84,40,62,31,36,46,37,63,78,47,30,36,44,41,78,57,58,81,88,46,43,65,64,52,48,52,56,44,40,75,70,57,33,42,75,34,59,47,69,47,10,22,41,67,55,35,55,39,27,42,63,94,83,34,90,68,34,52,63,68,56,51,44,52,40,29,70,74,43,42,36,43,75,35,57,34,62,38,44,38,17,34,13,44,33,65,68,12,79,31,24,17,35,43,16,40,36,10,34,33,30,52,89,91,27,26,32,34,26,38,44,10,36,49,44,12,85,75,42,40,65,27,40,87,70,48,74,69,33,49,76,73,48,48,49,54,49,52,50,48,50,53,51,49,46,58,71,66,45,65,71,68,41,44,67,48,58,45,43,70,71,59,35,69,68,54,54,56,74,74,104

InterPro domains:
  IPR006067 Nitrite/sulphite reductase 4Fe-4S domain [PF01077] (90-198)
  IPR045854 Nitrite and sulphite reductase 4Fe-4S domain-like superfamily [G3DSA:3.30.413.10] (71-200)
  IPR045854 Nitrite and sulphite reductase 4Fe-4S domain-like superfamily [SSF56014] (75-199)

Secondary structure (DSSP, 8-state):
-EEEEPPS-TTSSEEEHHHHHHHHHTS-TT-EEEEPTTS-EEE---GGGHHHHHHHHHHTT-EEEE-SSBBPPPEE----TTGGGS-HHHHHHHHHHHTT-B-SS-B-EEEESSTT-TT-GGGSSEEEEEETTEEEEEE--B-SSTT-B--EEEEEEE-HHHHHHHHHHHHHHHHHH--TT--HHHHHHHHHHHHHHHH-/-EEEEPPS-TTSSEEEHHHHHHHHHTS-TT-EEEEPTTS-EEE---GGGHHHHHHHHHHTT-EEEE-SSBBPPPEE----TT-TTS-HHHHHHHHHHHTT-B-SS-B-EEEESSTT-TT-GGGSSEEEEEETTEEEEEE--B-SSTT-B--EEEEEEE-HHHHHHHHHHHHHHHHHH--TT--HHHHHHHHHHHHHHHH-